Protein AF-A0A0F9XDE0-F1 (afdb_monomer)

Foldseek 3Di:
DDPPPPDDDDLAQWFADPVPRDTHQACQVVCCPVVVDHPVVSCVVPPPGDRHHNNRVVVVVVVPPPDDDDPVVVVVVVVVCVPDDDDPVRVVVVCVVCPPDDDDPVRVVVVVVVVQVVCVVVVHDDDDPPDDPPDPPDDDQAQWFADPVPRDTDQAQDQVVCVVVVDGPVRSCVVCVPGDRHRPVVVVVVVVVVVVCPPPPVNVVVVVVVCPPPDDDPVVVVVVCVCCDDPNNPCVPPDDDPVVVVVVVVVCPPDDDDPVRVVCCDEPNHLLHDPPLVVDDAAPPPDPVLLVVQCVVLVQAAQAARHHCVNLVHGFDKDQLVSDRHPSDQLRIGTHRPVVVVLCSGPLRSVLCSVVSSCVSVVVDGGHDNVVLSVDPDSVVSSVVVVVVVVVSVVVDD

Mean predicted aligned error: 20.93 Å

Radius of gyration: 40.34 Å; Cα contacts (8 Å, |Δi|>4): 324; chains: 1; bounding box: 85×65×115 Å

Organism: NCBI:txid412755

Solvent-accessible surface area (backbone atoms only — not comparable to full-atom values): 23823 Å² total; per-residue (Å²): 135,84,80,79,79,76,78,81,44,79,52,42,61,24,22,62,40,91,88,76,67,50,76,33,50,52,42,62,65,52,34,44,73,77,62,73,37,52,70,67,61,50,43,69,76,38,75,88,66,62,55,52,3,47,58,58,50,50,53,54,48,60,69,52,61,88,62,82,75,54,70,68,57,52,53,54,51,52,60,68,51,65,84,68,71,81,51,72,68,56,50,51,53,52,49,64,71,51,61,88,71,71,78,52,73,68,56,51,48,56,54,50,52,53,52,52,51,53,33,53,79,67,75,43,84,77,81,77,77,98,71,79,95,82,63,92,87,72,46,83,47,45,59,24,21,66,40,92,90,74,72,48,77,28,55,57,66,47,59,75,60,35,49,80,71,76,42,50,62,72,54,50,44,67,76,39,74,88,60,63,50,51,4,46,58,57,52,50,54,54,48,58,63,53,57,58,66,70,64,43,67,64,60,52,47,52,54,52,55,71,54,57,86,68,68,76,51,71,71,54,50,49,54,52,48,60,47,65,37,64,85,67,17,95,62,51,95,62,77,80,51,70,69,57,52,47,55,55,51,57,73,52,59,88,67,75,73,52,74,67,61,48,53,64,68,34,62,85,73,23,93,68,53,61,92,59,59,88,76,55,75,64,34,92,70,72,41,73,63,55,53,46,52,47,30,59,73,44,68,50,26,10,45,46,68,56,47,35,28,76,84,57,78,44,78,56,48,74,41,50,49,82,71,45,57,66,53,72,49,66,48,37,37,45,35,22,30,73,67,56,47,56,62,43,6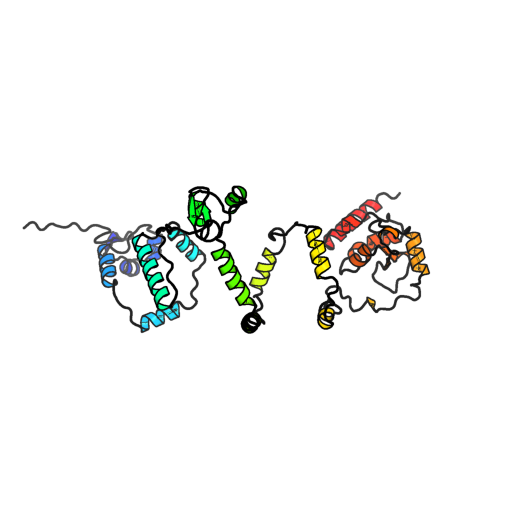7,38,81,74,46,42,78,55,42,33,70,63,52,38,33,35,40,66,63,80,37,86,62,39,76,56,48,74,66,69,73,59,88,49,55,67,65,46,32,56,54,46,54,56,50,55,60,56,55,68,75,72,74,128

pLDDT: mean 79.24, std 12.01, range [32.25, 95.31]

Secondary structure (DSSP, 8-state):
------PPPBTTTBEE-TTT--EESB-HHHHHHHS---HHHHHHHSTT--SB-HHHHHHHHHHHTT-PPPHHHHHHHHHHHTT----HHHHHHHHHHHTTPPPPHHHHHHHHHHHHHHHHHTTPPPPPPS-----TTPPBTTTBEE-TTT--EESB--HHHHGGGT--HHHHHHH-TT--SB-HHHHHHHHHHHHHHHH-HHHHHHHHHHHTT-PPPHHHHHHHHHHHSGGGSTTTTPPPPHHHHHHHHHHHTT-PPPHHHHHHTSGGGSTT--TTGGGSPPPTT--HHHHHHHHHHTTTB-TTT--BHHHHTSPPEEEETTS-TT---GGGEEEE-HHHHHHHTSTTHHHHHHHHHHHHHHTSS-SS--GGGGG---HHHHHHHHHHHHHHHTTS--

Structure (mmCIF, N/CA/C/O backbone):
data_AF-A0A0F9XDE0-F1
#
_entry.id   AF-A0A0F9XDE0-F1
#
loop_
_atom_site.group_PDB
_atom_site.id
_atom_site.type_symbol
_atom_site.label_atom_id
_atom_site.label_alt_id
_atom_site.label_comp_id
_atom_site.label_asym_id
_atom_site.label_entity_id
_atom_site.label_seq_id
_atom_site.pdbx_PDB_ins_code
_atom_site.Cartn_x
_atom_site.Cartn_y
_atom_site.Cartn_z
_atom_site.occupancy
_atom_site.B_iso_or_equiv
_atom_site.auth_seq_id
_atom_site.auth_comp_id
_atom_site.auth_asym_id
_atom_site.auth_atom_id
_atom_site.pdbx_PDB_model_num
ATOM 1 N N . MET A 1 1 ? -40.233 -18.378 76.453 1.00 42.81 1 MET A N 1
ATOM 2 C CA . MET A 1 1 ? -38.906 -17.956 75.949 1.00 42.81 1 MET A CA 1
ATOM 3 C C . MET A 1 1 ? -38.337 -19.062 75.066 1.00 42.81 1 MET A C 1
ATOM 5 O O . MET A 1 1 ? -37.605 -19.910 75.556 1.00 42.81 1 MET A O 1
ATOM 9 N N . MET A 1 2 ? -38.714 -19.105 73.785 1.00 40.94 2 MET A N 1
ATOM 10 C CA . MET A 1 2 ? -38.063 -19.990 72.810 1.00 40.94 2 MET A CA 1
ATOM 11 C C . MET A 1 2 ? -36.801 -19.288 72.316 1.00 40.94 2 MET A C 1
ATOM 13 O O . MET A 1 2 ? -36.875 -18.385 71.489 1.00 40.94 2 MET A O 1
ATOM 17 N N . TRP A 1 3 ? -35.645 -19.674 72.852 1.00 43.91 3 TRP A N 1
ATOM 18 C CA . TRP A 1 3 ? -34.370 -19.359 72.219 1.00 43.91 3 TRP A CA 1
ATOM 19 C C . TRP A 1 3 ? -34.299 -20.190 70.940 1.00 43.91 3 TRP A C 1
ATOM 21 O O . TRP A 1 3 ? -34.037 -21.389 70.985 1.00 43.91 3 TRP A O 1
ATOM 31 N N . SER A 1 4 ? -34.597 -19.571 69.800 1.00 46.50 4 SER A N 1
ATOM 32 C CA . SER A 1 4 ? -34.352 -20.159 68.487 1.00 4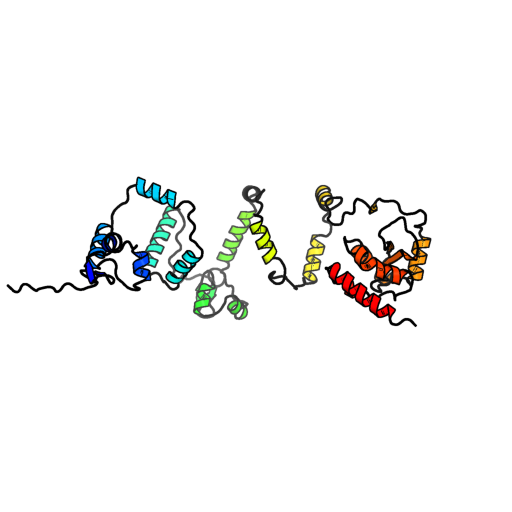6.50 4 SER A CA 1
ATOM 33 C C . SER A 1 4 ? -32.853 -20.430 68.358 1.00 46.50 4 SER A C 1
ATOM 35 O O . SER A 1 4 ? -32.061 -19.504 68.157 1.00 46.50 4 SER A O 1
ATOM 37 N N . PHE A 1 5 ? -32.461 -21.691 68.525 1.00 51.28 5 PHE A N 1
ATOM 38 C CA . PHE A 1 5 ? -31.118 -22.182 68.249 1.00 51.28 5 PHE A CA 1
ATOM 39 C C . PHE A 1 5 ? -30.904 -22.068 66.733 1.00 51.28 5 PHE A C 1
ATOM 41 O O . PHE A 1 5 ? -31.270 -22.955 65.971 1.00 51.28 5 PHE A O 1
ATOM 48 N N . PHE A 1 6 ? -30.404 -20.921 66.270 1.00 61.06 6 PHE A N 1
ATOM 49 C CA . PHE A 1 6 ? -30.023 -20.754 64.871 1.00 61.06 6 PHE A CA 1
ATOM 50 C C . PHE A 1 6 ? -28.832 -21.676 64.595 1.00 61.06 6 PHE A C 1
ATOM 52 O O . PHE A 1 6 ? -27.709 -21.408 65.035 1.00 61.06 6 PHE A O 1
ATOM 59 N N . GLU A 1 7 ? -29.082 -22.784 63.897 1.00 76.00 7 GLU A N 1
ATOM 60 C CA . GLU A 1 7 ? -28.023 -23.636 63.372 1.00 76.00 7 GLU A CA 1
ATOM 61 C C . GLU A 1 7 ? -27.149 -22.812 62.424 1.00 76.00 7 GLU A C 1
ATOM 63 O O . GLU A 1 7 ? -27.625 -22.208 61.463 1.00 76.00 7 GLU A O 1
ATOM 68 N N . LYS A 1 8 ? -25.850 -22.747 62.726 1.00 82.94 8 LYS A N 1
ATOM 69 C CA . LYS A 1 8 ? -24.886 -22.049 61.874 1.00 82.94 8 LYS A CA 1
ATOM 70 C C . LYS A 1 8 ? -24.734 -22.811 60.564 1.00 82.94 8 LYS A C 1
ATOM 72 O O . LYS A 1 8 ? -24.469 -24.015 60.584 1.00 82.94 8 LYS A O 1
ATOM 77 N N . VAL A 1 9 ? -24.795 -22.093 59.450 1.00 84.56 9 VAL A N 1
ATOM 78 C CA . VAL A 1 9 ? -24.753 -22.680 58.105 1.00 84.56 9 VAL A CA 1
ATOM 79 C C . VAL A 1 9 ? -23.340 -22.580 57.525 1.00 84.56 9 VAL A C 1
ATOM 81 O O . VAL A 1 9 ? -22.702 -21.521 57.569 1.00 84.56 9 VAL A O 1
ATOM 84 N N . GLU A 1 10 ? -22.833 -23.686 56.977 1.00 84.25 10 GLU A N 1
ATOM 85 C CA . GLU A 1 10 ? -21.559 -23.708 56.252 1.00 84.25 10 GLU A CA 1
ATOM 86 C C . GLU A 1 10 ? -21.642 -22.849 54.975 1.00 84.25 10 GLU A C 1
ATOM 88 O O . GLU A 1 10 ? -22.653 -22.817 54.281 1.00 84.25 10 GLU A O 1
ATOM 93 N N . GLY A 1 11 ? -20.590 -22.086 54.687 1.00 82.69 11 GLY A N 1
ATOM 94 C CA . GLY A 1 11 ? -20.535 -21.076 53.629 1.00 82.69 11 GLY A CA 1
ATOM 95 C C . GLY A 1 11 ? -21.065 -19.702 54.056 1.00 82.69 11 GLY A C 1
ATOM 96 O O . GLY A 1 11 ? -20.516 -18.683 53.633 1.00 82.69 11 GLY A O 1
ATOM 97 N N . ILE A 1 12 ? -22.054 -19.645 54.955 1.00 84.69 12 ILE A N 1
ATOM 98 C CA . ILE A 1 12 ? -22.659 -18.385 55.423 1.00 84.69 12 ILE A CA 1
ATOM 99 C C . ILE A 1 12 ? -21.975 -17.888 56.701 1.00 84.69 12 ILE A C 1
ATOM 101 O O . ILE A 1 12 ? -21.442 -16.774 56.732 1.00 84.69 12 ILE A O 1
ATOM 105 N N . ASP A 1 13 ? -21.928 -18.724 57.740 1.00 88.00 13 ASP A N 1
ATOM 106 C CA . ASP A 1 13 ? -21.397 -18.366 59.061 1.00 88.00 13 ASP A CA 1
ATOM 107 C C . ASP A 1 13 ? -19.935 -18.768 59.242 1.00 88.00 13 ASP A C 1
ATOM 109 O O . ASP A 1 13 ? -19.138 -18.021 59.822 1.00 88.00 13 ASP A O 1
ATOM 113 N N . TYR A 1 14 ? -19.573 -19.932 58.712 1.00 88.69 14 TYR A N 1
ATOM 114 C CA . TYR A 1 14 ? -18.230 -20.500 58.756 1.00 88.69 14 TYR A CA 1
ATOM 115 C C . TYR A 1 14 ? -17.925 -21.247 57.460 1.00 88.69 14 TYR A C 1
ATOM 117 O O . TYR A 1 14 ? -18.818 -21.581 56.696 1.00 88.69 14 TYR A O 1
ATOM 125 N N . VAL A 1 15 ? -16.653 -21.519 57.223 1.00 90.62 15 VAL A N 1
ATOM 126 C CA . VAL A 1 15 ? -16.139 -22.367 56.152 1.00 90.62 15 VAL A CA 1
ATOM 127 C C . VAL A 1 15 ? -15.345 -23.509 56.777 1.00 90.62 15 VAL A C 1
ATOM 129 O O . VAL A 1 15 ? -14.729 -23.336 57.835 1.00 90.62 15 VAL A O 1
ATOM 132 N N . VAL A 1 16 ? -15.382 -24.684 56.158 1.00 90.62 16 VAL A N 1
ATOM 133 C CA . VAL A 1 16 ? -14.655 -25.864 56.634 1.00 90.62 16 VAL A CA 1
ATOM 134 C C . VAL A 1 16 ? -13.362 -26.023 55.844 1.00 90.62 16 VAL A C 1
ATOM 136 O O . VAL A 1 16 ? -13.348 -25.960 54.614 1.00 90.62 16 VAL A O 1
ATOM 139 N N . CYS A 1 17 ? -12.254 -26.228 56.555 1.00 91.25 17 CYS A N 1
ATOM 140 C CA . CYS A 1 17 ? -10.999 -26.622 55.930 1.00 91.25 17 CYS A CA 1
ATOM 141 C C . CYS A 1 17 ? -11.126 -28.046 55.378 1.00 91.25 17 CYS A C 1
ATOM 143 O O . CYS A 1 17 ? -11.313 -28.980 56.151 1.00 91.25 17 CYS A O 1
ATOM 145 N N . GLN A 1 18 ? -10.956 -28.230 54.073 1.00 89.69 18 GLN A N 1
ATOM 146 C CA . GLN A 1 18 ? -11.057 -29.545 53.426 1.00 89.69 18 GLN A CA 1
ATOM 147 C C . GLN A 1 18 ? -9.867 -30.467 53.752 1.00 89.69 18 GLN A C 1
ATOM 149 O O . GLN A 1 18 ? -9.928 -31.662 53.496 1.00 89.69 18 GLN A O 1
ATOM 154 N N . VAL A 1 19 ? -8.797 -29.928 54.353 1.00 89.25 19 VAL A N 1
ATOM 155 C CA . VAL A 1 19 ? -7.608 -30.699 54.755 1.00 89.25 19 VAL A CA 1
ATOM 156 C C . VAL A 1 19 ? -7.736 -31.252 56.178 1.00 89.25 19 VAL A C 1
ATOM 158 O O . VAL A 1 19 ? -7.266 -32.351 56.447 1.00 89.25 19 VAL A O 1
ATOM 161 N N . CYS A 1 20 ? -8.357 -30.515 57.108 1.00 90.62 20 CYS A N 1
ATOM 162 C CA . CYS A 1 20 ? -8.421 -30.918 58.524 1.00 90.62 20 CYS A CA 1
ATOM 163 C C . CYS A 1 20 ? -9.810 -30.843 59.174 1.00 90.62 20 CYS A C 1
ATOM 165 O O . CYS A 1 20 ? -9.928 -31.028 60.384 1.00 90.62 20 CYS A O 1
ATOM 167 N N . GLY A 1 21 ? -10.857 -30.503 58.420 1.00 88.88 21 GLY A N 1
ATOM 168 C CA . GLY A 1 21 ? -12.239 -30.431 58.905 1.00 88.88 21 GLY A CA 1
ATOM 169 C C . GLY A 1 21 ? -12.538 -29.283 59.878 1.00 88.88 21 GLY A C 1
ATOM 170 O O . GLY A 1 21 ? -13.660 -29.171 60.375 1.00 88.88 21 GLY A O 1
ATOM 171 N N . ARG A 1 22 ? -11.574 -28.399 60.180 1.00 88.94 22 ARG A N 1
ATOM 172 C CA . ARG A 1 22 ? -11.794 -27.296 61.130 1.00 88.94 22 ARG A CA 1
ATOM 173 C C . ARG A 1 22 ? -12.725 -26.232 60.551 1.00 88.94 22 ARG A C 1
ATOM 175 O O . ARG A 1 22 ? -12.489 -25.708 59.463 1.00 88.94 22 ARG A O 1
ATOM 182 N N . ARG A 1 23 ? -13.736 -25.856 61.340 1.00 91.00 23 ARG A N 1
ATOM 183 C CA . ARG A 1 23 ? -14.652 -24.740 61.063 1.00 91.00 23 ARG A CA 1
ATOM 184 C C . ARG A 1 23 ? -13.980 -23.417 61.415 1.00 91.00 23 ARG A C 1
ATOM 186 O O . ARG A 1 23 ? -13.584 -23.209 62.560 1.00 91.00 23 ARG A O 1
ATOM 193 N N . GLN A 1 24 ? -13.863 -22.518 60.447 1.00 89.19 24 GLN A N 1
ATOM 194 C CA . GLN A 1 24 ? -13.268 -21.191 60.615 1.00 89.19 24 GLN A CA 1
ATOM 195 C C . GLN A 1 24 ? -14.123 -20.128 59.931 1.00 89.19 24 GLN A C 1
ATOM 197 O O . GLN A 1 24 ? -14.876 -20.418 59.013 1.00 89.19 24 GLN A O 1
ATOM 202 N N . LYS A 1 25 ? -14.006 -18.867 60.349 1.00 87.00 25 LYS A N 1
ATOM 203 C CA . LYS A 1 25 ? -14.640 -17.746 59.626 1.00 87.00 25 LYS A CA 1
ATOM 204 C C . LYS A 1 25 ? -13.827 -17.320 58.396 1.00 87.00 25 LYS A C 1
ATOM 206 O O . LYS A 1 25 ? -14.391 -16.859 57.407 1.00 87.00 25 LYS A O 1
ATOM 211 N N . GLU A 1 26 ? -12.508 -17.498 58.463 1.00 89.75 26 GLU A N 1
ATOM 212 C CA . GLU A 1 26 ? -11.553 -17.279 57.376 1.00 89.75 26 GLU A CA 1
ATOM 213 C C . GLU A 1 26 ? -10.430 -18.325 57.477 1.00 89.75 26 GLU A C 1
ATOM 215 O O . GLU A 1 26 ? -9.780 -18.456 58.512 1.00 89.75 26 GLU A O 1
ATOM 220 N N . LEU A 1 27 ? -10.181 -19.061 56.394 1.00 89.00 27 LEU A N 1
ATOM 221 C CA . LEU A 1 27 ? -9.151 -20.100 56.321 1.00 89.00 27 LEU A CA 1
ATOM 222 C C . LEU A 1 27 ? -7.751 -19.537 56.062 1.00 89.00 27 LEU A C 1
ATOM 224 O O . LEU A 1 27 ? -6.777 -20.258 56.197 1.00 89.00 27 LEU A O 1
ATOM 228 N N . GLY A 1 28 ? -7.616 -18.252 55.726 1.00 88.50 28 GLY A N 1
ATOM 229 C CA . GLY A 1 28 ? -6.343 -17.657 55.313 1.00 88.50 28 GLY A CA 1
ATOM 230 C C . GLY A 1 28 ? -5.171 -17.897 56.262 1.00 88.50 28 GLY A C 1
ATOM 231 O O . GLY A 1 28 ? -4.169 -18.469 55.851 1.00 88.50 28 GLY A O 1
ATOM 232 N N . MET A 1 29 ? -5.312 -17.471 57.518 1.00 89.38 29 MET A N 1
ATOM 233 C CA . MET A 1 29 ? -4.280 -17.685 58.540 1.00 89.38 29 MET A CA 1
ATOM 234 C C . MET A 1 29 ? -4.161 -19.152 58.947 1.00 89.38 29 MET A C 1
ATOM 236 O O . MET A 1 29 ? -3.072 -19.631 59.232 1.00 89.38 29 MET A O 1
ATOM 240 N N . HIS A 1 30 ? -5.279 -19.875 58.959 1.00 90.19 30 HIS A N 1
ATOM 241 C CA . HIS A 1 30 ? -5.291 -21.290 59.300 1.00 90.19 30 HIS A CA 1
ATOM 242 C C . HIS A 1 30 ? -4.460 -22.118 58.305 1.00 90.19 30 HIS A C 1
ATOM 244 O O . HIS A 1 30 ? -3.646 -22.939 58.717 1.00 90.19 30 HIS A O 1
ATOM 250 N N . LEU A 1 31 ? -4.606 -21.855 57.006 1.00 91.25 31 LEU A N 1
ATOM 251 C CA . LEU A 1 31 ? -3.859 -22.522 55.941 1.00 91.25 31 LEU A CA 1
ATOM 252 C C . LEU A 1 31 ? -2.359 -22.224 56.013 1.00 91.25 31 LEU A C 1
ATOM 254 O O . LEU A 1 31 ? -1.551 -23.132 55.829 1.00 91.25 31 LEU A O 1
ATOM 258 N N . THR A 1 32 ? -1.969 -20.988 56.328 1.00 91.25 32 THR A N 1
ATOM 259 C CA . THR A 1 32 ? -0.548 -20.637 56.439 1.00 91.25 32 THR A CA 1
ATOM 260 C C . THR A 1 32 ? 0.093 -21.168 57.719 1.00 91.25 32 THR A C 1
ATOM 262 O O . THR A 1 32 ? 1.238 -21.605 57.674 1.00 91.25 32 THR A O 1
ATOM 265 N N . GLN A 1 33 ? -0.621 -21.151 58.847 1.00 91.38 33 GLN A N 1
ATOM 266 C CA . GLN A 1 33 ? -0.069 -21.536 60.151 1.00 91.38 33 GLN A CA 1
ATOM 267 C C . GLN A 1 33 ? -0.101 -23.043 60.412 1.00 91.38 33 GLN A C 1
ATOM 269 O O . GLN A 1 33 ? 0.816 -23.558 61.037 1.00 91.38 33 GLN A O 1
ATOM 274 N N . ILE A 1 34 ? -1.148 -23.745 59.969 1.00 92.56 34 ILE A N 1
ATOM 275 C CA . ILE A 1 34 ? -1.332 -25.178 60.256 1.00 92.56 34 ILE A CA 1
ATOM 276 C C . ILE A 1 34 ? -0.889 -26.047 59.080 1.00 92.56 34 ILE A C 1
ATOM 278 O O . ILE A 1 34 ? -0.392 -27.150 59.278 1.00 92.56 34 ILE A O 1
ATOM 282 N N . HIS A 1 35 ? -1.075 -25.559 57.854 1.00 89.06 35 HIS A N 1
ATOM 283 C CA . HIS A 1 35 ? -0.849 -26.343 56.641 1.00 89.06 35 HIS A CA 1
ATOM 284 C C . HIS A 1 35 ? 0.296 -25.810 55.769 1.00 89.06 35 HIS A C 1
ATOM 286 O O . HIS A 1 35 ? 0.541 -26.366 54.701 1.00 89.06 35 HIS A O 1
ATOM 292 N N . HIS A 1 36 ? 0.981 -24.742 56.198 1.00 90.50 36 HIS A N 1
ATOM 293 C CA . HIS A 1 36 ? 2.088 -24.095 55.480 1.00 90.50 36 HIS A CA 1
ATOM 294 C C . HIS A 1 36 ? 1.818 -23.864 53.983 1.00 90.50 36 HIS A C 1
ATOM 296 O O . HIS A 1 36 ? 2.718 -23.941 53.149 1.00 90.50 36 HIS A O 1
ATOM 302 N N . MET A 1 37 ? 0.565 -23.563 53.631 1.00 90.38 37 MET A N 1
ATOM 303 C CA . MET A 1 37 ? 0.127 -23.396 52.247 1.00 90.38 37 MET A CA 1
ATOM 304 C C . MET A 1 37 ? -0.522 -22.034 52.018 1.00 90.38 37 MET A C 1
ATOM 306 O O . MET A 1 37 ? -1.100 -21.421 52.918 1.00 90.38 37 MET A O 1
ATOM 310 N N . THR A 1 38 ? -0.435 -21.550 50.780 1.00 91.00 38 THR A N 1
ATOM 311 C CA . THR A 1 38 ? -1.074 -20.297 50.371 1.00 91.00 38 THR A CA 1
ATOM 312 C C . THR A 1 38 ? -2.538 -20.530 49.998 1.00 91.00 38 THR A C 1
ATOM 314 O O . THR A 1 38 ? -2.931 -21.630 49.598 1.00 91.00 38 THR A O 1
ATOM 317 N N . LYS A 1 39 ? -3.353 -19.468 50.077 1.00 91.25 39 LYS A N 1
ATOM 318 C CA . LYS A 1 39 ? -4.759 -19.490 49.634 1.00 91.25 39 LYS A CA 1
ATOM 319 C C . LYS A 1 39 ? -4.884 -19.975 48.183 1.00 91.25 39 LYS A C 1
ATOM 321 O O . LYS A 1 39 ? -5.759 -20.779 47.884 1.00 91.25 39 LYS A O 1
ATOM 326 N N . ASP A 1 40 ? -3.980 -19.534 47.309 1.00 89.19 40 ASP A N 1
ATOM 327 C CA . ASP A 1 40 ? -3.992 -19.892 45.888 1.00 89.19 40 ASP A CA 1
ATOM 328 C C . ASP A 1 40 ? -3.651 -21.367 45.655 1.00 89.19 40 ASP A C 1
ATOM 330 O O . ASP A 1 40 ? -4.305 -22.022 44.844 1.00 89.19 40 ASP A O 1
ATOM 334 N N . SER A 1 41 ? -2.662 -21.912 46.372 1.00 88.62 41 SER A N 1
ATOM 335 C CA . SER A 1 41 ? -2.333 -23.341 46.294 1.00 88.62 41 SER A CA 1
ATOM 336 C C . SER A 1 41 ? -3.489 -24.206 46.797 1.00 88.62 41 SER A C 1
ATOM 338 O O . SER A 1 41 ? -3.839 -25.191 46.153 1.00 88.62 41 SER A O 1
ATOM 340 N N . TYR A 1 42 ? -4.143 -23.800 47.889 1.00 90.38 42 TYR A N 1
ATOM 341 C CA . TYR A 1 42 ? -5.322 -24.490 48.414 1.00 90.38 42 TYR A CA 1
ATOM 342 C C . TYR A 1 42 ? -6.503 -24.464 47.429 1.00 90.38 42 TYR A C 1
ATOM 344 O O . TYR A 1 42 ? -7.117 -25.496 47.187 1.00 90.38 42 TYR A O 1
ATOM 352 N N . LEU A 1 43 ? -6.794 -23.317 46.804 1.00 89.81 43 LEU A N 1
ATOM 353 C CA . LEU A 1 43 ? -7.885 -23.192 45.823 1.00 89.81 43 LEU A CA 1
ATOM 354 C C . LEU A 1 43 ? -7.637 -23.978 44.530 1.00 89.81 43 LEU A C 1
ATOM 356 O O . LEU A 1 43 ? -8.592 -24.375 43.865 1.00 89.81 43 LEU A O 1
ATOM 360 N N . LYS A 1 44 ? -6.370 -24.209 44.166 1.00 90.12 44 LYS A N 1
ATOM 361 C CA . LYS A 1 44 ? -6.014 -25.091 43.045 1.00 90.12 44 LYS A CA 1
ATOM 362 C C . LYS A 1 44 ? -6.273 -26.562 43.365 1.00 90.12 44 LYS A C 1
ATOM 364 O O . LYS A 1 44 ? -6.684 -27.295 42.473 1.00 90.12 44 LYS A O 1
ATOM 369 N N . LEU A 1 45 ? -6.033 -26.977 44.609 1.00 88.75 45 LEU A N 1
ATOM 370 C CA . LEU A 1 45 ? -6.266 -28.350 45.069 1.00 88.75 45 LEU A CA 1
ATOM 371 C C . LEU A 1 45 ? -7.749 -28.620 45.358 1.00 88.75 45 LEU A C 1
ATOM 373 O O . LEU A 1 45 ? -8.241 -29.711 45.092 1.00 88.75 45 LEU A O 1
ATOM 377 N N . HIS A 1 46 ? -8.471 -27.616 45.855 1.00 86.94 46 HIS A N 1
ATOM 378 C CA . HIS A 1 46 ? -9.881 -27.710 46.226 1.00 86.94 46 HIS A CA 1
ATOM 379 C C . HIS A 1 46 ? -10.708 -26.681 45.451 1.00 86.94 46 HIS A C 1
ATOM 381 O O . HIS A 1 46 ? -11.110 -25.635 45.972 1.00 86.94 46 HIS A O 1
ATOM 387 N N . LEU A 1 47 ? -10.952 -26.986 44.175 1.00 86.31 47 LEU A N 1
ATOM 388 C CA . LEU A 1 47 ? -11.771 -26.159 43.291 1.00 86.31 47 LEU A CA 1
ATOM 389 C C . LEU A 1 47 ? -13.173 -25.946 43.880 1.00 86.31 47 LEU A C 1
ATOM 391 O O . LEU A 1 47 ? -13.880 -26.894 44.198 1.00 86.31 47 LEU A O 1
ATOM 395 N N . GLY A 1 48 ? -13.572 -24.679 44.005 1.00 81.69 48 GLY A N 1
ATOM 396 C CA . GLY A 1 48 ? -14.875 -24.287 44.552 1.00 81.69 48 GLY A CA 1
ATOM 397 C C . GLY A 1 48 ? -14.919 -24.131 46.076 1.00 81.69 48 GLY A C 1
ATOM 398 O O . GLY A 1 48 ? -15.946 -23.704 46.598 1.00 81.69 48 GLY A O 1
ATOM 399 N N . ALA A 1 49 ? -13.825 -24.403 46.797 1.00 86.25 49 ALA A N 1
ATOM 400 C CA . ALA A 1 49 ? -13.782 -24.194 48.241 1.00 86.25 49 ALA A CA 1
ATOM 401 C C . ALA A 1 49 ? -13.849 -22.700 48.612 1.00 86.25 49 ALA A C 1
ATOM 403 O O . ALA A 1 49 ? -13.173 -21.852 48.024 1.00 86.25 49 ALA A O 1
ATOM 404 N N . LEU A 1 50 ? -14.637 -22.373 49.638 1.00 85.88 50 LEU A N 1
ATOM 405 C CA . LEU A 1 50 ? -14.748 -21.016 50.170 1.00 85.88 50 LEU A CA 1
ATOM 406 C C . LEU A 1 50 ? -13.655 -20.755 51.215 1.00 85.88 50 LEU A C 1
ATOM 408 O O . LEU A 1 50 ? -13.503 -21.504 52.175 1.00 85.88 50 LEU A O 1
ATOM 412 N N . ILE A 1 51 ? -12.904 -19.661 51.055 1.00 90.81 51 ILE A N 1
ATOM 413 C CA . ILE A 1 51 ? -11.845 -19.259 52.004 1.00 90.81 51 ILE A CA 1
ATOM 414 C C . ILE A 1 51 ? -12.395 -18.419 53.158 1.00 90.81 51 ILE A C 1
ATOM 416 O O . ILE A 1 51 ? -11.807 -18.393 54.236 1.00 90.81 51 ILE A O 1
ATOM 420 N N . VAL A 1 52 ? -13.490 -17.697 52.939 1.00 89.75 52 VAL A N 1
ATOM 421 C CA . VAL A 1 52 ? -14.092 -16.771 53.905 1.00 89.75 52 VAL A CA 1
ATOM 422 C C . VAL A 1 52 ? -15.597 -16.998 53.898 1.00 89.75 52 VAL A C 1
ATOM 424 O O . VAL A 1 52 ? -16.168 -17.195 52.828 1.00 89.75 52 VAL A O 1
ATOM 427 N N . SER A 1 53 ? -16.234 -16.960 55.070 1.00 91.69 53 SER A N 1
ATOM 428 C CA . SER A 1 53 ? -17.693 -17.052 55.164 1.00 91.69 53 SER A CA 1
ATOM 429 C C . SER A 1 53 ? -18.384 -15.788 54.642 1.00 91.69 53 SER A C 1
ATOM 431 O O . SER A 1 53 ? -17.845 -14.683 54.779 1.00 91.69 53 SER A O 1
ATOM 433 N N . GLN A 1 54 ? -19.587 -15.928 54.078 1.00 85.81 54 GLN A N 1
ATOM 434 C CA . GLN A 1 54 ? -20.337 -14.812 53.488 1.00 85.81 54 GLN A CA 1
ATOM 435 C C . GLN A 1 54 ? -20.536 -13.663 54.488 1.00 85.81 54 GLN A C 1
ATOM 437 O O . GLN A 1 54 ? -20.245 -12.508 54.179 1.00 85.81 54 GLN A O 1
ATOM 442 N N . ASN A 1 55 ? -20.895 -13.977 55.738 1.00 89.12 55 ASN A N 1
ATOM 443 C CA . ASN A 1 55 ? -21.078 -12.977 56.792 1.00 89.12 55 ASN A CA 1
ATOM 444 C C . ASN A 1 55 ? -19.790 -12.192 57.102 1.00 89.12 55 ASN A C 1
ATOM 446 O O . ASN A 1 55 ? -19.830 -10.994 57.393 1.00 89.12 55 ASN A O 1
ATOM 450 N N . SER A 1 56 ? -18.630 -12.851 57.044 1.00 87.56 56 SER A N 1
ATOM 451 C CA . SER A 1 56 ? -17.326 -12.205 57.248 1.00 87.56 56 SER A CA 1
ATOM 452 C C . SER A 1 56 ? -16.939 -11.330 56.054 1.00 87.56 56 SER A C 1
ATOM 454 O O . SER A 1 56 ? -16.427 -10.221 56.238 1.00 87.56 56 SER A O 1
ATOM 456 N N . HIS A 1 57 ? -17.218 -11.806 54.838 1.00 86.88 57 HIS A N 1
ATOM 457 C CA . HIS A 1 57 ? -17.016 -11.054 53.604 1.00 86.88 57 HIS A CA 1
ATOM 458 C C . HIS A 1 57 ? -17.867 -9.774 53.585 1.00 86.88 57 HIS A C 1
ATOM 460 O O . HIS A 1 57 ? -17.338 -8.681 53.370 1.00 86.88 57 HIS A O 1
ATOM 466 N N . ASP A 1 58 ? -19.155 -9.879 53.912 1.00 86.31 58 ASP A N 1
ATOM 467 C CA . ASP A 1 58 ? -20.096 -8.757 53.873 1.00 86.31 58 ASP A CA 1
ATOM 468 C C . ASP A 1 58 ? -19.788 -7.698 54.930 1.00 86.31 58 ASP A C 1
ATOM 470 O O . ASP A 1 58 ? -19.856 -6.501 54.643 1.00 86.31 58 ASP A O 1
ATOM 474 N N . LYS A 1 59 ? -19.359 -8.106 56.133 1.00 87.25 59 LYS A N 1
ATOM 475 C CA . LYS A 1 59 ? -18.881 -7.171 57.165 1.00 87.25 59 LYS A CA 1
ATOM 476 C C . LYS A 1 59 ? -17.678 -6.360 56.684 1.00 87.25 59 LYS A C 1
ATOM 478 O O . LYS A 1 59 ? -17.656 -5.142 56.855 1.00 87.25 59 LYS A O 1
ATOM 483 N N . ARG A 1 60 ? -16.695 -7.009 56.050 1.00 83.06 60 ARG A N 1
ATOM 484 C CA . ARG A 1 60 ? -15.506 -6.328 55.509 1.00 83.06 60 ARG A CA 1
ATOM 485 C C . ARG A 1 60 ? -15.859 -5.432 54.319 1.00 83.06 60 ARG A C 1
ATOM 487 O O . ARG A 1 60 ? -15.298 -4.347 54.198 1.00 83.06 60 ARG A O 1
ATOM 494 N N . SER A 1 61 ? -16.788 -5.865 53.465 1.00 85.50 61 SER A N 1
ATOM 495 C CA . SER A 1 61 ? -17.285 -5.071 52.336 1.00 85.50 61 SER A CA 1
ATOM 496 C C . SER A 1 61 ? -17.965 -3.785 52.815 1.00 85.50 61 SER A C 1
ATOM 498 O O . SER A 1 61 ? -17.560 -2.699 52.406 1.00 85.50 61 SER A O 1
ATOM 500 N N . LYS A 1 62 ? -18.905 -3.886 53.768 1.00 84.69 62 LYS A N 1
ATOM 501 C CA . LYS A 1 62 ? -19.600 -2.732 54.369 1.00 84.69 62 LYS A CA 1
ATOM 502 C C . LYS A 1 62 ? -18.647 -1.768 55.082 1.00 84.69 62 LYS A C 1
ATOM 504 O O . LYS A 1 62 ? -18.821 -0.561 54.994 1.00 84.69 62 LYS A O 1
ATOM 509 N N . ALA A 1 63 ? -17.616 -2.283 55.754 1.00 81.69 63 ALA A N 1
ATOM 510 C CA . ALA A 1 63 ? -16.606 -1.445 56.406 1.00 81.69 63 ALA A CA 1
ATOM 511 C C . ALA A 1 63 ? -15.700 -0.690 55.411 1.00 81.69 63 ALA A C 1
ATOM 513 O O . ALA A 1 63 ? -15.128 0.342 55.754 1.00 81.69 63 ALA A O 1
ATOM 514 N N . ASN A 1 64 ? -15.540 -1.206 54.188 1.00 79.44 64 ASN A N 1
ATOM 515 C CA . ASN A 1 64 ? -14.724 -0.579 53.147 1.00 79.44 64 ASN A CA 1
ATOM 516 C C . ASN A 1 64 ? -15.537 0.307 52.193 1.00 79.44 64 ASN A C 1
ATOM 518 O O . ASN A 1 64 ? -14.961 1.196 51.563 1.00 79.44 64 ASN A O 1
ATOM 522 N N . SER A 1 65 ? -16.846 0.078 52.061 1.00 70.12 65 SER A N 1
ATOM 523 C CA . SER A 1 65 ? -17.713 0.911 51.229 1.00 70.12 65 SER A CA 1
ATOM 524 C C . SER A 1 65 ? -17.769 2.334 51.782 1.00 70.12 65 SER A C 1
ATOM 526 O O . SER A 1 65 ? -18.134 2.532 52.936 1.00 70.12 65 SER A O 1
ATOM 528 N N . GLY A 1 66 ? -17.401 3.316 50.958 1.00 72.69 66 GLY A N 1
ATOM 529 C CA . GLY A 1 66 ? -17.425 4.736 51.327 1.00 72.69 66 GLY A CA 1
ATOM 530 C C . GLY A 1 66 ? -16.187 5.240 52.073 1.00 72.69 66 GLY A C 1
ATOM 531 O O . GLY A 1 66 ? -16.129 6.417 52.407 1.00 72.69 66 GLY A O 1
ATOM 532 N N . ARG A 1 67 ? -15.172 4.400 52.316 1.00 78.69 67 ARG A N 1
ATOM 533 C CA . ARG A 1 67 ? -13.923 4.860 52.935 1.00 78.69 67 ARG A CA 1
ATOM 534 C C . ARG A 1 67 ? -13.102 5.689 51.944 1.00 78.69 67 ARG A C 1
ATOM 536 O O . ARG A 1 67 ? -12.563 5.143 50.978 1.00 78.69 67 ARG A O 1
ATOM 543 N N . GLU A 1 68 ? -12.944 6.979 52.224 1.00 78.25 68 GLU A N 1
ATOM 544 C CA . GLU A 1 68 ? -12.036 7.847 51.475 1.00 78.25 68 GLU A CA 1
ATOM 545 C C . GLU A 1 68 ? -10.572 7.458 51.735 1.00 78.25 68 GLU A C 1
ATOM 547 O O . GLU A 1 68 ? -10.156 7.164 52.861 1.00 78.25 68 GLU A O 1
ATOM 552 N N . ARG A 1 69 ? -9.778 7.383 50.663 1.00 84.94 69 ARG A N 1
ATOM 553 C CA . ARG A 1 69 ? -8.343 7.078 50.739 1.00 84.94 69 ARG A CA 1
ATOM 554 C C . ARG A 1 69 ? -7.573 8.371 50.980 1.00 84.94 69 ARG A C 1
ATOM 556 O O . ARG A 1 69 ? -7.920 9.401 50.413 1.00 84.94 69 ARG A O 1
ATOM 563 N N . SER A 1 70 ? -6.501 8.306 51.773 1.00 89.12 70 SER A N 1
ATOM 564 C CA . SER A 1 70 ? -5.654 9.481 51.986 1.00 89.12 70 SER A CA 1
ATOM 565 C C . SER A 1 70 ? -4.996 9.930 50.671 1.00 89.12 70 SER A C 1
ATOM 567 O O . SER A 1 70 ? -4.672 9.081 49.829 1.00 89.12 70 SER A O 1
ATOM 569 N N . PRO A 1 71 ? -4.735 11.238 50.494 1.00 87.44 71 PRO A N 1
ATOM 570 C CA . PRO A 1 71 ? -4.050 11.756 49.308 1.00 87.44 71 PRO A CA 1
ATOM 571 C C . PRO A 1 71 ? -2.694 11.083 49.059 1.00 87.44 71 PRO A C 1
ATOM 573 O O . PRO A 1 71 ? -2.346 10.769 47.924 1.00 87.44 71 PRO A O 1
ATOM 576 N N . GLU A 1 72 ? -1.949 10.783 50.126 1.00 89.62 72 GLU A N 1
ATOM 577 C CA . GLU A 1 72 ? -0.659 10.092 50.047 1.00 89.62 72 GLU A CA 1
ATOM 578 C C . GLU A 1 72 ? -0.795 8.666 49.485 1.00 89.62 72 GLU A C 1
ATOM 580 O O . GLU A 1 72 ? 0.010 8.232 48.657 1.00 89.62 72 GLU A O 1
ATOM 585 N N . TRP A 1 73 ? -1.842 7.939 49.890 1.00 90.12 73 TRP A N 1
ATOM 586 C CA . TRP A 1 73 ? -2.126 6.604 49.368 1.00 90.12 73 TRP A CA 1
ATOM 587 C C . TRP A 1 73 ? -2.474 6.657 47.876 1.00 90.12 73 TRP A C 1
ATOM 589 O O . TRP A 1 73 ? -1.962 5.850 47.098 1.00 90.12 73 TRP A O 1
ATOM 599 N N . ILE A 1 74 ? -3.295 7.632 47.467 1.00 86.38 74 ILE A N 1
ATOM 600 C CA . ILE A 1 74 ? -3.677 7.842 46.062 1.00 86.38 74 ILE A CA 1
ATOM 601 C C . ILE A 1 74 ? -2.433 8.144 45.220 1.00 86.38 74 ILE A C 1
ATOM 603 O O . ILE A 1 74 ? -2.244 7.523 44.175 1.00 86.38 74 ILE A O 1
ATOM 607 N N . SER A 1 75 ? -1.546 9.020 45.698 1.00 86.00 75 SER A N 1
ATOM 608 C CA . SER A 1 75 ? -0.289 9.353 45.018 1.00 86.00 75 SER A CA 1
ATOM 609 C C . SER A 1 75 ? 0.624 8.139 44.832 1.00 86.00 75 SER A C 1
ATOM 611 O O . SER A 1 75 ? 1.123 7.913 43.728 1.00 86.00 75 SER A O 1
ATOM 613 N N . LYS A 1 76 ? 0.799 7.302 45.866 1.00 91.25 76 LYS A N 1
ATOM 614 C CA . LYS A 1 76 ? 1.586 6.057 45.762 1.00 91.25 76 LYS A CA 1
ATOM 615 C C . LYS A 1 76 ? 0.965 5.072 44.769 1.00 91.25 76 LYS A C 1
ATOM 617 O O . LYS A 1 76 ? 1.676 4.478 43.959 1.00 91.25 76 LYS A O 1
ATOM 622 N N . TRP A 1 77 ? -0.359 4.927 44.790 1.00 87.50 77 TRP A N 1
ATOM 623 C CA . TRP A 1 77 ? -1.071 4.055 43.859 1.00 87.50 77 TRP A CA 1
ATOM 624 C C . TRP A 1 77 ? -0.945 4.541 42.406 1.00 87.50 77 TRP A C 1
ATOM 626 O O . TRP A 1 77 ? -0.577 3.756 41.531 1.00 87.50 77 TRP A O 1
ATOM 636 N N . LEU A 1 78 ? -1.144 5.838 42.147 1.00 87.44 78 LEU A N 1
ATOM 637 C CA . LEU A 1 78 ? -0.970 6.434 40.818 1.00 87.44 78 LEU A CA 1
ATOM 638 C C . LEU A 1 78 ? 0.463 6.273 40.295 1.00 87.44 78 LEU A C 1
ATOM 640 O O . LEU A 1 78 ? 0.648 5.922 39.129 1.00 87.44 78 LEU A O 1
ATOM 644 N N . ALA A 1 79 ? 1.472 6.466 41.151 1.00 87.69 79 ALA A N 1
ATOM 645 C CA . ALA A 1 79 ? 2.872 6.245 40.792 1.00 87.69 79 ALA A CA 1
ATOM 646 C C . ALA A 1 79 ? 3.137 4.784 40.394 1.00 87.69 79 ALA A C 1
ATOM 648 O O . ALA A 1 79 ? 3.797 4.542 39.387 1.00 87.69 79 ALA A O 1
ATOM 649 N N . SER A 1 80 ? 2.559 3.816 41.117 1.00 88.12 80 SER A N 1
ATOM 650 C CA . SER A 1 80 ? 2.695 2.387 40.791 1.00 88.12 80 SER A CA 1
ATOM 651 C C . SER A 1 80 ? 2.008 1.983 39.477 1.00 88.12 80 SER A C 1
ATOM 653 O O . SER A 1 80 ? 2.449 1.056 38.803 1.00 88.12 80 SER A O 1
ATOM 655 N N . MET A 1 81 ? 0.945 2.696 39.085 1.00 88.75 81 MET A N 1
ATOM 656 C CA . MET A 1 81 ? 0.187 2.429 37.856 1.00 88.75 81 MET A CA 1
ATOM 657 C C . MET A 1 81 ? 0.781 3.128 36.626 1.00 88.75 81 MET A C 1
ATOM 659 O O . MET A 1 81 ? 0.454 2.769 35.489 1.00 88.75 81 MET A O 1
ATOM 663 N N . LYS A 1 82 ? 1.668 4.112 36.816 1.00 82.12 82 LYS A N 1
ATOM 664 C CA . LYS A 1 82 ? 2.300 4.854 35.721 1.00 82.12 82 LYS A CA 1
ATOM 665 C C . LYS A 1 82 ? 3.204 3.921 34.906 1.00 82.12 82 LYS A C 1
ATOM 667 O O . LYS A 1 82 ? 4.294 3.561 35.328 1.00 82.12 82 LYS A O 1
ATOM 672 N N . GLY A 1 83 ? 2.741 3.545 33.713 1.00 78.31 83 GLY A N 1
ATOM 673 C CA . GLY A 1 83 ? 3.463 2.659 32.790 1.00 78.31 83 GLY A CA 1
ATOM 674 C C . GLY A 1 83 ? 3.073 1.181 32.876 1.00 78.31 83 GLY A C 1
ATOM 675 O O . GLY A 1 83 ? 3.546 0.388 32.061 1.00 78.31 83 GLY A O 1
ATOM 676 N N . TYR A 1 84 ? 2.173 0.805 33.790 1.00 86.50 84 TYR A N 1
ATOM 677 C CA . TYR A 1 84 ? 1.652 -0.556 33.854 1.00 86.50 84 TYR A CA 1
ATOM 678 C C . TYR A 1 84 ? 0.829 -0.879 32.597 1.00 86.50 84 TYR A C 1
ATOM 680 O O . TYR A 1 84 ? -0.110 -0.165 32.237 1.00 86.50 84 TYR A O 1
ATOM 688 N N . LYS A 1 85 ? 1.171 -1.982 31.926 1.00 86.69 85 LYS A N 1
ATOM 689 C CA . LYS A 1 85 ? 0.427 -2.513 30.780 1.00 86.69 85 LYS A CA 1
ATOM 690 C C . LYS A 1 85 ? -0.054 -3.918 31.113 1.00 86.69 85 LYS A C 1
ATOM 692 O O . LYS A 1 85 ? 0.737 -4.776 31.493 1.00 86.69 85 LYS A O 1
ATOM 697 N N . HIS A 1 86 ? -1.350 -4.165 30.933 1.00 85.31 86 HIS A N 1
ATOM 698 C CA . HIS A 1 86 ? -1.901 -5.512 31.061 1.00 85.31 86 HIS A CA 1
ATOM 699 C C . HIS A 1 86 ? -1.238 -6.469 30.063 1.00 85.31 86 HIS A C 1
ATOM 701 O O . HIS A 1 86 ? -1.047 -6.114 28.896 1.00 85.31 86 HIS A O 1
ATOM 707 N N . SER A 1 87 ? -0.959 -7.698 30.504 1.00 88.31 87 SER A N 1
ATOM 708 C CA . SER A 1 87 ? -0.544 -8.783 29.612 1.00 88.31 87 SER A CA 1
ATOM 709 C C . SER A 1 87 ? -1.653 -9.131 28.611 1.00 88.31 87 SER A C 1
ATOM 711 O O . SER A 1 87 ? -2.839 -8.916 28.882 1.00 88.31 87 SER A O 1
ATOM 713 N N . GLU A 1 88 ? -1.289 -9.709 27.464 1.00 84.00 88 GLU A N 1
ATOM 714 C CA . GLU A 1 88 ? -2.257 -10.125 26.435 1.00 84.00 88 GLU A CA 1
ATOM 715 C C . GLU A 1 88 ? -3.290 -11.130 26.967 1.00 84.00 88 GLU A C 1
ATOM 717 O O . GLU A 1 88 ? -4.479 -11.053 26.644 1.00 84.00 88 GLU A O 1
ATOM 722 N N . GLU A 1 89 ? -2.876 -12.021 27.868 1.00 84.75 89 GLU A N 1
ATOM 723 C CA . GLU A 1 89 ? -3.787 -12.944 28.547 1.00 84.75 89 GLU A CA 1
ATOM 724 C C . GLU A 1 89 ? -4.808 -12.199 29.425 1.00 84.75 89 GLU A C 1
ATOM 726 O O . GLU A 1 89 ? -6.006 -12.499 29.404 1.00 84.75 89 GLU A O 1
ATOM 731 N N . THR A 1 90 ? -4.361 -11.176 30.159 1.00 84.94 90 THR A N 1
ATOM 732 C CA . THR A 1 90 ? -5.233 -10.360 31.014 1.00 84.94 90 THR A CA 1
ATOM 733 C C . THR A 1 90 ? -6.227 -9.558 30.176 1.00 84.94 90 THR A C 1
ATOM 735 O O . THR A 1 90 ? -7.420 -9.539 30.489 1.00 84.94 90 THR A O 1
ATOM 738 N N . LYS A 1 91 ? -5.780 -8.974 29.055 1.00 85.31 91 LYS A N 1
ATOM 739 C CA . LYS A 1 91 ? -6.659 -8.290 28.092 1.00 85.31 91 LYS A CA 1
ATOM 740 C C . LYS A 1 91 ? -7.730 -9.230 27.540 1.00 85.31 91 LYS A C 1
ATOM 742 O O . LYS A 1 91 ? -8.902 -8.858 27.503 1.00 85.31 91 LYS A O 1
ATOM 747 N N . ARG A 1 92 ? -7.368 -10.473 27.187 1.00 80.94 92 ARG A N 1
ATOM 748 C CA . ARG A 1 92 ? -8.335 -11.496 26.745 1.00 80.94 92 ARG A CA 1
ATOM 749 C C . ARG A 1 92 ? -9.367 -11.830 27.820 1.00 80.94 92 ARG A C 1
ATOM 751 O O . ARG A 1 92 ? -10.551 -11.925 27.500 1.00 80.94 92 ARG A O 1
ATOM 758 N N . LYS A 1 93 ? -8.958 -11.984 29.084 1.00 86.06 93 LYS A N 1
ATOM 759 C CA . LYS A 1 93 ? -9.884 -12.252 30.202 1.00 86.06 93 LYS A CA 1
ATOM 760 C C . LYS A 1 93 ? -10.866 -11.097 30.420 1.00 86.06 93 LYS A C 1
ATOM 762 O O . LYS A 1 93 ? -12.060 -11.347 30.582 1.00 86.06 93 LYS A O 1
ATOM 767 N N . ILE A 1 94 ? -10.387 -9.851 30.374 1.00 81.50 94 ILE A N 1
ATOM 768 C CA . ILE A 1 94 ? -11.237 -8.652 30.461 1.00 81.50 94 ILE A CA 1
ATOM 769 C C . ILE A 1 94 ? -12.218 -8.618 29.283 1.00 81.50 94 ILE A C 1
ATOM 771 O O . ILE A 1 94 ? -13.419 -8.470 29.494 1.00 81.50 94 ILE A O 1
ATOM 775 N N . GLY A 1 95 ? -11.730 -8.849 28.060 1.00 83.94 95 GLY A N 1
ATOM 776 C CA . GLY A 1 95 ? -12.557 -8.888 26.854 1.00 83.94 95 GLY A CA 1
ATOM 777 C C . GLY A 1 95 ? -13.683 -9.920 26.936 1.00 83.94 95 GLY A C 1
ATOM 778 O O . GLY A 1 95 ? -14.840 -9.575 26.716 1.00 83.94 95 GLY A O 1
ATOM 779 N N . ARG A 1 96 ? -13.376 -11.160 27.343 1.00 83.44 96 ARG A N 1
ATOM 780 C CA . ARG A 1 96 ? -14.386 -12.219 27.531 1.00 83.44 96 ARG A CA 1
ATOM 781 C C . ARG A 1 96 ? -15.439 -11.847 28.576 1.00 83.44 96 ARG A C 1
ATOM 783 O O . ARG A 1 96 ? -16.612 -12.115 28.365 1.00 83.44 96 ARG A O 1
ATOM 790 N N . LYS A 1 97 ? -15.037 -11.219 29.688 1.00 80.50 97 LYS A N 1
ATOM 791 C CA . LYS A 1 97 ? -15.963 -10.805 30.757 1.00 80.50 97 LYS A CA 1
ATOM 792 C C . LYS A 1 97 ? -16.848 -9.619 30.370 1.00 80.50 97 LYS A C 1
ATOM 794 O O . LYS A 1 97 ? -17.938 -9.494 30.931 1.00 80.50 97 LYS A O 1
ATOM 799 N N . SER A 1 98 ? -16.375 -8.742 29.487 1.00 77.19 98 SER A N 1
ATOM 800 C CA . SER A 1 98 ? -17.104 -7.551 29.030 1.00 77.19 98 SER A CA 1
ATOM 801 C C . SER A 1 98 ? -17.956 -7.804 27.784 1.00 77.19 98 SER A C 1
ATOM 803 O O . SER A 1 98 ? -18.893 -7.048 27.530 1.00 77.19 98 SER A O 1
ATOM 805 N N . ALA A 1 99 ? -17.663 -8.859 27.019 1.00 69.94 99 ALA A N 1
ATOM 806 C CA . ALA A 1 99 ? -18.434 -9.236 25.842 1.00 69.94 99 ALA A CA 1
ATOM 807 C C . ALA A 1 99 ? -19.913 -9.459 26.204 1.00 69.94 99 ALA A C 1
ATOM 809 O O . ALA A 1 99 ? -20.239 -10.241 27.092 1.00 69.94 99 ALA A O 1
ATOM 810 N N . GLY A 1 100 ? -20.806 -8.736 25.523 1.00 73.19 100 GLY A N 1
ATOM 811 C CA . GLY A 1 100 ? -22.256 -8.854 25.705 1.00 73.19 100 GLY A CA 1
ATOM 812 C C . GLY A 1 100 ? -22.855 -8.031 26.850 1.00 73.19 100 GLY A C 1
ATOM 813 O O . GLY A 1 100 ? -24.079 -7.972 26.955 1.00 73.19 100 GLY A O 1
ATOM 814 N N . ARG A 1 101 ? -22.052 -7.338 27.673 1.00 77.06 101 ARG A N 1
ATOM 815 C CA . ARG A 1 101 ? -22.609 -6.408 28.668 1.00 77.06 101 ARG A CA 1
ATOM 816 C C . ARG A 1 101 ? -23.214 -5.197 27.966 1.00 77.06 101 ARG A C 1
ATOM 818 O O . ARG A 1 101 ? -22.506 -4.433 27.315 1.00 77.06 101 ARG A O 1
ATOM 825 N N . LYS A 1 102 ? -24.521 -5.006 28.129 1.00 76.25 102 LYS A N 1
ATOM 826 C CA . LYS A 1 102 ? -25.217 -3.766 27.772 1.00 76.25 102 LYS A CA 1
ATOM 827 C C . LYS A 1 102 ? -25.387 -2.930 29.038 1.00 76.25 102 LYS A C 1
ATOM 829 O O . LYS A 1 102 ? -25.674 -3.474 30.101 1.00 76.25 102 LYS A O 1
ATOM 834 N N . HIS A 1 103 ? -25.185 -1.622 28.930 1.00 77.00 103 HIS A N 1
ATOM 835 C CA . HIS A 1 103 ? -25.494 -0.706 30.026 1.00 77.00 103 HIS A CA 1
ATOM 836 C C . HIS A 1 103 ? -27.004 -0.695 30.290 1.00 77.00 103 HIS A C 1
ATOM 838 O O . HIS A 1 103 ? -27.795 -0.812 29.351 1.00 77.00 103 HIS A O 1
ATOM 844 N N . SER A 1 104 ? -27.400 -0.550 31.558 1.00 80.75 104 SER A N 1
ATOM 845 C CA . SER A 1 104 ? -28.810 -0.358 31.903 1.00 80.75 104 SER A CA 1
ATOM 846 C C . SER A 1 104 ? -29.320 0.983 31.351 1.00 80.75 104 SER A C 1
ATOM 848 O O . SER A 1 104 ? -28.517 1.910 31.186 1.00 80.75 104 SER A O 1
ATOM 850 N N . PRO A 1 105 ? -30.635 1.128 31.104 1.00 69.88 105 PRO A N 1
ATOM 851 C CA . PRO A 1 105 ? -31.223 2.396 30.666 1.00 69.88 105 PRO A CA 1
ATOM 852 C C . PRO A 1 105 ? -30.860 3.573 31.584 1.00 69.88 105 PRO A C 1
ATOM 854 O O . PRO A 1 105 ? -30.476 4.638 31.111 1.00 69.88 105 PRO A O 1
ATOM 857 N N . GLU A 1 106 ? -30.872 3.347 32.899 1.00 79.50 106 GLU A N 1
ATOM 858 C CA . GLU A 1 106 ? -30.496 4.344 33.906 1.00 79.50 106 GLU A CA 1
ATOM 859 C C . GLU A 1 106 ? -29.014 4.755 33.807 1.00 79.50 106 GLU A C 1
ATOM 861 O O . GLU A 1 106 ? -28.669 5.930 33.924 1.00 79.50 106 GLU A O 1
ATOM 866 N N . THR A 1 107 ? -28.117 3.800 33.536 1.00 75.44 107 THR A N 1
ATOM 867 C CA . THR A 1 107 ? -26.684 4.090 33.356 1.00 75.44 107 THR A CA 1
ATOM 868 C C . THR A 1 107 ? -26.445 4.904 32.087 1.00 75.44 107 THR A C 1
ATOM 870 O O . THR A 1 107 ? -25.662 5.851 32.100 1.00 75.44 107 THR A O 1
ATOM 873 N N . LEU A 1 108 ? -27.137 4.564 30.996 1.00 69.56 108 LEU A N 1
ATOM 874 C CA . LEU A 1 108 ? -27.071 5.318 29.743 1.00 69.56 108 LEU A CA 1
ATOM 875 C C . LEU A 1 108 ? -27.565 6.758 29.928 1.00 69.56 108 LEU A C 1
ATOM 877 O O . LEU A 1 108 ? -26.948 7.681 29.397 1.00 69.56 108 LEU A O 1
ATOM 881 N N . HIS A 1 109 ? -28.625 6.951 30.718 1.00 71.94 109 HIS A N 1
ATOM 882 C CA . HIS A 1 109 ? -29.141 8.272 31.067 1.00 71.94 109 HIS A CA 1
ATOM 883 C C . HIS A 1 109 ? -28.094 9.108 31.819 1.00 71.94 109 HIS A C 1
ATOM 885 O O . HIS A 1 109 ? -27.725 10.182 31.350 1.00 71.94 109 HIS A O 1
ATOM 891 N N . LYS A 1 110 ? -27.503 8.560 32.890 1.00 79.81 110 LYS A N 1
ATOM 892 C CA . LYS A 1 110 ? -26.432 9.220 33.665 1.00 79.81 110 LYS A CA 1
ATOM 893 C C . LYS A 1 110 ? -25.216 9.586 32.804 1.00 79.81 110 LYS A C 1
ATOM 895 O O . LYS A 1 110 ? -24.654 10.671 32.942 1.00 79.81 110 LYS A O 1
ATOM 900 N N . MET A 1 111 ? -24.811 8.701 31.888 1.00 67.88 111 MET A N 1
ATOM 901 C CA . MET A 1 111 ? -23.722 8.975 30.940 1.00 67.88 111 MET A CA 1
ATOM 902 C C . MET A 1 111 ? -24.072 10.120 29.976 1.00 67.88 111 MET A C 1
ATOM 904 O O . MET A 1 111 ? -23.220 10.962 29.691 1.00 67.88 111 MET A O 1
ATOM 908 N N . CYS A 1 112 ? -25.318 10.172 29.496 1.00 71.88 112 CYS A N 1
ATOM 909 C CA . CYS A 1 112 ? -25.805 11.231 28.615 1.00 71.88 112 CYS A CA 1
ATOM 910 C C . CYS A 1 112 ? -25.857 12.591 29.329 1.00 71.88 112 CYS A C 1
ATOM 912 O O . CYS A 1 112 ? -25.373 13.586 28.788 1.00 71.88 112 CYS A O 1
ATOM 914 N N . GLU A 1 113 ? -26.365 12.633 30.562 1.00 77.00 113 GLU A N 1
ATOM 915 C CA . GLU A 1 113 ? -26.407 13.849 31.382 1.00 77.00 113 GLU A CA 1
ATOM 916 C C . GLU A 1 113 ? -25.007 14.390 31.693 1.00 77.00 113 GLU A C 1
ATOM 918 O O . GLU A 1 113 ? -24.754 15.587 31.535 1.00 77.00 113 GLU A O 1
ATOM 923 N N . ALA A 1 114 ? -24.064 13.515 32.056 1.00 78.25 114 ALA A N 1
ATOM 924 C CA . ALA A 1 114 ? -22.675 13.904 32.298 1.00 78.25 114 ALA A CA 1
ATOM 925 C C . ALA A 1 114 ? -22.020 14.503 31.042 1.00 78.25 114 ALA A C 1
ATOM 927 O O . ALA A 1 114 ? -21.327 15.521 31.112 1.00 78.25 114 ALA A O 1
ATOM 928 N N . GLN A 1 115 ? -22.281 13.909 29.873 1.00 72.62 115 GLN A N 1
ATOM 929 C CA . GLN A 1 115 ? -21.781 14.419 28.599 1.00 72.62 115 GLN A CA 1
ATOM 930 C C . GLN A 1 115 ? -22.410 15.774 28.244 1.00 72.62 115 GLN A C 1
ATOM 932 O O . GLN A 1 115 ? -21.701 16.685 27.818 1.00 72.62 115 GLN A O 1
ATOM 937 N N . ARG A 1 116 ? -23.717 15.941 28.490 1.00 72.88 116 ARG A N 1
ATOM 938 C CA . ARG A 1 116 ? -24.442 17.208 28.312 1.00 72.88 116 ARG A CA 1
ATOM 939 C C . ARG A 1 116 ? -23.846 18.318 29.179 1.00 72.88 116 ARG A C 1
ATOM 941 O O . ARG A 1 116 ? -23.575 19.404 28.671 1.00 72.88 116 ARG A O 1
ATOM 948 N N . LYS A 1 117 ? -23.593 18.032 30.460 1.00 81.62 117 LYS A N 1
ATOM 949 C CA . LYS A 1 117 ? -22.972 18.971 31.404 1.00 81.62 117 LYS A CA 1
ATOM 950 C C . LYS A 1 117 ? -21.572 19.391 30.945 1.00 81.62 117 LYS A C 1
ATOM 952 O O . LYS A 1 117 ? -21.290 20.581 30.872 1.00 81.62 117 LYS A O 1
ATOM 957 N N . SER A 1 118 ? -20.745 18.432 30.524 1.00 73.81 118 SER A N 1
ATOM 958 C CA . SER A 1 118 ? -19.403 18.716 30.000 1.00 73.81 118 SER A CA 1
ATOM 959 C C . SER A 1 118 ? -19.423 19.565 28.719 1.00 73.81 118 SER A C 1
ATOM 961 O O . SER A 1 118 ? -18.582 20.445 28.548 1.00 73.81 118 SER A O 1
ATOM 963 N N . CYS A 1 119 ? -20.382 19.344 27.812 1.00 69.38 119 CYS A N 1
ATOM 964 C CA . CYS A 1 119 ? -20.539 20.178 26.617 1.00 69.38 119 CYS A CA 1
ATOM 965 C C . CYS A 1 119 ? -20.903 21.629 26.965 1.00 69.38 119 CYS A C 1
ATOM 967 O O . CYS A 1 119 ? -20.341 22.543 26.363 1.00 69.38 119 CYS A O 1
ATOM 969 N N . LEU A 1 120 ? -21.787 21.834 27.948 1.00 72.56 1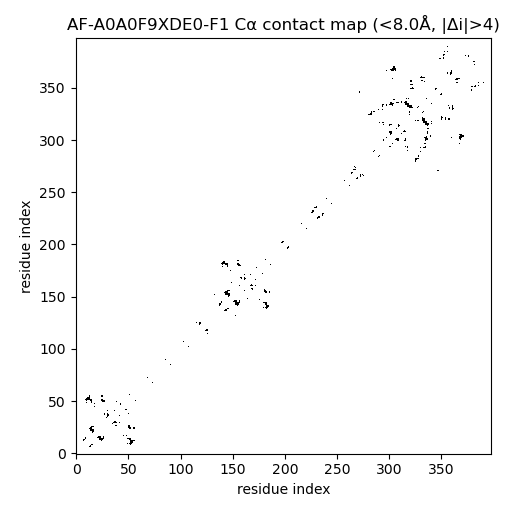20 LEU A N 1
ATOM 970 C CA . LEU A 1 120 ? -22.167 23.165 28.432 1.00 72.56 120 LEU A CA 1
ATOM 971 C C . LEU A 1 120 ? -20.989 23.898 29.084 1.00 72.56 120 LEU A C 1
ATOM 973 O O . LEU A 1 120 ? -20.727 25.044 28.733 1.00 72.56 120 LEU A O 1
ATOM 977 N N . GLU A 1 121 ? -20.235 23.226 29.960 1.00 77.44 121 GLU A N 1
ATOM 978 C CA . GLU A 1 121 ? -19.028 23.785 30.597 1.00 77.44 121 GLU A CA 1
ATOM 979 C C . GLU A 1 121 ? -17.965 24.205 29.568 1.00 77.44 121 GLU A C 1
ATOM 981 O O . GLU A 1 121 ? -17.194 25.132 29.798 1.00 77.44 121 GLU A O 1
ATOM 986 N N . ARG A 1 122 ? -17.941 23.549 28.403 1.00 74.69 122 ARG A N 1
ATOM 987 C CA . ARG A 1 122 ? -17.014 23.834 27.298 1.00 74.69 122 ARG A CA 1
ATOM 988 C C . ARG A 1 122 ? -17.567 24.826 26.269 1.00 74.69 122 ARG A C 1
ATOM 990 O O . ARG A 1 122 ? -16.944 25.003 25.225 1.00 74.69 122 ARG A O 1
ATOM 997 N N . GLY A 1 123 ? -18.734 25.428 26.518 1.00 66.62 123 GLY A N 1
ATOM 998 C CA . GLY A 1 123 ? -19.374 26.383 25.605 1.00 66.62 123 GLY A CA 1
ATOM 999 C C . GLY A 1 123 ? -19.831 25.777 24.271 1.00 66.62 123 GLY A C 1
ATOM 1000 O O . GLY A 1 123 ? -20.055 26.499 23.300 1.00 66.62 123 GLY A O 1
ATOM 1001 N N . LEU A 1 124 ? -19.954 24.449 24.186 1.00 59.69 124 LEU A N 1
ATOM 1002 C CA . LEU A 1 124 ? -20.374 23.750 22.974 1.00 59.69 124 LEU A CA 1
ATOM 1003 C C . LEU A 1 124 ? -21.905 23.703 22.898 1.00 59.69 124 LEU A C 1
ATOM 1005 O O . LEU A 1 124 ? -22.577 23.344 23.866 1.00 59.69 124 LEU A O 1
ATOM 1009 N N . LYS A 1 125 ? -22.467 24.014 21.721 1.00 54.81 125 LYS A N 1
ATOM 1010 C CA . LYS A 1 125 ? -23.913 23.891 21.479 1.00 54.81 125 LYS A CA 1
ATOM 1011 C C . LYS A 1 125 ? -24.354 22.439 21.681 1.00 54.81 125 LYS A C 1
ATOM 1013 O O . LYS A 1 125 ? -23.810 21.525 21.061 1.00 54.81 125 LYS A O 1
ATOM 1018 N N . LEU A 1 126 ? -25.353 22.240 22.538 1.00 53.44 126 LEU A N 1
ATOM 1019 C CA . LEU A 1 126 ? -25.968 20.937 22.765 1.00 53.44 126 LEU A CA 1
ATOM 1020 C C . LEU A 1 126 ? -26.617 20.420 21.478 1.00 53.44 126 LEU A C 1
ATOM 1022 O O . LEU A 1 126 ? -27.257 21.179 20.751 1.00 53.44 126 LEU A O 1
ATOM 1026 N N . CYS A 1 127 ? -26.475 19.121 21.209 1.00 45.00 127 CYS A N 1
ATOM 1027 C CA . CYS A 1 127 ? -27.275 18.485 20.168 1.00 45.00 127 CYS A CA 1
ATOM 1028 C C . CYS A 1 127 ? -28.752 18.539 20.591 1.00 45.00 127 CYS A C 1
ATOM 1030 O O . CYS A 1 127 ? -29.052 18.137 21.720 1.00 45.00 127 CYS A O 1
ATOM 1032 N N . PRO A 1 128 ? -29.661 19.037 19.735 1.00 49.94 128 PRO A N 1
ATOM 1033 C CA . PRO A 1 128 ? -31.078 19.065 20.065 1.00 49.94 128 PRO A CA 1
ATOM 1034 C C . PRO A 1 128 ? -31.598 17.634 20.300 1.00 49.94 128 PRO A C 1
ATOM 1036 O O . PRO A 1 128 ? -31.084 16.693 19.677 1.00 49.94 128 PRO A O 1
ATOM 1039 N N . PRO A 1 129 ? -32.582 17.447 21.203 1.00 45.50 129 PRO A N 1
ATOM 1040 C CA . PRO A 1 129 ? -33.227 16.154 21.404 1.00 45.50 129 PRO A CA 1
ATOM 1041 C C . PRO A 1 129 ? -33.777 15.626 20.076 1.00 45.50 129 PRO A C 1
ATOM 1043 O O . PRO A 1 129 ? -34.229 16.397 19.230 1.00 45.50 129 PRO A O 1
ATOM 1046 N N . LYS A 1 130 ? -33.720 14.306 19.875 1.00 49.94 130 LYS A N 1
ATOM 1047 C CA . LYS A 1 130 ? -34.296 13.641 18.696 1.00 49.94 130 LYS A CA 1
ATOM 1048 C C . LYS A 1 130 ? -35.819 13.529 18.833 1.00 49.94 130 LYS A C 1
ATOM 1050 O O . LYS A 1 130 ? -36.337 12.420 18.886 1.00 49.94 130 LYS A O 1
ATOM 1055 N N . GLU A 1 131 ? -36.510 14.655 18.898 1.00 44.09 131 GLU A N 1
ATOM 1056 C CA . GLU A 1 131 ? -37.972 14.713 18.938 1.00 44.09 131 GLU A CA 1
ATOM 1057 C C . GLU A 1 131 ? -38.450 15.616 17.790 1.00 44.09 131 GLU A C 1
ATOM 1059 O O . GLU A 1 131 ? -38.179 16.812 17.749 1.00 44.09 131 GLU A O 1
ATOM 1064 N N . ASP A 1 132 ? -39.042 14.952 16.794 1.00 42.69 132 ASP A N 1
ATOM 1065 C CA . ASP A 1 132 ? -39.947 15.426 15.743 1.00 42.69 132 ASP A CA 1
ATOM 1066 C C . ASP A 1 132 ? -39.594 16.691 14.932 1.00 42.69 132 ASP A C 1
ATOM 1068 O O . ASP A 1 132 ? -39.978 17.820 15.221 1.00 42.69 132 ASP A O 1
ATOM 1072 N N . LEU A 1 133 ? -38.969 16.453 13.769 1.00 45.44 133 LEU A N 1
ATOM 1073 C CA . LEU A 1 133 ? -38.790 17.398 12.653 1.00 45.44 133 LEU A CA 1
ATOM 1074 C C . LEU A 1 133 ? -40.102 17.650 11.871 1.00 45.44 133 LEU A C 1
ATOM 1076 O O . LEU A 1 133 ? -40.136 17.525 10.642 1.00 45.44 133 LEU A O 1
ATOM 1080 N N . TYR A 1 134 ? -41.186 18.001 12.562 1.00 48.25 134 TYR A N 1
ATOM 1081 C CA . TYR A 1 134 ? -42.439 18.456 11.946 1.00 48.25 134 TYR A CA 1
ATOM 1082 C C . TYR A 1 134 ? -42.522 19.988 11.985 1.00 48.25 134 TYR A C 1
ATOM 1084 O O . TYR A 1 134 ? -43.385 20.583 12.619 1.00 48.25 134 TYR A O 1
ATOM 1092 N N . VAL A 1 135 ? -41.585 20.644 11.297 1.00 53.72 135 VAL A N 1
ATOM 1093 C CA . VAL A 1 135 ? -41.671 22.080 10.998 1.00 53.72 135 VAL A CA 1
ATOM 1094 C C . VAL A 1 135 ? -42.128 22.215 9.547 1.00 53.72 135 VAL A C 1
ATOM 1096 O O . VAL A 1 135 ? -41.481 21.696 8.634 1.00 53.72 135 VAL A O 1
ATOM 1099 N N . SER A 1 136 ? -43.269 22.866 9.323 1.00 52.53 136 SER A N 1
ATOM 1100 C CA . SER A 1 136 ? -43.772 23.190 7.985 1.00 52.53 136 SER A CA 1
ATOM 1101 C C . SER A 1 136 ? -42.769 24.089 7.251 1.00 52.53 136 SER A C 1
ATOM 1103 O O . SER A 1 136 ? -42.417 25.146 7.769 1.00 52.53 136 SER A O 1
ATOM 1105 N N . GLY A 1 137 ? -42.308 23.677 6.063 1.00 63.81 137 GLY A N 1
ATOM 1106 C CA . GLY A 1 137 ? -41.402 24.471 5.215 1.00 63.81 137 GLY A CA 1
ATOM 1107 C C . GLY A 1 137 ? -40.032 23.852 4.909 1.00 63.81 137 GLY A C 1
ATOM 1108 O O . GLY A 1 137 ? -39.249 24.468 4.195 1.00 63.81 137 GLY A O 1
ATOM 1109 N N . LEU A 1 138 ? -39.720 22.652 5.411 1.00 72.56 138 LEU A N 1
ATOM 1110 C CA . LEU A 1 138 ? -38.469 21.959 5.071 1.00 72.56 138 LEU A CA 1
ATOM 1111 C C . LEU A 1 138 ? -38.556 21.262 3.702 1.00 72.56 138 LEU A C 1
ATOM 1113 O O . LEU A 1 138 ? -39.556 20.602 3.402 1.00 72.56 138 LEU A O 1
ATOM 1117 N N . ILE A 1 139 ? -37.475 21.321 2.920 1.00 77.44 139 ILE A N 1
ATOM 1118 C CA . ILE A 1 139 ? -37.394 20.735 1.572 1.00 77.44 139 ILE A CA 1
ATOM 1119 C C . ILE A 1 139 ? -36.579 19.428 1.602 1.00 77.44 139 ILE A C 1
ATOM 1121 O O . ILE A 1 139 ? -35.458 19.387 2.124 1.00 77.44 139 ILE A O 1
ATOM 1125 N N . GLU A 1 140 ? -37.128 18.349 1.026 1.00 78.38 140 GLU A N 1
ATOM 1126 C CA . GLU A 1 140 ? -36.406 17.079 0.849 1.00 78.38 140 GLU A CA 1
ATOM 1127 C C . GLU A 1 140 ? -35.208 17.275 -0.100 1.00 78.38 140 GLU A C 1
ATOM 1129 O O . GLU A 1 140 ? -35.333 17.837 -1.183 1.00 78.38 140 GLU A O 1
ATOM 1134 N N . GLY A 1 141 ? -34.027 16.819 0.314 1.00 75.81 141 GLY A N 1
ATOM 1135 C CA . GLY A 1 141 ? -32.750 16.984 -0.384 1.00 75.81 141 GLY A CA 1
ATOM 1136 C C . GLY A 1 141 ? -31.931 18.191 0.087 1.00 75.81 141 GLY A C 1
ATOM 1137 O O . GLY A 1 141 ? -30.703 18.111 0.118 1.00 75.81 141 GLY A O 1
ATOM 1138 N N . GLU A 1 142 ? -32.576 19.271 0.532 1.00 79.38 142 GLU A N 1
ATOM 1139 C CA . GLU A 1 142 ? -31.905 20.478 1.044 1.00 79.38 142 GLU A CA 1
ATOM 1140 C C . GLU A 1 142 ? -31.718 20.431 2.563 1.00 79.38 142 GLU A C 1
ATOM 1142 O O . GLU A 1 142 ? -30.597 20.551 3.067 1.00 79.38 142 GLU A O 1
ATOM 1147 N N . ASP A 1 143 ? -32.816 20.195 3.288 1.00 78.38 143 ASP A N 1
ATOM 1148 C CA . ASP A 1 143 ? -32.872 20.226 4.752 1.00 78.38 143 ASP A CA 1
ATOM 1149 C C . ASP A 1 143 ? -32.784 18.833 5.373 1.00 78.38 143 ASP A C 1
ATOM 1151 O O . ASP A 1 143 ? -32.086 18.619 6.369 1.00 78.38 143 ASP A O 1
ATOM 1155 N N . TYR A 1 144 ? -33.473 17.871 4.762 1.00 81.31 144 TYR A N 1
ATOM 1156 C CA . TYR A 1 144 ? -33.534 16.484 5.206 1.00 81.31 144 TYR A CA 1
ATOM 1157 C C . TYR A 1 144 ? -33.549 15.526 4.016 1.00 81.31 144 TYR A C 1
ATOM 1159 O O . TYR A 1 144 ? -33.868 15.899 2.896 1.00 81.31 144 TYR A O 1
ATOM 1167 N N . VAL A 1 145 ? -33.221 14.270 4.272 1.00 84.69 145 VAL A N 1
ATOM 1168 C CA . VAL A 1 145 ? -33.335 13.136 3.359 1.00 84.69 145 VAL A CA 1
ATOM 1169 C C . VAL A 1 145 ? -34.302 12.120 3.949 1.00 84.69 145 VAL A C 1
ATOM 1171 O O . VAL A 1 145 ? -34.388 11.974 5.172 1.00 84.69 145 VAL A O 1
ATOM 1174 N N . VAL A 1 146 ? -35.039 11.421 3.093 1.00 83.81 146 VAL A N 1
ATOM 1175 C CA . VAL A 1 146 ? -36.022 10.414 3.506 1.00 83.81 146 VAL A CA 1
ATOM 1176 C C . VAL A 1 146 ? -35.467 9.015 3.253 1.00 83.81 146 VAL A C 1
ATOM 1178 O O . VAL A 1 146 ? -34.916 8.728 2.187 1.00 83.81 146 VAL A O 1
ATOM 1181 N N . CYS A 1 147 ? -35.599 8.130 4.240 1.00 85.06 147 CYS A N 1
ATOM 1182 C CA . CYS A 1 147 ? -35.319 6.712 4.049 1.00 85.06 147 CYS A CA 1
ATOM 1183 C C . CYS A 1 147 ? -36.432 6.073 3.214 1.00 85.06 147 CYS A C 1
ATOM 1185 O O . CYS A 1 147 ? -37.571 6.042 3.659 1.00 85.06 147 CYS A O 1
ATOM 1187 N N . ARG A 1 148 ? -36.112 5.495 2.055 1.00 85.38 148 ARG A N 1
ATOM 1188 C CA . ARG A 1 148 ? -37.109 4.865 1.169 1.00 85.38 148 ARG A CA 1
ATOM 1189 C C . ARG A 1 148 ? -37.646 3.522 1.674 1.00 85.38 148 ARG A C 1
ATOM 1191 O O . ARG A 1 148 ? -38.572 2.985 1.092 1.00 85.38 148 ARG A O 1
ATOM 1198 N N . GLU A 1 149 ? -37.076 2.992 2.755 1.00 85.06 149 GLU A N 1
ATOM 1199 C CA . GLU A 1 149 ? -37.522 1.741 3.386 1.00 85.06 149 GLU A CA 1
ATOM 1200 C C . GLU A 1 149 ? -38.499 1.982 4.555 1.00 85.06 149 GLU A C 1
ATOM 1202 O O . GLU A 1 149 ? -39.141 1.044 5.017 1.00 85.06 149 GLU A O 1
ATOM 1207 N N . CYS A 1 150 ? -38.595 3.208 5.092 1.00 81.12 150 CYS A N 1
ATOM 1208 C CA . CYS A 1 150 ? -39.484 3.491 6.233 1.00 81.12 150 CYS A CA 1
ATOM 1209 C C . CYS A 1 150 ? -40.037 4.918 6.321 1.00 81.12 150 CYS A C 1
ATOM 1211 O O . CYS A 1 150 ? -40.596 5.282 7.355 1.00 81.12 150 CYS A O 1
ATOM 1213 N N . ASP A 1 151 ? -39.806 5.741 5.301 1.00 79.12 151 ASP A N 1
ATOM 1214 C CA . ASP A 1 151 ? -40.259 7.130 5.167 1.00 79.12 151 ASP A CA 1
ATOM 1215 C C . ASP A 1 151 ? -39.880 8.077 6.318 1.00 79.12 151 ASP A C 1
ATOM 1217 O O . ASP A 1 151 ? -40.389 9.193 6.448 1.00 79.12 151 ASP A O 1
ATOM 1221 N N . LYS A 1 152 ? -38.903 7.681 7.142 1.00 80.00 152 LYS A N 1
ATOM 1222 C CA . LYS A 1 152 ? -38.356 8.527 8.206 1.00 80.00 152 LYS A CA 1
ATOM 1223 C C . LYS A 1 152 ? -37.395 9.567 7.633 1.00 80.00 152 LYS A C 1
ATOM 1225 O O . LYS A 1 152 ? -36.558 9.264 6.779 1.00 80.00 152 LYS A O 1
ATOM 1230 N N . ARG A 1 153 ? -37.499 10.795 8.148 1.00 81.56 153 ARG A N 1
ATOM 1231 C CA . ARG A 1 153 ? -36.673 11.952 7.769 1.00 81.56 153 ARG A CA 1
ATOM 1232 C C . ARG A 1 153 ? -35.394 12.014 8.601 1.00 81.56 153 ARG A C 1
ATOM 1234 O O . ARG A 1 153 ? -35.429 11.865 9.820 1.00 81.56 153 ARG A O 1
ATOM 1241 N N . PHE A 1 154 ? -34.270 12.300 7.956 1.00 81.12 154 PHE A N 1
ATOM 1242 C CA . PHE A 1 154 ? -32.957 12.433 8.586 1.00 81.12 154 PHE A CA 1
ATOM 1243 C C . PHE A 1 154 ? -32.190 13.606 7.984 1.00 81.12 154 PHE A C 1
ATOM 1245 O O . PHE A 1 154 ? -32.319 13.879 6.805 1.00 81.12 154 PHE A O 1
ATOM 1252 N N . GLN A 1 155 ? -31.317 14.268 8.742 1.00 79.75 155 GLN A N 1
ATOM 1253 C CA . GLN A 1 155 ? -30.343 15.194 8.133 1.00 79.75 155 GLN A CA 1
ATOM 1254 C C . GLN A 1 155 ? -29.221 14.429 7.408 1.00 79.75 155 GLN A C 1
ATOM 1256 O O . GLN A 1 155 ? -28.690 14.878 6.394 1.00 79.75 155 GLN A O 1
ATOM 1261 N N . VAL A 1 156 ? -28.878 13.243 7.927 1.00 81.50 156 VAL A N 1
ATOM 1262 C CA . VAL A 1 156 ? -27.921 12.306 7.333 1.00 81.50 156 VAL A CA 1
ATOM 1263 C C . VAL A 1 156 ? -28.447 10.887 7.499 1.00 81.50 156 VAL A C 1
ATOM 1265 O O . VAL A 1 156 ? -28.641 10.415 8.625 1.00 81.50 156 VAL A O 1
ATOM 1268 N N . LEU A 1 157 ? -28.628 10.183 6.385 1.00 83.19 157 LEU A N 1
ATOM 1269 C CA . LEU A 1 157 ? -28.957 8.767 6.382 1.00 83.19 157 LEU A CA 1
ATOM 1270 C C . LEU A 1 157 ? -27.684 7.959 6.653 1.00 83.19 157 LEU A C 1
ATOM 1272 O O . LEU A 1 157 ? -26.839 7.748 5.783 1.00 83.19 157 LEU A O 1
ATOM 1276 N N . THR A 1 158 ? -27.515 7.543 7.906 1.00 84.06 158 THR A N 1
ATOM 1277 C CA . THR A 1 158 ? -26.331 6.794 8.340 1.00 84.06 158 THR A CA 1
ATOM 1278 C C . THR A 1 158 ? -26.543 5.289 8.224 1.00 84.06 158 THR A C 1
ATOM 1280 O O . THR A 1 158 ? -27.656 4.779 8.357 1.00 84.06 158 THR A O 1
ATOM 1283 N N . GLY A 1 159 ? -25.443 4.543 8.102 1.00 82.25 159 GLY A N 1
ATOM 1284 C CA . GLY A 1 159 ? -25.491 3.079 8.118 1.00 82.25 159 GLY A CA 1
ATOM 1285 C C . GLY A 1 159 ? -26.033 2.496 9.427 1.00 82.25 159 GLY A C 1
ATOM 1286 O O . GLY A 1 159 ? -26.446 1.345 9.448 1.00 82.25 159 GLY A O 1
ATOM 1287 N N . PHE A 1 160 ? -26.064 3.269 10.519 1.00 81.88 160 PHE A N 1
ATOM 1288 C CA . PHE A 1 160 ? -26.692 2.838 11.768 1.00 81.88 160 PHE A CA 1
ATOM 1289 C C . PHE A 1 160 ? -28.211 2.717 11.629 1.00 81.88 160 PHE A C 1
ATOM 1291 O O . PHE A 1 160 ? -28.791 1.763 12.134 1.00 81.88 160 PHE A O 1
ATOM 1298 N N . HIS A 1 161 ? -28.843 3.647 10.913 1.00 80.81 161 HIS A N 1
ATOM 1299 C CA . HIS A 1 161 ? -30.267 3.554 10.627 1.00 80.81 161 HIS A CA 1
ATOM 1300 C C . HIS A 1 161 ? -30.558 2.421 9.638 1.00 80.81 161 HIS A C 1
ATOM 1302 O O . HIS A 1 161 ? -31.419 1.601 9.907 1.00 80.81 161 HIS A O 1
ATOM 1308 N N . LEU A 1 162 ? -29.789 2.277 8.555 1.00 83.31 162 LEU A N 1
ATOM 1309 C CA . LEU A 1 162 ? -30.036 1.205 7.574 1.00 83.31 162 LEU A CA 1
ATOM 1310 C C . LEU A 1 162 ? -29.921 -0.214 8.158 1.00 83.31 162 LEU A C 1
ATOM 1312 O O . LEU A 1 162 ? -30.579 -1.137 7.681 1.00 83.31 162 LEU A O 1
ATOM 1316 N N . LYS A 1 163 ? -29.163 -0.387 9.249 1.00 83.94 163 LYS A N 1
ATOM 1317 C CA . LYS A 1 163 ? -29.131 -1.643 10.010 1.00 83.94 163 LYS A CA 1
ATOM 1318 C C . LYS A 1 163 ? -30.483 -2.028 10.608 1.00 83.94 163 LYS A C 1
ATOM 1320 O O . LYS A 1 163 ? -30.721 -3.219 10.759 1.00 83.94 163 LYS A O 1
ATOM 1325 N N . THR A 1 164 ? -31.378 -1.080 10.908 1.00 82.38 164 THR A N 1
ATOM 1326 C CA . THR A 1 164 ? -32.745 -1.417 11.353 1.00 82.38 164 THR A CA 1
ATOM 1327 C C . THR A 1 164 ? -33.560 -2.081 10.248 1.00 82.38 164 THR A C 1
ATOM 1329 O O . THR A 1 164 ? -34.523 -2.774 10.546 1.00 82.38 164 THR A O 1
ATOM 1332 N N . HIS A 1 165 ? -33.144 -1.909 8.991 1.00 81.06 165 HIS A N 1
ATOM 1333 C CA . HIS A 1 165 ? -33.719 -2.559 7.814 1.00 81.06 165 HIS A CA 1
ATOM 1334 C C . HIS A 1 165 ? -32.875 -3.739 7.323 1.00 81.06 165 HIS A C 1
ATOM 1336 O O . HIS A 1 165 ? -33.166 -4.304 6.278 1.00 81.06 165 HIS A O 1
ATOM 1342 N N . ASN A 1 166 ? -31.822 -4.113 8.059 1.00 85.69 166 ASN A N 1
ATOM 1343 C CA . ASN A 1 166 ? -30.868 -5.151 7.672 1.00 85.69 166 ASN A CA 1
ATOM 1344 C C . ASN A 1 166 ? -30.223 -4.927 6.285 1.00 85.69 166 ASN A C 1
ATOM 1346 O O . ASN A 1 166 ? -29.867 -5.877 5.595 1.00 85.69 166 ASN A O 1
ATOM 1350 N N . ILE A 1 167 ? -30.057 -3.663 5.876 1.00 87.94 167 ILE A N 1
ATOM 1351 C CA . ILE A 1 167 ? -29.473 -3.279 4.584 1.00 87.94 167 ILE A CA 1
ATOM 1352 C C . ILE A 1 167 ? -28.146 -2.548 4.821 1.00 87.94 167 ILE A C 1
ATOM 1354 O O . ILE A 1 167 ? -27.996 -1.741 5.743 1.00 87.94 167 ILE A O 1
ATOM 1358 N N . THR A 1 168 ? -27.152 -2.811 3.972 1.00 89.19 168 THR A N 1
ATOM 1359 C CA . THR A 1 168 ? -25.866 -2.097 4.008 1.00 89.19 168 THR A CA 1
ATOM 1360 C C . THR A 1 168 ? -25.933 -0.782 3.225 1.00 89.19 168 THR A C 1
ATOM 1362 O O . THR A 1 168 ? -26.688 -0.654 2.268 1.00 89.19 168 THR A O 1
ATOM 1365 N N . MET A 1 169 ? -25.087 0.201 3.559 1.00 85.50 169 MET A N 1
ATOM 1366 C CA . MET A 1 169 ? -25.008 1.470 2.804 1.00 85.50 169 MET A CA 1
ATOM 1367 C C . MET A 1 169 ? -24.742 1.254 1.305 1.00 85.50 169 MET A C 1
ATOM 1369 O O . MET A 1 169 ? -25.287 1.969 0.469 1.00 85.50 169 MET A O 1
ATOM 1373 N N . ALA A 1 170 ? -23.903 0.273 0.960 1.00 87.31 170 ALA A N 1
ATOM 1374 C CA . ALA A 1 170 ? -23.583 -0.056 -0.428 1.00 87.31 170 ALA A CA 1
ATOM 1375 C C . ALA A 1 170 ? -24.783 -0.667 -1.164 1.00 87.31 170 ALA A C 1
ATOM 1377 O O . ALA A 1 170 ? -24.997 -0.403 -2.343 1.00 87.31 170 ALA A O 1
ATOM 1378 N N . GLU A 1 171 ? -25.574 -1.481 -0.475 1.00 87.81 171 GLU A N 1
ATOM 1379 C CA . GLU A 1 171 ? -26.778 -2.090 -1.031 1.00 87.81 171 GLU A CA 1
ATOM 1380 C C . GLU A 1 171 ? -27.925 -1.095 -1.172 1.00 87.81 171 GLU A C 1
ATOM 1382 O O . GLU A 1 171 ? -28.554 -1.041 -2.225 1.00 87.81 171 GLU A O 1
ATOM 1387 N N . TYR A 1 172 ? -28.104 -0.215 -0.190 1.00 88.50 172 TYR A N 1
ATOM 1388 C CA . TYR A 1 172 ? -29.064 0.881 -0.273 1.00 88.50 172 TYR A CA 1
ATOM 1389 C C . TYR A 1 172 ? -28.757 1.828 -1.444 1.00 88.50 172 TYR A C 1
ATOM 1391 O O . TYR A 1 172 ? -29.659 2.188 -2.191 1.00 88.50 172 TYR A O 1
ATOM 1399 N N . ARG A 1 173 ? -27.479 2.171 -1.675 1.00 87.88 173 ARG A N 1
ATOM 1400 C CA . ARG A 1 173 ? -27.055 2.976 -2.840 1.00 87.88 173 ARG A CA 1
ATOM 1401 C C . ARG A 1 173 ? -27.322 2.293 -4.179 1.00 87.88 173 ARG A C 1
ATOM 1403 O O . ARG A 1 173 ? -27.620 2.974 -5.149 1.00 87.88 173 ARG A O 1
ATOM 1410 N N . ARG A 1 174 ? -27.197 0.963 -4.244 1.00 88.69 174 ARG A N 1
ATOM 1411 C CA . ARG A 1 174 ? -27.515 0.198 -5.461 1.00 88.69 174 ARG A CA 1
ATOM 1412 C C . ARG A 1 174 ? -29.017 0.157 -5.724 1.00 88.69 174 ARG A C 1
ATOM 1414 O O . ARG A 1 174 ? -29.423 0.251 -6.873 1.00 88.69 174 ARG A O 1
ATOM 1421 N N . ARG A 1 175 ? -29.824 0.029 -4.667 1.00 88.25 175 ARG A N 1
ATOM 1422 C CA . ARG A 1 175 ? -31.288 -0.024 -4.757 1.00 88.25 175 ARG A CA 1
ATOM 1423 C C . ARG A 1 175 ? -31.905 1.343 -5.066 1.00 88.25 175 ARG A C 1
ATOM 1425 O O . ARG A 1 175 ? -32.856 1.414 -5.834 1.00 88.25 175 ARG A O 1
ATOM 1432 N N . TYR A 1 176 ? -31.332 2.417 -4.521 1.00 87.62 176 TYR A N 1
ATOM 1433 C CA . TYR A 1 176 ? -31.808 3.791 -4.697 1.00 87.62 176 TYR A CA 1
ATOM 1434 C C . TYR A 1 176 ? -30.671 4.723 -5.159 1.00 87.62 176 TYR A C 1
ATOM 1436 O O . TYR A 1 176 ? -30.190 5.549 -4.379 1.00 87.62 176 TYR A O 1
ATOM 1444 N N . PRO A 1 177 ? -30.224 4.618 -6.425 1.00 82.50 177 PRO A N 1
ATOM 1445 C CA . PRO A 1 177 ? -29.071 5.370 -6.930 1.00 82.50 177 PRO A CA 1
ATOM 1446 C C . PRO A 1 177 ? -29.291 6.889 -6.962 1.00 82.50 177 PRO A C 1
ATOM 1448 O O . PRO A 1 177 ? -28.337 7.649 -6.820 1.00 82.50 177 PRO A O 1
ATOM 1451 N N . ASN A 1 178 ? -30.545 7.332 -7.084 1.00 81.56 178 ASN A N 1
ATOM 1452 C CA . ASN A 1 178 ? -30.906 8.751 -7.172 1.00 81.56 178 ASN A CA 1
ATOM 1453 C C . ASN A 1 178 ? -31.213 9.393 -5.808 1.00 81.56 178 ASN A C 1
ATOM 1455 O O . ASN A 1 178 ? -31.550 10.573 -5.745 1.00 81.56 178 ASN A O 1
ATOM 1459 N N . VAL A 1 179 ? -31.124 8.638 -4.707 1.00 80.50 179 VAL A N 1
ATOM 1460 C CA . VAL A 1 179 ? -31.443 9.149 -3.367 1.00 80.50 179 VAL A CA 1
ATOM 1461 C C . VAL A 1 179 ? -30.168 9.614 -2.677 1.00 80.50 179 VAL A C 1
ATOM 1463 O O . VAL A 1 179 ? -29.283 8.818 -2.354 1.00 80.50 179 VAL A O 1
ATOM 1466 N N . SER A 1 180 ? -30.085 10.920 -2.411 1.00 80.81 180 SER A N 1
ATOM 1467 C CA . SER A 1 180 ? -28.995 11.475 -1.611 1.00 80.81 180 SER A CA 1
ATOM 1468 C C . SER A 1 180 ? -29.074 10.972 -0.169 1.00 80.81 180 SER A C 1
ATOM 1470 O O . SER A 1 180 ? -30.137 10.933 0.446 1.00 80.81 180 SER A O 1
ATOM 1472 N N . LEU A 1 181 ? -27.921 10.613 0.392 1.00 84.94 181 LEU A N 1
ATOM 1473 C CA . LEU A 1 181 ? -27.791 10.186 1.790 1.00 84.94 181 LEU A CA 1
ATOM 1474 C C . LEU A 1 181 ? -27.552 11.360 2.744 1.00 84.94 181 LEU A C 1
ATOM 1476 O O . LEU A 1 181 ? -27.602 11.193 3.962 1.00 84.94 181 LEU A O 1
ATOM 1480 N N . PHE A 1 182 ? -27.266 12.535 2.194 1.00 84.25 182 PHE A N 1
ATOM 1481 C CA . PHE A 1 182 ? -26.955 13.748 2.934 1.00 84.25 182 PHE A CA 1
ATOM 1482 C C . PHE A 1 182 ? -27.866 14.867 2.453 1.00 84.25 182 PHE A C 1
ATOM 1484 O O . PHE A 1 182 ? -28.093 15.003 1.248 1.00 84.25 182 PHE A O 1
ATOM 1491 N N . SER A 1 183 ? -28.349 15.688 3.381 1.00 84.06 183 SER A N 1
ATOM 1492 C CA . SER A 1 183 ? -28.960 16.954 3.000 1.00 84.06 183 SER A CA 1
ATOM 1493 C C . SER A 1 183 ? -27.886 17.917 2.483 1.00 84.06 183 SER A C 1
ATOM 1495 O O . SER A 1 183 ? -26.735 17.902 2.946 1.00 84.06 183 SER A O 1
ATOM 1497 N N . ARG A 1 184 ? -28.239 18.755 1.505 1.00 81.62 184 ARG A N 1
ATOM 1498 C CA . ARG A 1 184 ? -27.303 19.699 0.882 1.00 81.62 184 ARG A CA 1
ATOM 1499 C C . ARG A 1 184 ? -26.696 20.661 1.904 1.00 81.62 184 ARG A C 1
ATOM 1501 O O . ARG A 1 184 ? -25.493 20.905 1.858 1.00 81.62 184 ARG A O 1
ATOM 1508 N N . LYS A 1 185 ? -27.469 21.093 2.909 1.00 83.06 185 LYS A N 1
ATOM 1509 C CA . LYS A 1 185 ? -26.965 21.920 4.022 1.00 83.06 185 LYS A CA 1
ATOM 1510 C C . LYS A 1 185 ? -25.825 21.258 4.802 1.00 83.06 185 LYS A C 1
ATOM 1512 O O . LYS A 1 185 ? -24.846 21.922 5.139 1.00 83.06 185 LYS A O 1
ATOM 1517 N N . ILE A 1 186 ? -25.914 19.955 5.081 1.00 80.75 186 ILE A N 1
ATOM 1518 C CA . ILE A 1 186 ? -24.839 19.229 5.777 1.00 80.75 186 ILE A CA 1
ATOM 1519 C C . ILE A 1 186 ? -23.628 19.029 4.864 1.00 80.75 186 ILE A C 1
ATOM 1521 O O . ILE A 1 186 ? -22.496 19.163 5.331 1.00 80.75 186 ILE A O 1
ATOM 1525 N N . CYS A 1 187 ? -23.853 18.749 3.578 1.00 74.44 187 CYS A N 1
ATOM 1526 C CA . CYS A 1 187 ? -22.779 18.617 2.596 1.00 74.44 187 CYS A CA 1
ATOM 1527 C C . CYS A 1 187 ? -21.960 19.914 2.477 1.00 74.44 187 CYS A C 1
ATOM 1529 O O . CYS A 1 187 ? -20.735 19.874 2.580 1.00 74.44 187 CYS A O 1
ATOM 1531 N N . ASN A 1 188 ? -22.632 21.064 2.358 1.00 80.75 188 ASN A N 1
ATOM 1532 C CA . ASN A 1 188 ? -21.982 22.374 2.263 1.00 80.75 188 ASN A CA 1
ATOM 1533 C C . ASN A 1 188 ? -21.201 22.701 3.539 1.00 80.75 188 ASN A C 1
ATOM 1535 O O . ASN A 1 188 ? -20.016 23.007 3.465 1.00 80.75 188 ASN A O 1
ATOM 1539 N N . LYS A 1 189 ? -21.803 22.499 4.717 1.00 79.88 189 LYS A N 1
ATOM 1540 C CA . LYS A 1 189 ? -21.130 22.727 6.005 1.00 79.88 189 LYS A CA 1
ATOM 1541 C C . LYS A 1 189 ? -19.878 21.859 6.187 1.00 79.88 189 LYS A C 1
ATOM 1543 O O . LYS A 1 189 ? -18.879 22.318 6.738 1.00 79.88 189 LYS A O 1
ATOM 1548 N N . GLN A 1 190 ? -19.920 20.595 5.751 1.00 71.94 190 GLN A N 1
ATOM 1549 C CA . GLN A 1 190 ? -18.741 19.724 5.774 1.00 71.94 190 GLN A CA 1
ATOM 1550 C C . GLN A 1 190 ? -17.671 20.208 4.791 1.00 71.94 190 GLN A C 1
ATOM 1552 O O . GLN A 1 190 ? -16.500 20.244 5.164 1.00 71.94 190 GLN A O 1
ATOM 1557 N N . SER A 1 191 ? -18.064 20.625 3.585 1.00 73.19 191 SER A N 1
ATOM 1558 C CA . SER A 1 191 ? -17.153 21.183 2.581 1.00 73.19 191 SER A CA 1
ATOM 1559 C C . SER A 1 191 ? -16.455 22.451 3.083 1.00 73.19 191 SER A C 1
ATOM 1561 O O . SER A 1 191 ? -15.230 22.498 3.100 1.00 73.19 191 SER A O 1
ATOM 1563 N N . GLU A 1 192 ? -17.212 23.429 3.583 1.00 72.75 192 GLU A N 1
ATOM 1564 C CA . GLU A 1 192 ? -16.709 24.705 4.120 1.00 72.75 192 GLU A CA 1
ATOM 1565 C C . GLU A 1 192 ? -15.735 24.504 5.292 1.00 72.75 192 GLU A C 1
ATOM 1567 O O . GLU A 1 192 ? -14.710 25.176 5.394 1.00 72.75 192 GLU A O 1
ATOM 1572 N N . SER A 1 193 ? -16.012 23.526 6.165 1.00 65.38 193 SER A N 1
ATOM 1573 C CA . SER A 1 193 ? -15.118 23.196 7.284 1.00 65.38 193 SER A CA 1
ATOM 1574 C C . SER A 1 193 ? -13.781 22.587 6.845 1.00 65.38 193 SER A C 1
ATOM 1576 O O . SER A 1 193 ? -12.792 22.676 7.572 1.00 65.38 193 SER A O 1
ATOM 1578 N N . GLN A 1 194 ? -13.746 21.946 5.673 1.00 62.25 194 GLN A N 1
ATOM 1579 C CA . GLN A 1 194 ? -12.543 21.317 5.133 1.00 62.25 194 GLN A CA 1
ATOM 1580 C C . GLN A 1 194 ? -11.732 22.293 4.281 1.00 62.25 194 GLN A C 1
ATOM 1582 O O . GLN A 1 194 ? -10.508 22.263 4.362 1.00 62.25 194 GLN A O 1
ATOM 1587 N N . THR A 1 195 ? -12.376 23.174 3.509 1.00 60.09 195 THR A N 1
ATOM 1588 C CA . THR A 1 195 ? -11.678 24.159 2.666 1.00 60.09 195 THR A CA 1
ATOM 1589 C C . THR A 1 195 ? -10.863 25.146 3.505 1.00 60.09 195 THR A C 1
ATOM 1591 O O . THR A 1 195 ? -9.679 25.328 3.235 1.00 60.09 195 THR A O 1
ATOM 1594 N N . GLY A 1 196 ? -11.415 25.665 4.608 1.00 58.28 196 GLY A N 1
ATOM 1595 C CA . GLY A 1 196 ? -10.694 26.610 5.476 1.00 58.28 196 GLY A CA 1
ATOM 1596 C C . GLY A 1 196 ? -9.473 26.021 6.203 1.00 58.28 196 GLY A C 1
ATOM 1597 O O . GLY A 1 196 ? -8.492 26.720 6.437 1.00 58.28 196 GLY A O 1
ATOM 1598 N N . ARG A 1 197 ? -9.481 24.715 6.511 1.00 52.16 197 ARG A N 1
ATOM 1599 C CA . ARG A 1 197 ? -8.422 24.033 7.288 1.00 52.16 197 ARG A CA 1
ATOM 1600 C C . ARG A 1 197 ? -7.081 23.918 6.552 1.00 52.16 197 ARG A C 1
ATOM 1602 O O . ARG A 1 197 ? -6.043 23.710 7.172 1.00 52.16 197 ARG A O 1
ATOM 1609 N N . TYR A 1 198 ? -7.095 23.982 5.222 1.00 52.38 198 TYR A N 1
ATOM 1610 C CA . TYR A 1 198 ? -5.884 23.846 4.408 1.00 52.38 198 TYR A CA 1
ATOM 1611 C C . TYR A 1 198 ? -5.408 25.173 3.815 1.00 52.38 198 TYR A C 1
ATOM 1613 O O . TYR A 1 198 ? -4.300 25.209 3.272 1.00 52.38 198 TYR A O 1
ATOM 1621 N N . GLU A 1 199 ? -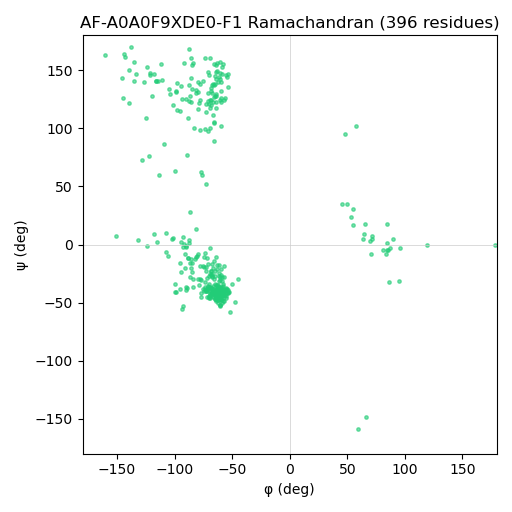6.202 26.239 3.907 1.00 58.91 199 GLU A N 1
ATOM 1622 C CA . GLU A 1 199 ? -5.881 27.553 3.344 1.00 58.91 199 GLU A CA 1
ATOM 1623 C C . GLU A 1 199 ? -5.000 28.398 4.268 1.00 58.91 199 GLU A C 1
ATOM 1625 O O . GLU A 1 199 ? -4.159 29.129 3.750 1.00 58.91 199 GLU A O 1
ATOM 1630 N N . ASP A 1 200 ? -5.097 28.234 5.596 1.00 71.25 200 ASP A N 1
ATOM 1631 C CA . ASP A 1 200 ? -4.220 28.928 6.548 1.00 71.25 200 ASP A CA 1
ATOM 1632 C C . ASP A 1 200 ? -2.755 28.445 6.412 1.00 71.25 200 ASP A C 1
ATOM 1634 O O . ASP A 1 200 ? -2.426 27.293 6.750 1.00 71.25 200 ASP A O 1
ATOM 1638 N N . PRO A 1 201 ? -1.834 29.306 5.929 1.00 75.38 201 PRO A N 1
ATOM 1639 C CA . PRO A 1 201 ? -0.427 28.955 5.777 1.00 75.38 201 PRO A CA 1
ATOM 1640 C C . PRO A 1 201 ? 0.243 28.586 7.107 1.00 75.38 201 PRO A C 1
ATOM 1642 O O . PRO A 1 201 ? 1.192 27.794 7.118 1.00 75.38 201 PRO A O 1
ATOM 1645 N N . GLU A 1 202 ? -0.236 29.127 8.230 1.00 78.38 202 GLU A N 1
ATOM 1646 C CA . GLU A 1 202 ? 0.358 28.902 9.542 1.00 78.38 202 GLU A CA 1
ATOM 1647 C C . GLU A 1 202 ? 0.005 27.522 10.112 1.00 78.38 202 GLU A C 1
ATOM 1649 O O . GLU A 1 202 ? 0.894 26.824 10.615 1.00 78.38 202 GLU A O 1
ATOM 1654 N N . GLU A 1 203 ? -1.245 27.071 9.978 1.00 73.38 203 GLU A N 1
ATOM 1655 C CA . GLU A 1 203 ? -1.644 25.705 10.346 1.00 73.38 203 GLU A CA 1
ATOM 1656 C C . GLU A 1 203 ? -0.936 24.656 9.479 1.00 73.38 203 GLU A C 1
ATOM 1658 O O . GLU A 1 203 ? -0.441 23.643 9.991 1.00 73.38 203 GLU A O 1
ATOM 1663 N N . ARG A 1 204 ? -0.786 24.929 8.175 1.00 72.69 204 ARG A N 1
ATOM 1664 C CA . ARG A 1 204 ? -0.022 24.070 7.258 1.00 72.69 204 ARG A CA 1
ATOM 1665 C C . ARG A 1 204 ? 1.446 23.966 7.679 1.00 72.69 204 ARG A C 1
ATOM 1667 O O . ARG A 1 204 ? 2.021 22.871 7.650 1.00 72.69 204 ARG A O 1
ATOM 1674 N N . ARG A 1 205 ? 2.050 25.082 8.102 1.00 79.25 205 ARG A N 1
ATOM 1675 C CA . ARG A 1 205 ? 3.419 25.113 8.631 1.00 79.25 205 ARG A CA 1
ATOM 1676 C C . ARG A 1 205 ? 3.537 24.303 9.924 1.00 79.25 205 ARG A C 1
ATOM 1678 O O . ARG A 1 205 ? 4.405 23.436 9.988 1.00 79.25 205 ARG A O 1
ATOM 1685 N N . LYS A 1 206 ? 2.641 24.504 10.899 1.00 85.06 206 LYS A N 1
ATOM 1686 C CA . LYS A 1 206 ? 2.629 23.763 12.179 1.00 85.06 206 LYS A CA 1
ATOM 1687 C C . LYS A 1 206 ? 2.506 22.253 11.967 1.00 85.06 206 LYS A C 1
ATOM 1689 O O . LYS A 1 206 ? 3.251 21.479 12.568 1.00 85.06 206 LYS A O 1
ATOM 1694 N N . LEU A 1 207 ? 1.624 21.820 11.062 1.00 77.12 207 LEU A N 1
ATOM 1695 C CA . LEU A 1 207 ? 1.487 20.405 10.713 1.00 77.12 207 LEU A CA 1
ATOM 1696 C C . LEU A 1 207 ? 2.768 19.858 10.062 1.00 77.12 207 LEU A C 1
ATOM 1698 O O . LEU A 1 207 ? 3.249 18.792 10.449 1.00 77.12 207 LEU A O 1
ATOM 1702 N N . SER A 1 208 ? 3.360 20.598 9.117 1.00 80.25 208 SER A N 1
ATOM 1703 C CA . SER A 1 208 ? 4.622 20.204 8.478 1.00 80.25 208 SER A CA 1
ATOM 1704 C C . SER A 1 208 ? 5.778 20.101 9.475 1.00 80.25 208 SER A C 1
ATOM 1706 O O . SER A 1 208 ? 6.580 19.175 9.369 1.00 80.25 208 SER A O 1
ATOM 1708 N N . GLU A 1 209 ? 5.867 21.025 10.431 1.00 84.00 209 GLU A N 1
ATOM 1709 C CA . GLU A 1 209 ? 6.884 21.028 11.484 1.00 84.00 209 GLU A CA 1
ATOM 1710 C C . GLU A 1 209 ? 6.701 19.859 12.448 1.00 84.00 209 GLU A C 1
ATOM 1712 O O . GLU A 1 209 ? 7.676 19.180 12.757 1.00 84.00 209 GLU A O 1
ATOM 1717 N N . SER A 1 210 ? 5.461 19.547 12.833 1.00 82.19 210 SER A N 1
ATOM 1718 C CA . SER A 1 210 ? 5.164 18.418 13.724 1.00 82.19 210 SER A CA 1
ATOM 1719 C C . SER A 1 210 ? 5.574 17.056 13.148 1.00 82.19 210 SER A C 1
ATOM 1721 O O . SER A 1 210 ? 5.962 16.156 13.887 1.00 82.19 210 SER A O 1
ATOM 1723 N N . HIS A 1 211 ? 5.523 16.901 11.822 1.00 78.06 211 HIS A N 1
ATOM 1724 C CA . HIS A 1 211 ? 5.935 15.676 11.135 1.00 78.06 211 HIS A CA 1
ATOM 1725 C C . HIS A 1 211 ? 7.411 15.690 10.712 1.00 78.06 211 HIS A C 1
ATOM 1727 O O . HIS A 1 211 ? 7.938 14.672 10.253 1.00 78.06 211 HIS A O 1
ATOM 1733 N N . ARG A 1 212 ? 8.108 16.825 10.846 1.00 79.75 212 ARG A N 1
ATOM 1734 C CA . ARG A 1 212 ? 9.505 16.950 10.429 1.00 79.75 212 ARG A CA 1
ATOM 1735 C C . ARG A 1 212 ? 10.394 16.140 11.372 1.00 79.75 212 ARG A C 1
ATOM 1737 O O . ARG A 1 212 ? 10.436 16.379 12.570 1.00 79.75 212 ARG A O 1
ATOM 1744 N N . GLY A 1 213 ? 11.125 15.173 10.819 1.00 68.75 213 GLY A N 1
ATOM 1745 C CA . GLY A 1 213 ? 12.076 14.352 11.578 1.00 68.75 213 GLY A CA 1
ATOM 1746 C C . GLY A 1 213 ? 11.456 13.193 12.363 1.00 68.75 213 GLY A C 1
ATOM 1747 O O . GLY A 1 213 ? 12.198 12.362 12.883 1.00 68.75 213 GLY A O 1
ATOM 1748 N N . VAL A 1 214 ? 10.125 13.064 12.388 1.00 77.44 214 VAL A N 1
ATOM 1749 C CA . VAL A 1 214 ? 9.453 11.893 12.961 1.00 77.44 214 VAL A CA 1
ATOM 1750 C C . VAL A 1 214 ? 9.685 10.702 12.033 1.00 77.44 214 VAL A C 1
ATOM 1752 O O . VAL A 1 214 ? 9.021 10.537 11.010 1.00 77.44 214 VAL A O 1
ATOM 1755 N N . ARG A 1 215 ? 10.675 9.873 12.369 1.00 72.25 215 ARG A N 1
ATOM 1756 C CA . ARG A 1 215 ? 10.935 8.607 11.681 1.00 72.25 215 ARG A CA 1
ATOM 1757 C C . ARG A 1 215 ? 10.209 7.478 12.411 1.00 72.25 215 ARG A C 1
ATOM 1759 O O . ARG A 1 215 ? 10.421 7.318 13.613 1.00 72.25 215 ARG A O 1
ATOM 1766 N N . PRO A 1 216 ? 9.370 6.689 11.718 1.00 76.50 216 PRO A N 1
ATOM 1767 C CA . PRO A 1 216 ? 8.787 5.490 12.303 1.00 76.50 216 PRO A CA 1
ATOM 1768 C C . PRO A 1 216 ? 9.880 4.550 12.824 1.00 76.50 216 PRO A C 1
ATOM 1770 O O . PRO A 1 216 ? 10.957 4.459 12.230 1.00 76.50 216 PRO A O 1
ATOM 1773 N N . SER A 1 217 ? 9.601 3.844 13.923 1.00 84.00 217 SER A N 1
ATOM 1774 C CA . SER A 1 217 ? 10.525 2.838 14.456 1.00 84.00 217 SER A CA 1
ATOM 1775 C C . SER A 1 217 ? 10.781 1.727 13.434 1.00 84.00 217 SER A C 1
ATOM 1777 O O . SER A 1 217 ? 9.939 1.468 12.572 1.00 84.00 217 SER A O 1
ATOM 1779 N N . LEU A 1 218 ? 11.911 1.022 13.561 1.00 83.62 218 LEU A N 1
ATOM 1780 C CA . LEU A 1 218 ? 12.224 -0.134 12.709 1.00 83.62 218 LEU A CA 1
ATOM 1781 C C . LEU A 1 218 ? 11.098 -1.179 12.728 1.00 83.62 218 LEU A C 1
ATOM 1783 O O . LEU A 1 218 ? 10.689 -1.659 11.677 1.00 83.62 218 LEU A O 1
ATOM 1787 N N . GLU A 1 219 ? 10.521 -1.443 13.903 1.00 85.38 219 GLU A N 1
ATOM 1788 C CA . GLU A 1 219 ? 9.370 -2.340 14.062 1.00 85.38 219 GLU A CA 1
ATOM 1789 C C . GLU A 1 219 ? 8.135 -1.848 13.281 1.00 85.38 219 GLU A C 1
ATOM 1791 O O . GLU A 1 219 ? 7.419 -2.631 12.657 1.00 85.38 219 GLU A O 1
ATOM 1796 N N . THR A 1 220 ? 7.892 -0.535 13.273 1.00 85.88 220 THR A N 1
ATOM 1797 C CA . THR A 1 220 ? 6.786 0.063 12.510 1.00 85.88 220 THR A CA 1
ATOM 1798 C C . THR A 1 220 ? 7.037 -0.038 11.006 1.00 85.88 220 THR A C 1
ATOM 1800 O O . THR A 1 220 ? 6.118 -0.352 10.253 1.00 85.88 220 THR A O 1
ATOM 1803 N N . LEU A 1 221 ? 8.278 0.179 10.560 1.00 83.69 221 LEU A N 1
ATOM 1804 C CA . LEU A 1 221 ? 8.668 0.024 9.156 1.00 83.69 221 LEU A CA 1
ATOM 1805 C C . LEU A 1 221 ? 8.524 -1.426 8.688 1.00 83.69 221 LEU A C 1
ATOM 1807 O O . LEU A 1 221 ? 8.027 -1.659 7.589 1.00 83.69 221 LEU A O 1
ATOM 1811 N N . GLN A 1 222 ? 8.895 -2.390 9.531 1.00 84.50 222 GLN A N 1
ATOM 1812 C CA . GLN A 1 222 ? 8.752 -3.811 9.234 1.00 84.50 222 GLN A CA 1
ATOM 1813 C C . GLN A 1 222 ? 7.278 -4.197 9.061 1.00 84.50 222 GLN A C 1
ATOM 1815 O O . GLN A 1 222 ? 6.910 -4.759 8.032 1.00 84.50 222 GLN A O 1
ATOM 1820 N N . LYS A 1 223 ? 6.404 -3.778 9.985 1.00 87.44 223 LYS A N 1
ATOM 1821 C CA . LYS A 1 223 ? 4.950 -3.998 9.877 1.00 87.44 223 LYS A CA 1
ATOM 1822 C C . LYS A 1 223 ? 4.348 -3.355 8.626 1.00 87.44 223 LYS A C 1
ATOM 1824 O O . LYS A 1 223 ? 3.531 -3.970 7.944 1.00 87.44 223 LYS A O 1
ATOM 1829 N N . LEU A 1 224 ? 4.754 -2.127 8.297 1.00 83.38 224 LEU A N 1
ATOM 1830 C CA . LEU A 1 224 ? 4.312 -1.452 7.072 1.00 83.38 224 LEU A CA 1
ATOM 1831 C C . LEU A 1 224 ? 4.799 -2.179 5.814 1.00 83.38 224 LEU A C 1
ATOM 1833 O O . LEU A 1 224 ? 4.051 -2.274 4.844 1.00 83.38 224 LEU A O 1
ATOM 1837 N N . SER A 1 225 ? 6.023 -2.706 5.828 1.00 83.44 225 SER A N 1
ATOM 1838 C CA . SER A 1 225 ? 6.567 -3.509 4.731 1.00 83.44 225 SER A CA 1
ATOM 1839 C C . SER A 1 225 ? 5.764 -4.798 4.532 1.00 83.44 225 SER A C 1
ATOM 1841 O O . SER A 1 225 ? 5.350 -5.097 3.415 1.00 83.44 225 SER A O 1
ATOM 1843 N N . GLU A 1 226 ? 5.456 -5.524 5.609 1.00 83.19 226 GLU A N 1
ATOM 1844 C CA . GLU A 1 226 ? 4.675 -6.771 5.570 1.00 83.19 226 GLU A CA 1
ATOM 1845 C C . GLU A 1 226 ? 3.247 -6.574 5.042 1.00 83.19 226 GLU A C 1
ATOM 1847 O O . GLU A 1 226 ? 2.725 -7.429 4.332 1.00 83.19 226 GLU A O 1
ATOM 1852 N N . ILE A 1 227 ? 2.605 -5.448 5.369 1.00 81.88 227 ILE A N 1
ATOM 1853 C CA . ILE A 1 227 ? 1.253 -5.123 4.882 1.00 81.88 227 ILE A CA 1
ATOM 1854 C C . ILE A 1 227 ? 1.284 -4.714 3.404 1.00 81.88 227 ILE A C 1
ATOM 1856 O O . ILE A 1 227 ? 0.381 -5.053 2.639 1.00 81.88 227 ILE A O 1
ATOM 1860 N N . ASN A 1 228 ? 2.320 -3.980 2.994 1.00 79.38 228 ASN A N 1
ATOM 1861 C CA . ASN A 1 228 ? 2.424 -3.418 1.648 1.00 79.38 228 ASN A CA 1
ATOM 1862 C C . ASN A 1 228 ? 3.123 -4.344 0.641 1.00 79.38 228 ASN A C 1
ATOM 1864 O O . ASN A 1 228 ? 3.227 -3.989 -0.536 1.00 79.38 228 ASN A O 1
ATOM 1868 N N . SER A 1 229 ? 3.589 -5.517 1.065 1.00 76.31 229 SER A N 1
ATOM 1869 C CA . SER A 1 229 ? 4.251 -6.500 0.206 1.00 76.31 229 SER A CA 1
ATOM 1870 C C . SER A 1 229 ? 3.414 -7.766 0.025 1.00 76.31 229 SER A C 1
ATOM 1872 O O . SER A 1 229 ? 2.552 -8.102 0.838 1.00 76.31 229 SER A O 1
ATOM 1874 N N . GLY A 1 230 ? 3.669 -8.463 -1.085 1.00 80.38 230 GLY A N 1
ATOM 1875 C CA . GLY A 1 230 ? 3.005 -9.723 -1.414 1.00 80.38 230 GLY A CA 1
ATOM 1876 C C . GLY A 1 230 ? 1.485 -9.606 -1.533 1.00 80.38 230 GLY A C 1
ATOM 1877 O O . GLY A 1 230 ? 0.933 -8.523 -1.720 1.00 80.38 230 GLY A O 1
ATOM 1878 N N . GLU A 1 231 ? 0.815 -10.745 -1.398 1.00 81.19 231 GLU A N 1
ATOM 1879 C CA . GLU A 1 231 ? -0.634 -10.904 -1.586 1.00 81.19 231 GLU A CA 1
ATOM 1880 C C . GLU A 1 231 ? -1.494 -10.115 -0.590 1.00 81.19 231 GLU A C 1
ATOM 1882 O O . GLU A 1 231 ? -2.672 -9.874 -0.845 1.00 81.19 231 GLU A O 1
ATOM 1887 N N . ARG A 1 232 ? -0.916 -9.673 0.536 1.00 73.81 232 ARG A N 1
ATOM 1888 C CA . ARG A 1 232 ? -1.616 -8.849 1.534 1.00 73.81 232 ARG A CA 1
ATOM 1889 C C . ARG A 1 232 ? -1.813 -7.403 1.088 1.00 73.81 232 ARG A C 1
ATOM 1891 O O . ARG A 1 232 ? -2.689 -6.726 1.627 1.00 73.81 232 ARG A O 1
ATOM 1898 N N . ASN A 1 233 ? -1.044 -6.932 0.107 1.00 84.12 233 ASN A N 1
ATOM 1899 C CA . ASN A 1 233 ? -1.243 -5.607 -0.459 1.00 84.12 233 ASN A CA 1
ATOM 1900 C C . ASN A 1 233 ? -2.565 -5.590 -1.259 1.00 84.12 233 ASN A C 1
ATOM 1902 O O . ASN A 1 233 ? -2.700 -6.361 -2.208 1.00 84.12 233 ASN A O 1
ATOM 1906 N N . PRO A 1 234 ? -3.524 -4.685 -0.969 1.00 80.69 234 PRO A N 1
ATOM 1907 C CA . PRO A 1 234 ? -4.796 -4.594 -1.699 1.00 80.69 234 PRO A CA 1
ATOM 1908 C C . PRO A 1 234 ? -4.659 -4.385 -3.214 1.00 80.69 234 PRO A C 1
ATOM 1910 O O . PRO A 1 234 ? -5.619 -4.606 -3.960 1.00 80.69 234 PRO A O 1
ATOM 1913 N N . ASN A 1 235 ? -3.487 -3.932 -3.663 1.00 85.06 235 ASN A N 1
ATOM 1914 C CA . ASN A 1 235 ? -3.135 -3.717 -5.061 1.00 85.06 235 ASN A CA 1
ATOM 1915 C C . ASN A 1 235 ? -2.240 -4.822 -5.645 1.00 85.06 235 ASN A C 1
ATOM 1917 O O . ASN A 1 235 ? -1.821 -4.712 -6.797 1.00 85.06 235 ASN A O 1
ATOM 1921 N N . TYR A 1 236 ? -1.948 -5.890 -4.900 1.00 84.88 236 TYR A N 1
ATOM 1922 C CA . TYR A 1 236 ? -1.178 -7.018 -5.415 1.00 84.88 236 TYR A CA 1
ATOM 1923 C C . TYR A 1 236 ? -1.883 -7.659 -6.614 1.00 84.88 236 TYR A C 1
ATOM 1925 O O . TYR A 1 236 ? -3.092 -7.884 -6.596 1.00 84.88 236 TYR A O 1
ATOM 1933 N N . GLY A 1 237 ? -1.134 -7.890 -7.695 1.00 80.19 237 GLY A N 1
ATOM 1934 C CA . GLY A 1 237 ? -1.654 -8.455 -8.945 1.00 80.19 237 GLY A CA 1
ATOM 1935 C C . GLY A 1 237 ? -2.571 -7.533 -9.763 1.00 80.19 237 GLY A C 1
ATOM 1936 O O . GLY A 1 237 ? -2.880 -7.854 -10.911 1.00 80.19 237 GLY A O 1
ATOM 1937 N N . LYS A 1 238 ? -2.978 -6.368 -9.241 1.00 85.38 238 LYS A N 1
ATOM 1938 C CA . LYS A 1 238 ? -3.826 -5.420 -9.974 1.00 85.38 238 LYS A CA 1
ATOM 1939 C C . LYS A 1 238 ? -2.982 -4.571 -10.920 1.00 85.38 238 LYS A C 1
ATOM 1941 O O . LYS A 1 238 ? -1.980 -3.980 -10.525 1.00 85.38 238 LYS A O 1
ATOM 1946 N N . LYS A 1 239 ? -3.407 -4.480 -12.182 1.00 85.69 239 LYS A N 1
ATOM 1947 C CA . LYS A 1 239 ? -2.818 -3.568 -13.172 1.00 85.69 239 LYS A CA 1
ATOM 1948 C C . LYS A 1 239 ? -3.621 -2.270 -13.201 1.00 85.69 239 LYS A C 1
ATOM 1950 O O . LYS A 1 239 ? -4.848 -2.304 -13.198 1.00 85.69 239 LYS A O 1
ATOM 1955 N N . HIS A 1 240 ? -2.933 -1.133 -13.248 1.00 83.19 240 HIS A N 1
ATOM 1956 C CA . HIS A 1 240 ? -3.587 0.152 -13.502 1.00 83.19 240 HIS A CA 1
ATOM 1957 C C . HIS A 1 240 ? -4.260 0.150 -14.881 1.00 83.19 240 HIS A C 1
ATOM 1959 O O . HIS A 1 240 ? -3.714 -0.432 -15.824 1.00 83.19 240 HIS A O 1
ATOM 1965 N N . SER A 1 241 ? -5.415 0.817 -14.993 1.00 87.69 241 SER A N 1
ATOM 1966 C CA . SER A 1 241 ? -6.067 1.053 -16.285 1.00 87.69 241 SER A CA 1
ATOM 1967 C C . SER A 1 241 ? -5.192 1.931 -17.180 1.00 87.69 241 SER A C 1
ATOM 1969 O O . SER A 1 241 ? -4.388 2.726 -16.684 1.00 87.69 241 SER A O 1
ATOM 1971 N N . GLU A 1 242 ? -5.357 1.813 -18.498 1.00 86.38 242 GLU A N 1
ATOM 1972 C CA . GLU A 1 242 ? -4.605 2.631 -19.460 1.00 86.38 242 GLU A CA 1
ATOM 1973 C C . GLU A 1 242 ? -4.861 4.130 -19.258 1.00 86.38 242 GLU A C 1
ATOM 1975 O O . GLU A 1 242 ? -3.921 4.920 -19.261 1.00 86.38 242 GLU A O 1
ATOM 1980 N N . GLU A 1 243 ? -6.100 4.517 -18.943 1.00 86.38 243 GLU A N 1
ATOM 1981 C CA . GLU A 1 243 ? -6.447 5.899 -18.591 1.00 86.38 243 GLU A CA 1
ATOM 1982 C C . GLU A 1 243 ? -5.665 6.398 -17.360 1.00 86.38 243 GLU A C 1
ATOM 1984 O O . GLU A 1 243 ? -5.119 7.502 -17.362 1.00 86.38 243 GLU A O 1
ATOM 1989 N N . THR A 1 244 ? -5.543 5.568 -16.316 1.00 86.06 244 THR A N 1
ATOM 1990 C CA . THR A 1 244 ? -4.778 5.923 -15.106 1.00 86.06 244 THR A CA 1
ATOM 1991 C C . THR A 1 244 ? -3.291 6.072 -15.418 1.00 86.06 244 THR A C 1
ATOM 1993 O O . THR A 1 244 ? -2.658 7.024 -14.961 1.00 86.06 244 THR A O 1
ATOM 1996 N N . LYS A 1 245 ? -2.723 5.164 -16.225 1.00 86.81 245 LYS A N 1
ATOM 1997 C CA . LYS A 1 245 ? -1.320 5.253 -16.661 1.00 86.81 245 LYS A CA 1
ATOM 1998 C C . LYS A 1 245 ? -1.069 6.518 -17.478 1.00 86.81 245 LYS A C 1
ATOM 2000 O O . LYS A 1 245 ? -0.037 7.158 -17.285 1.00 86.81 245 LYS A O 1
ATOM 2005 N N . CYS A 1 246 ? -2.012 6.886 -18.345 1.00 81.69 246 CYS A N 1
ATOM 2006 C CA . CYS A 1 246 ? -1.949 8.105 -19.142 1.00 81.69 246 CYS A CA 1
ATOM 2007 C C . CYS A 1 246 ? -1.905 9.344 -18.237 1.00 81.69 246 CYS A C 1
ATOM 2009 O O . CYS A 1 246 ? -0.928 10.087 -18.287 1.00 81.69 246 CYS A O 1
ATOM 2011 N N . LYS A 1 247 ? -2.857 9.483 -17.303 1.00 88.56 247 LYS A N 1
ATOM 2012 C CA . LYS A 1 247 ? -2.898 10.595 -16.332 1.00 88.56 247 LYS A CA 1
ATOM 2013 C C . LYS A 1 247 ? -1.620 10.701 -15.495 1.00 88.56 247 LYS A C 1
ATOM 2015 O O . LYS A 1 247 ? -1.075 11.789 -15.316 1.00 88.56 247 LYS A O 1
ATOM 2020 N N . MET A 1 248 ? -1.101 9.568 -15.013 1.00 84.94 248 MET A N 1
ATOM 2021 C CA . MET A 1 248 ? 0.181 9.539 -14.299 1.00 84.94 248 MET A CA 1
ATOM 2022 C C . MET A 1 248 ? 1.335 10.008 -15.200 1.00 84.94 248 MET A C 1
ATOM 2024 O O . MET A 1 248 ? 2.147 10.828 -14.775 1.00 84.94 248 MET A O 1
ATOM 2028 N N . SER A 1 249 ? 1.394 9.543 -16.451 1.00 84.50 249 SER A N 1
ATOM 2029 C CA . SER A 1 249 ? 2.419 9.947 -17.420 1.00 84.50 249 SER A CA 1
ATOM 2030 C C . SER A 1 249 ? 2.346 11.437 -17.766 1.00 84.50 249 SER A C 1
ATOM 2032 O O . SER A 1 249 ? 3.381 12.098 -17.812 1.00 84.50 249 SER A O 1
ATOM 2034 N N . GLU A 1 250 ? 1.147 11.974 -17.996 1.00 86.00 250 GLU A N 1
ATOM 2035 C CA . GLU A 1 250 ? 0.923 13.395 -18.279 1.00 86.00 250 GLU A CA 1
ATOM 2036 C C . GLU A 1 250 ? 1.359 14.271 -17.109 1.00 86.00 250 GLU A C 1
ATOM 2038 O O . GLU A 1 250 ? 2.093 15.234 -17.314 1.00 86.00 250 GLU A O 1
ATOM 2043 N N . SER A 1 251 ? 1.011 13.879 -15.878 1.00 84.31 251 SER A N 1
ATOM 2044 C CA . SER A 1 251 ? 1.401 14.619 -14.673 1.00 84.31 251 SER A CA 1
ATOM 2045 C C . SER A 1 251 ? 2.919 14.708 -14.490 1.00 84.31 251 SER A C 1
ATOM 2047 O O . SER A 1 251 ? 3.426 15.689 -13.958 1.00 84.31 251 SER A O 1
ATOM 2049 N N . HIS A 1 252 ? 3.666 13.704 -14.956 1.00 80.62 252 HIS A N 1
ATOM 2050 C CA . HIS A 1 252 ? 5.126 13.691 -14.886 1.00 80.62 252 HIS A CA 1
ATOM 2051 C C . HIS A 1 252 ? 5.804 14.356 -16.090 1.00 80.62 252 HIS A C 1
ATOM 2053 O O . HIS A 1 252 ? 7.015 14.608 -16.052 1.00 80.62 252 HIS A O 1
ATOM 2059 N N . LYS A 1 253 ? 5.059 14.654 -17.158 1.00 86.94 253 LYS A N 1
ATOM 2060 C CA . LYS A 1 253 ? 5.607 15.227 -18.386 1.00 86.94 253 LYS A CA 1
ATOM 2061 C C . LYS A 1 253 ? 6.077 16.659 -18.115 1.00 86.94 253 LYS A C 1
ATOM 2063 O O . LYS A 1 253 ? 5.333 17.494 -17.623 1.00 86.94 253 LYS A O 1
ATOM 2068 N N . GLY A 1 254 ? 7.346 16.941 -18.410 1.00 77.81 254 GLY A N 1
ATOM 2069 C CA . GLY A 1 254 ? 7.938 18.273 -18.224 1.00 77.81 254 GLY A CA 1
ATOM 2070 C C . GLY A 1 254 ? 8.450 18.584 -16.811 1.00 77.81 254 GLY A C 1
ATOM 2071 O O . GLY A 1 254 ? 9.168 19.570 -16.643 1.00 77.81 254 GLY A O 1
ATOM 2072 N N . ILE A 1 255 ? 8.193 17.733 -15.808 1.00 82.12 255 ILE A N 1
ATOM 2073 C CA . ILE A 1 255 ? 8.751 17.922 -14.461 1.00 82.12 255 ILE A CA 1
ATOM 2074 C C . ILE A 1 255 ? 10.250 17.584 -14.471 1.00 82.12 255 ILE A C 1
ATOM 2076 O O . ILE A 1 255 ? 10.661 16.422 -14.391 1.00 82.12 255 ILE A O 1
ATOM 2080 N N . LYS A 1 256 ? 11.101 18.615 -14.537 1.00 82.56 256 LYS A N 1
ATOM 2081 C CA . LYS A 1 256 ? 12.553 18.475 -14.359 1.00 82.56 256 LYS A CA 1
ATOM 2082 C C . LYS A 1 256 ? 12.874 18.377 -12.867 1.00 82.56 256 LYS A C 1
ATOM 2084 O O . LYS A 1 256 ? 12.652 19.315 -12.110 1.00 82.56 256 LYS A O 1
ATOM 2089 N N . LYS A 1 257 ? 13.432 17.242 -12.438 1.00 82.12 257 LYS A N 1
ATOM 2090 C CA . LYS A 1 257 ? 13.967 17.090 -11.073 1.00 82.12 257 LYS A CA 1
ATOM 2091 C C . LYS A 1 257 ? 15.093 18.103 -10.833 1.00 82.12 257 LYS A C 1
ATOM 2093 O O . LYS A 1 257 ? 15.913 18.325 -11.727 1.00 82.12 257 LYS A O 1
ATOM 2098 N N . SER A 1 258 ? 15.164 18.653 -9.618 1.00 87.81 258 SER A N 1
ATOM 2099 C CA . SER A 1 258 ? 16.267 19.529 -9.205 1.00 87.81 258 SER A CA 1
ATOM 2100 C C . SER A 1 258 ? 17.619 18.815 -9.323 1.00 87.81 258 SER A C 1
ATOM 2102 O O . SER A 1 258 ? 17.696 17.583 -9.266 1.00 87.81 258 SER A O 1
ATOM 2104 N N . ALA A 1 259 ? 18.703 19.581 -9.471 1.00 83.56 259 ALA A N 1
ATOM 2105 C CA . ALA A 1 259 ? 20.055 19.027 -9.558 1.00 83.56 259 ALA A CA 1
ATOM 2106 C C . ALA A 1 259 ? 20.402 18.154 -8.335 1.00 83.56 259 ALA A C 1
ATOM 2108 O O . ALA A 1 259 ? 20.966 17.069 -8.478 1.00 83.56 259 ALA A O 1
ATOM 2109 N N . GLU A 1 260 ? 19.984 18.575 -7.139 1.00 83.06 260 GLU A N 1
ATOM 2110 C CA . GLU A 1 260 ? 20.159 17.811 -5.902 1.00 83.06 260 GLU A CA 1
ATOM 2111 C C . GLU A 1 260 ? 19.379 16.487 -5.920 1.00 83.06 260 GLU A C 1
ATOM 2113 O O . GLU A 1 260 ? 19.934 15.431 -5.611 1.00 83.06 260 GLU A O 1
ATOM 2118 N N . ALA A 1 261 ? 18.106 16.512 -6.331 1.00 81.81 261 ALA A N 1
ATOM 2119 C CA . ALA A 1 261 ? 17.298 15.301 -6.433 1.00 81.81 261 ALA A CA 1
ATOM 2120 C C . ALA A 1 261 ? 17.880 14.325 -7.464 1.00 81.81 261 ALA A C 1
ATOM 2122 O O . ALA A 1 261 ? 17.885 13.120 -7.221 1.00 81.81 261 ALA A O 1
ATOM 2123 N N . ARG A 1 262 ? 18.421 14.832 -8.583 1.00 80.12 262 ARG A N 1
ATOM 2124 C CA . ARG A 1 262 ? 19.133 14.014 -9.579 1.00 80.12 262 ARG A CA 1
ATOM 2125 C C . ARG A 1 262 ? 20.390 13.381 -8.984 1.00 80.12 262 ARG A C 1
ATOM 2127 O O . ARG A 1 262 ? 20.589 12.187 -9.179 1.00 80.12 262 ARG A O 1
ATOM 2134 N N . ARG A 1 263 ? 21.188 14.119 -8.203 1.00 79.81 263 ARG A N 1
ATOM 2135 C CA . ARG A 1 263 ? 22.381 13.582 -7.518 1.00 79.81 263 ARG A CA 1
ATOM 2136 C C . ARG A 1 263 ? 22.059 12.461 -6.530 1.00 79.81 263 ARG A C 1
ATOM 2138 O O . ARG A 1 263 ? 22.815 11.506 -6.444 1.00 79.81 263 ARG A O 1
ATOM 2145 N N . LYS A 1 264 ? 20.946 12.544 -5.793 1.00 80.44 264 LYS A N 1
ATOM 2146 C CA . LYS A 1 264 ? 20.559 11.501 -4.818 1.00 80.44 264 LYS A CA 1
ATOM 2147 C C . LYS A 1 264 ? 20.166 10.176 -5.477 1.00 80.44 264 LYS A C 1
ATOM 2149 O O . LYS A 1 264 ? 20.292 9.132 -4.851 1.00 80.44 264 LYS A O 1
ATOM 2154 N N . ILE A 1 265 ? 19.701 10.224 -6.726 1.00 78.38 265 ILE A N 1
ATOM 2155 C CA . ILE A 1 265 ? 19.250 9.050 -7.490 1.00 78.38 265 ILE A CA 1
ATOM 2156 C C . ILE A 1 265 ? 20.225 8.643 -8.608 1.00 78.38 265 ILE A C 1
ATOM 2158 O O . ILE A 1 265 ? 19.864 7.830 -9.452 1.00 78.38 265 ILE A O 1
ATOM 2162 N N . SER A 1 266 ? 21.432 9.215 -8.660 1.00 78.38 266 SER A N 1
ATOM 2163 C CA . SER A 1 266 ? 22.462 8.880 -9.655 1.00 78.38 266 SER A CA 1
ATOM 2164 C C . SER A 1 266 ? 23.851 8.798 -9.015 1.00 78.38 266 SER A C 1
ATOM 2166 O O . SER A 1 266 ? 24.034 9.147 -7.850 1.00 78.38 266 SER A O 1
ATOM 2168 N N . GLY A 1 267 ? 24.832 8.294 -9.766 1.00 79.94 267 GLY A N 1
ATOM 2169 C CA . GLY A 1 267 ? 26.201 8.108 -9.278 1.00 79.94 267 GLY A CA 1
ATOM 2170 C C . GLY A 1 267 ? 26.306 7.049 -8.178 1.00 79.94 267 GLY A C 1
ATOM 2171 O O . GLY A 1 267 ? 25.529 6.098 -8.156 1.00 79.94 267 GLY A O 1
ATOM 2172 N N . GLN A 1 268 ? 27.257 7.229 -7.259 1.00 81.00 268 GLN A N 1
ATOM 2173 C CA . GLN A 1 268 ? 27.662 6.228 -6.258 1.00 81.00 268 GLN A CA 1
ATOM 2174 C C . GLN A 1 268 ? 26.541 5.723 -5.339 1.00 81.00 268 GLN A C 1
ATOM 2176 O O . GLN A 1 268 ? 26.581 4.578 -4.901 1.00 81.00 268 GLN A O 1
ATOM 2181 N N . ASN A 1 269 ? 25.520 6.545 -5.090 1.00 76.44 269 ASN A N 1
ATOM 2182 C CA . ASN A 1 269 ? 24.394 6.184 -4.223 1.00 76.44 269 ASN A CA 1
ATOM 2183 C C . ASN A 1 269 ? 23.341 5.312 -4.926 1.00 76.44 269 ASN A C 1
ATOM 2185 O O . ASN A 1 269 ? 22.416 4.816 -4.283 1.00 76.44 269 ASN A O 1
ATOM 2189 N N . HIS A 1 270 ? 23.437 5.138 -6.246 1.00 78.56 270 HIS A N 1
ATOM 2190 C CA . HIS A 1 270 ? 22.504 4.309 -6.994 1.00 78.56 270 HIS A CA 1
ATOM 2191 C C . HIS A 1 270 ? 22.891 2.827 -6.878 1.00 78.56 270 HIS A C 1
ATOM 2193 O O . HIS A 1 270 ? 24.036 2.459 -7.115 1.00 78.56 270 HIS A O 1
ATOM 2199 N N . TYR A 1 271 ? 21.929 1.946 -6.592 1.00 75.38 271 TYR A N 1
ATOM 2200 C CA . TYR A 1 271 ? 22.186 0.510 -6.388 1.00 75.38 271 TYR A CA 1
ATOM 2201 C C . TYR A 1 271 ? 22.808 -0.194 -7.608 1.00 75.38 271 TYR A C 1
ATOM 2203 O O . TYR A 1 271 ? 23.524 -1.171 -7.439 1.00 75.38 271 TYR A O 1
ATOM 2211 N N . ASN A 1 272 ? 22.581 0.307 -8.829 1.00 71.75 272 ASN A N 1
ATOM 2212 C CA . ASN A 1 272 ? 23.237 -0.196 -10.050 1.00 71.75 272 ASN A CA 1
ATOM 2213 C C . ASN A 1 272 ? 24.590 0.467 -10.363 1.00 71.75 272 ASN A C 1
ATOM 2215 O O . ASN A 1 272 ? 25.161 0.198 -11.415 1.00 71.75 272 ASN A O 1
ATOM 2219 N N . TRP A 1 273 ? 25.116 1.354 -9.516 1.00 80.94 273 TRP A N 1
ATOM 2220 C CA . TRP A 1 273 ? 26.415 1.977 -9.765 1.00 80.94 273 TRP A CA 1
ATOM 2221 C C . TRP A 1 273 ? 27.546 0.948 -9.693 1.00 80.94 273 TRP A C 1
ATOM 2223 O O . TRP A 1 273 ? 27.728 0.299 -8.667 1.00 80.94 273 TRP A O 1
ATOM 2233 N N . LYS A 1 274 ? 28.326 0.805 -10.763 1.00 72.88 274 LYS A N 1
ATOM 2234 C CA . LYS A 1 274 ? 29.452 -0.139 -10.855 1.00 72.88 274 LYS A CA 1
ATOM 2235 C C . LYS A 1 274 ? 30.780 0.617 -10.948 1.00 72.88 274 LYS A C 1
ATOM 2237 O O . LYS A 1 274 ? 31.437 0.567 -11.978 1.00 72.88 274 LYS A O 1
ATOM 2242 N N . GLY A 1 275 ? 31.097 1.430 -9.939 1.00 80.44 275 GLY A N 1
ATOM 2243 C CA . GLY A 1 275 ? 32.407 2.092 -9.828 1.00 80.44 275 GLY A CA 1
ATOM 2244 C C . GLY A 1 275 ? 32.747 3.116 -10.919 1.00 80.44 275 GLY A C 1
ATOM 2245 O O . GLY A 1 275 ? 33.871 3.587 -10.966 1.00 80.44 275 GLY A O 1
ATOM 2246 N N . GLY A 1 276 ? 31.796 3.492 -11.777 1.00 79.31 276 GLY A N 1
ATOM 2247 C CA . GLY A 1 276 ? 32.079 4.347 -12.928 1.00 79.31 276 GLY A CA 1
ATOM 2248 C C . GLY A 1 276 ? 32.579 3.590 -14.151 1.00 79.31 276 GLY A C 1
ATOM 2249 O O . GLY A 1 276 ? 33.066 4.234 -15.067 1.00 79.31 276 GLY A O 1
ATOM 2250 N N . SER A 1 277 ? 32.373 2.272 -14.218 1.00 75.38 277 SER A N 1
ATOM 2251 C CA . SER A 1 277 ? 32.674 1.434 -15.392 1.00 75.38 277 SER A CA 1
ATOM 2252 C C . SER A 1 277 ? 32.213 2.028 -16.722 1.00 75.38 277 SER A C 1
ATOM 2254 O O . SER A 1 277 ? 32.866 1.836 -17.734 1.00 75.38 277 SER A O 1
ATOM 2256 N N . SER A 1 278 ? 31.144 2.833 -16.771 1.00 76.31 278 SER A N 1
ATOM 2257 C CA . SER A 1 278 ? 30.749 3.550 -17.995 1.00 76.31 278 SER A CA 1
ATOM 2258 C C . SER A 1 278 ? 31.825 4.499 -18.543 1.00 76.31 278 SER A C 1
ATOM 2260 O O . SER A 1 278 ? 31.885 4.670 -19.757 1.00 76.31 278 SER A O 1
ATOM 2262 N N . PHE A 1 279 ? 32.652 5.085 -17.673 1.00 79.88 279 PHE A N 1
ATOM 2263 C CA . PHE A 1 279 ? 33.735 6.018 -18.003 1.00 79.88 279 PHE A CA 1
ATOM 2264 C C . PHE A 1 279 ? 35.029 5.326 -18.440 1.00 79.88 279 PHE A C 1
ATOM 2266 O O . PHE A 1 279 ? 35.913 5.993 -18.968 1.00 79.88 279 PHE A O 1
ATOM 2273 N N . GLU A 1 280 ? 35.143 4.012 -18.243 1.00 81.88 280 GLU A N 1
ATOM 2274 C CA . GLU A 1 280 ? 36.318 3.262 -18.680 1.00 81.88 280 GLU A CA 1
ATOM 2275 C C . GLU A 1 280 ? 36.416 3.241 -20.213 1.00 8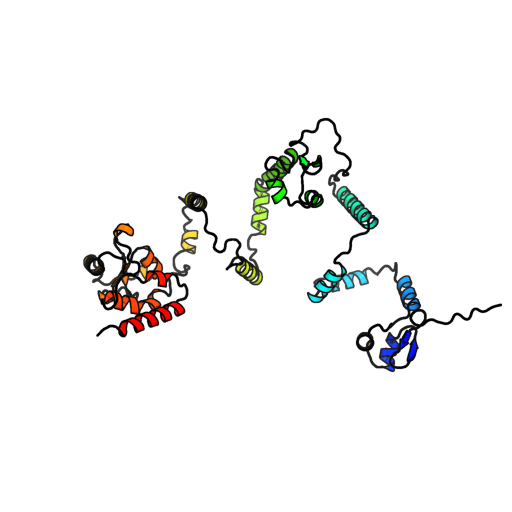1.88 280 GLU A C 1
ATOM 2277 O O . GLU A 1 280 ? 35.385 3.074 -20.892 1.00 81.88 280 GLU A O 1
ATOM 2282 N N . PRO A 1 281 ? 37.635 3.412 -20.758 1.00 83.81 281 PRO A N 1
ATOM 2283 C CA . PRO A 1 281 ? 37.865 3.389 -22.192 1.00 83.81 281 PRO A CA 1
ATOM 228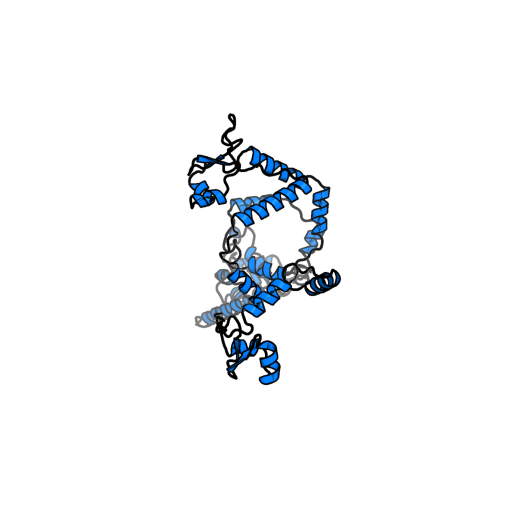4 C C . PRO A 1 281 ? 37.532 2.010 -22.770 1.00 83.81 281 PRO A C 1
ATOM 2286 O O . PRO A 1 281 ? 37.670 0.985 -22.109 1.00 83.81 281 PRO A O 1
ATOM 2289 N N . TYR A 1 282 ? 37.077 1.998 -24.019 1.00 86.06 282 TYR A N 1
ATOM 2290 C CA . TYR A 1 282 ? 36.958 0.765 -24.795 1.00 86.06 282 TYR A CA 1
ATOM 2291 C C . TYR A 1 282 ? 38.286 0.453 -25.483 1.00 86.06 282 TYR A C 1
ATOM 2293 O O . TYR A 1 282 ? 39.104 1.351 -25.698 1.00 86.06 282 TYR A O 1
ATOM 2301 N N . SER A 1 283 ? 38.473 -0.804 -25.889 1.00 86.38 283 SER A N 1
ATOM 2302 C CA . SER A 1 283 ? 39.614 -1.174 -26.728 1.00 86.38 283 SER A CA 1
ATOM 2303 C C . SER A 1 283 ? 39.625 -0.383 -28.049 1.00 86.38 283 SER A C 1
ATOM 2305 O O . SER A 1 283 ? 38.577 -0.016 -28.586 1.00 86.38 283 SER A O 1
ATOM 2307 N N . LEU A 1 284 ? 40.809 -0.185 -28.641 1.00 86.12 284 LEU A N 1
ATOM 2308 C CA . LEU A 1 284 ? 40.949 0.421 -29.977 1.00 86.12 284 LEU A CA 1
ATOM 2309 C C . LEU A 1 284 ? 40.227 -0.379 -31.077 1.00 86.12 284 LEU A C 1
ATOM 2311 O O . LEU A 1 284 ? 39.900 0.166 -32.127 1.00 86.12 284 LEU A O 1
ATOM 2315 N N . LYS A 1 285 ? 39.960 -1.668 -30.833 1.00 88.31 285 LYS A N 1
ATOM 2316 C CA . LYS A 1 285 ? 39.248 -2.555 -31.761 1.00 88.31 285 LYS A CA 1
ATOM 2317 C C . LYS A 1 285 ? 37.729 -2.363 -31.710 1.00 88.31 285 LYS A C 1
ATOM 2319 O O . LYS A 1 285 ? 37.028 -2.913 -32.552 1.00 88.31 285 LYS A O 1
ATOM 2324 N N . TRP A 1 286 ? 37.205 -1.576 -30.767 1.00 89.81 286 TRP A N 1
ATOM 2325 C CA . TRP A 1 286 ? 35.775 -1.299 -30.602 1.00 89.81 286 TRP A CA 1
ATOM 2326 C C . TRP A 1 286 ? 35.225 -0.307 -31.646 1.00 89.81 286 TRP A C 1
ATOM 2328 O O . TRP A 1 286 ? 34.716 0.772 -31.323 1.00 89.81 286 TRP A O 1
ATOM 2338 N N . THR A 1 287 ? 35.326 -0.671 -32.922 1.00 91.44 287 THR A N 1
ATOM 2339 C CA . THR A 1 287 ? 34.964 0.174 -34.069 1.00 91.44 287 THR A CA 1
ATOM 2340 C C . THR A 1 287 ? 33.483 0.056 -34.450 1.00 91.44 287 THR A C 1
ATOM 2342 O O . THR A 1 287 ? 32.747 -0.810 -33.964 1.00 91.44 287 THR A O 1
ATOM 2345 N N . SER A 1 288 ? 33.009 0.957 -35.319 1.00 90.31 288 SER A N 1
ATOM 2346 C CA . SER A 1 288 ? 31.693 0.840 -35.967 1.00 90.31 288 SER A CA 1
ATOM 2347 C C . SER A 1 288 ? 31.555 -0.470 -36.733 1.00 90.31 288 SER A C 1
ATOM 2349 O O . SER A 1 288 ? 30.509 -1.110 -36.654 1.00 90.31 288 SER A O 1
ATOM 2351 N N . ASP A 1 289 ? 32.627 -0.872 -37.409 1.00 93.50 289 ASP A N 1
ATOM 2352 C CA . ASP A 1 289 ? 32.645 -1.997 -38.339 1.00 93.50 289 ASP A CA 1
ATOM 2353 C C . ASP A 1 289 ? 32.574 -3.319 -37.584 1.00 93.50 289 ASP A C 1
ATOM 2355 O O . ASP A 1 289 ? 31.799 -4.195 -37.955 1.00 93.50 289 ASP A O 1
ATOM 2359 N N . LEU A 1 290 ? 33.275 -3.422 -36.446 1.00 93.69 290 LEU A N 1
ATOM 2360 C CA . LEU A 1 290 ? 33.121 -4.556 -35.537 1.00 93.69 290 LEU A CA 1
ATOM 2361 C C . LEU A 1 290 ? 31.680 -4.658 -35.028 1.00 93.69 290 LEU A C 1
ATOM 2363 O O . LEU A 1 290 ? 31.088 -5.729 -35.019 1.00 93.69 290 LEU A O 1
ATOM 2367 N N . LYS A 1 291 ? 31.066 -3.543 -34.621 1.00 94.62 291 LYS A N 1
ATOM 2368 C CA . LYS A 1 291 ? 29.667 -3.581 -34.165 1.00 94.62 291 LYS A CA 1
ATOM 2369 C C . LYS A 1 291 ? 28.719 -3.994 -35.283 1.00 94.62 291 LYS A C 1
ATOM 2371 O O . LYS A 1 291 ? 27.705 -4.627 -35.004 1.00 94.62 291 LYS A O 1
ATOM 2376 N N . GLN A 1 292 ? 29.012 -3.591 -36.515 1.00 94.06 292 GLN A N 1
ATOM 2377 C CA . GLN A 1 292 ? 28.213 -3.950 -37.673 1.00 94.06 292 GLN A CA 1
ATOM 2378 C C . GLN A 1 292 ? 28.350 -5.441 -37.994 1.00 94.06 292 GLN A C 1
ATOM 2380 O O . GLN A 1 292 ? 27.325 -6.105 -38.091 1.00 94.06 292 GLN A O 1
ATOM 2385 N N . SER A 1 293 ? 29.568 -5.991 -37.999 1.00 95.31 293 SER A N 1
ATOM 2386 C CA . SER A 1 293 ? 29.789 -7.419 -38.254 1.00 95.31 293 SER A CA 1
ATOM 2387 C C . SER A 1 293 ? 29.096 -8.320 -37.229 1.00 95.31 293 SER A C 1
ATOM 2389 O O . SER A 1 293 ? 28.536 -9.348 -37.600 1.00 95.31 293 SER A O 1
ATOM 2391 N N . ILE A 1 294 ? 29.040 -7.912 -35.954 1.00 94.69 294 ILE A N 1
ATOM 2392 C CA . ILE A 1 294 ? 28.273 -8.639 -34.929 1.00 94.69 294 ILE A CA 1
ATOM 2393 C C . ILE A 1 294 ? 26.767 -8.585 -35.203 1.00 94.69 294 ILE A C 1
ATOM 2395 O O . ILE A 1 294 ? 26.083 -9.591 -35.044 1.00 94.69 294 ILE A O 1
ATOM 2399 N N . ARG A 1 295 ? 26.226 -7.442 -35.642 1.00 94.75 295 ARG A N 1
ATOM 2400 C CA . ARG A 1 295 ? 24.800 -7.349 -36.006 1.00 94.75 295 ARG A CA 1
ATOM 2401 C C . ARG A 1 295 ? 24.467 -8.183 -37.234 1.00 94.75 295 ARG A C 1
ATOM 2403 O O . ARG A 1 295 ? 23.398 -8.785 -37.255 1.00 94.75 295 ARG A O 1
ATOM 2410 N N . ASP A 1 296 ? 25.360 -8.211 -38.218 1.00 92.25 296 ASP A N 1
ATOM 2411 C CA . ASP A 1 296 ? 25.193 -9.001 -39.436 1.00 92.25 296 ASP A CA 1
ATOM 2412 C C . ASP A 1 296 ? 25.237 -10.503 -39.116 1.00 92.25 296 ASP A C 1
ATOM 2414 O O . ASP A 1 296 ? 24.337 -11.231 -39.532 1.00 92.25 296 ASP A O 1
ATOM 2418 N N . ARG A 1 297 ? 26.195 -10.948 -38.284 1.00 91.81 297 ARG A N 1
ATOM 2419 C CA . ARG A 1 297 ? 26.249 -12.323 -37.744 1.00 91.81 297 ARG A CA 1
ATOM 2420 C C . ARG A 1 297 ? 24.949 -12.691 -37.032 1.00 91.81 297 ARG A C 1
ATOM 2422 O O . ARG A 1 297 ? 24.383 -13.752 -37.261 1.00 91.81 297 ARG A O 1
ATOM 2429 N N . ASP A 1 298 ? 24.461 -11.782 -36.196 1.00 90.62 298 ASP A N 1
ATOM 2430 C CA . ASP A 1 298 ? 23.261 -11.970 -35.383 1.00 90.62 298 ASP A CA 1
ATOM 2431 C C . ASP A 1 298 ? 21.962 -11.704 -36.175 1.00 90.62 298 ASP A C 1
ATOM 2433 O O . ASP A 1 298 ? 20.894 -11.558 -35.576 1.00 90.62 298 ASP A O 1
ATOM 2437 N N . ASN A 1 299 ? 22.038 -11.609 -37.510 1.00 90.88 299 ASN A N 1
ATOM 2438 C CA . ASN A 1 299 ? 20.922 -11.395 -38.436 1.00 90.88 299 ASN A CA 1
ATOM 2439 C C . ASN A 1 299 ? 20.003 -10.217 -38.050 1.00 90.88 299 ASN A C 1
ATOM 2441 O O . ASN A 1 299 ? 18.782 -10.272 -38.198 1.00 90.88 299 ASN A O 1
ATOM 2445 N N . HIS A 1 300 ? 20.576 -9.153 -37.477 1.00 92.69 300 HIS A N 1
ATOM 2446 C CA . HIS A 1 300 ? 19.851 -7.968 -36.997 1.00 92.69 300 HIS A CA 1
ATOM 2447 C C . HIS A 1 300 ? 18.699 -8.277 -36.025 1.00 92.69 300 HIS A C 1
ATOM 2449 O O . HIS A 1 300 ? 17.776 -7.466 -35.846 1.00 92.69 300 HIS A O 1
ATOM 2455 N N . VAL A 1 301 ? 18.767 -9.425 -35.344 1.00 91.31 301 VAL A N 1
ATOM 2456 C CA . VAL A 1 301 ? 17.806 -9.851 -34.327 1.00 91.31 301 VAL A CA 1
ATOM 2457 C C . VAL A 1 301 ? 18.472 -9.972 -32.965 1.00 91.31 301 VAL A C 1
ATOM 2459 O O . VAL A 1 301 ? 19.611 -10.400 -32.808 1.00 91.31 301 VAL A O 1
ATOM 2462 N N . CYS A 1 302 ? 17.744 -9.556 -31.930 1.00 91.75 302 CYS A N 1
ATOM 2463 C CA . CYS A 1 302 ? 18.220 -9.683 -30.566 1.00 91.75 302 CYS A CA 1
ATOM 2464 C C . CYS A 1 302 ? 18.359 -11.164 -30.209 1.00 91.75 302 CYS A C 1
ATOM 2466 O O . CYS A 1 302 ? 17.349 -11.860 -30.079 1.00 91.75 302 CYS A O 1
ATOM 2468 N N . GLN A 1 303 ? 19.586 -11.588 -29.918 1.00 89.75 303 GLN A N 1
ATOM 2469 C CA . GLN A 1 303 ? 19.938 -12.986 -29.648 1.00 89.75 303 GLN A CA 1
ATOM 2470 C C . GLN A 1 303 ? 19.277 -13.572 -28.396 1.00 89.75 303 GLN A C 1
ATOM 2472 O O . GLN A 1 303 ? 19.255 -14.777 -28.177 1.00 89.75 303 GLN A O 1
ATOM 2477 N N . LEU A 1 304 ? 18.647 -12.724 -27.587 1.00 85.31 304 LEU A N 1
ATOM 2478 C CA . LEU A 1 304 ? 17.949 -13.142 -26.386 1.00 85.31 304 LEU A CA 1
ATOM 2479 C C . LEU A 1 304 ? 16.429 -13.253 -26.559 1.00 85.31 304 LEU A C 1
ATOM 2481 O O . LEU A 1 304 ? 15.801 -14.166 -26.028 1.00 85.31 304 LEU A O 1
ATOM 2485 N N . CYS A 1 305 ? 15.812 -12.307 -27.274 1.00 85.38 305 CYS A N 1
ATOM 2486 C CA . CYS A 1 305 ? 14.351 -12.196 -27.345 1.00 85.38 305 CYS A CA 1
ATOM 2487 C C . CYS A 1 305 ? 13.758 -12.232 -28.754 1.00 85.38 305 CYS A C 1
ATOM 2489 O O . CYS A 1 305 ? 12.541 -12.114 -28.879 1.00 85.38 305 CYS A O 1
ATOM 2491 N N . GLY A 1 306 ? 14.590 -12.325 -29.793 1.00 86.88 306 GLY A N 1
ATOM 2492 C CA . GLY A 1 306 ? 14.167 -12.378 -31.196 1.00 86.88 306 GLY A CA 1
ATOM 2493 C C . GLY A 1 306 ? 13.620 -11.063 -31.752 1.00 86.88 306 GLY A C 1
ATOM 2494 O O . GLY A 1 306 ? 13.096 -11.021 -32.860 1.00 86.88 306 GLY A O 1
ATOM 2495 N N . LYS A 1 307 ? 13.696 -9.958 -31.000 1.00 89.50 307 LYS A N 1
ATOM 2496 C CA . LYS A 1 307 ? 13.241 -8.651 -31.488 1.00 89.50 307 LYS A CA 1
ATOM 2497 C C . LYS A 1 307 ? 14.203 -8.126 -32.563 1.00 89.50 307 LYS A C 1
ATOM 2499 O O . LYS A 1 307 ? 15.385 -7.960 -32.268 1.00 89.50 307 LYS A O 1
ATOM 2504 N N . SER A 1 308 ? 13.681 -7.820 -33.752 1.00 91.38 308 SER A N 1
ATOM 2505 C CA . SER A 1 308 ? 14.430 -7.188 -34.847 1.00 91.38 308 SER A CA 1
ATOM 2506 C C . SER A 1 308 ? 14.800 -5.730 -34.549 1.00 91.38 308 SER A C 1
ATOM 2508 O O . SER A 1 308 ? 14.171 -5.077 -33.706 1.00 91.38 308 SER A O 1
ATOM 2510 N N . ALA A 1 309 ? 15.795 -5.204 -35.267 1.00 89.19 309 ALA A N 1
ATOM 2511 C CA . ALA A 1 309 ? 16.188 -3.793 -35.209 1.00 89.19 309 ALA A CA 1
ATOM 2512 C C . ALA A 1 309 ? 15.009 -2.835 -35.492 1.00 89.19 309 ALA A C 1
ATOM 2514 O O . ALA A 1 309 ? 14.809 -1.871 -34.751 1.00 89.19 309 ALA A O 1
ATOM 2515 N N . GLU A 1 310 ? 14.159 -3.152 -36.475 1.00 88.19 310 GLU A N 1
ATOM 2516 C CA . GLU A 1 310 ? 12.956 -2.369 -36.808 1.00 88.19 310 GLU A CA 1
ATOM 2517 C C . GLU A 1 310 ? 11.991 -2.262 -35.621 1.00 88.19 310 GLU A C 1
ATOM 2519 O O . GLU A 1 310 ? 11.617 -1.168 -35.200 1.00 88.19 310 GLU A O 1
ATOM 2524 N N . LYS A 1 311 ? 11.653 -3.397 -34.989 1.00 89.31 311 LYS A N 1
ATOM 2525 C CA . LYS A 1 311 ? 10.779 -3.433 -33.801 1.00 89.31 311 LYS A CA 1
ATOM 2526 C C . LYS A 1 311 ? 11.425 -2.800 -32.564 1.00 89.31 311 LYS A C 1
ATOM 2528 O O . LYS A 1 311 ? 10.738 -2.536 -31.574 1.00 89.31 311 LYS A O 1
ATOM 2533 N N . ASN A 1 312 ? 12.744 -2.621 -32.564 1.00 90.00 312 ASN A N 1
ATOM 2534 C CA . ASN A 1 312 ? 13.480 -1.921 -31.515 1.00 90.00 312 ASN A CA 1
ATOM 2535 C C . ASN A 1 312 ? 13.508 -0.396 -31.738 1.00 90.00 312 ASN A C 1
ATOM 2537 O O . ASN A 1 312 ? 13.813 0.330 -30.794 1.00 90.00 312 ASN A O 1
ATOM 2541 N N . GLY A 1 313 ? 13.189 0.083 -32.947 1.00 88.00 313 GLY A N 1
ATOM 2542 C CA . GLY A 1 313 ? 13.207 1.503 -33.320 1.00 88.00 313 GLY A CA 1
ATOM 2543 C C . GLY A 1 313 ? 14.610 2.112 -33.440 1.00 88.00 313 GLY A C 1
ATOM 2544 O O . GLY A 1 313 ? 14.740 3.316 -33.634 1.00 88.00 313 GLY A O 1
ATOM 2545 N N . LYS A 1 314 ? 15.659 1.295 -33.289 1.00 90.06 314 LYS A N 1
ATOM 2546 C CA . LYS A 1 314 ? 17.073 1.642 -33.473 1.00 90.06 314 LYS A CA 1
ATOM 2547 C C . LYS A 1 314 ? 17.888 0.364 -33.689 1.00 90.06 314 LYS A C 1
ATOM 2549 O O . LYS A 1 314 ? 17.453 -0.722 -33.285 1.00 90.06 314 LYS A O 1
ATOM 2554 N N . ASN A 1 315 ? 19.105 0.512 -34.210 1.00 92.38 315 ASN A N 1
ATOM 2555 C CA . ASN A 1 315 ? 20.065 -0.589 -34.311 1.00 92.38 315 ASN A CA 1
ATOM 2556 C C . ASN A 1 315 ? 20.282 -1.269 -32.950 1.00 92.38 315 ASN A C 1
ATOM 2558 O O . ASN A 1 315 ? 20.234 -0.625 -31.897 1.00 92.38 315 ASN A O 1
ATOM 2562 N N . LEU A 1 316 ? 20.518 -2.581 -32.979 1.00 93.62 316 LEU A N 1
ATOM 2563 C CA . LEU A 1 316 ? 20.787 -3.358 -31.772 1.00 93.62 316 LEU A CA 1
ATOM 2564 C C . LEU A 1 316 ? 22.098 -2.900 -31.113 1.00 93.62 316 LEU A C 1
ATOM 2566 O O . LEU A 1 316 ? 23.077 -2.552 -31.788 1.00 93.62 316 LEU A O 1
ATOM 2570 N N . ASP A 1 317 ? 22.093 -2.884 -29.783 1.00 93.94 317 ASP A N 1
ATOM 2571 C CA . ASP A 1 317 ? 23.256 -2.567 -28.961 1.00 93.94 317 ASP A CA 1
ATOM 2572 C C . ASP A 1 317 ? 24.147 -3.820 -28.877 1.00 93.94 317 ASP A C 1
ATOM 2574 O O . ASP A 1 317 ? 23.647 -4.909 -28.598 1.00 93.94 317 ASP A O 1
ATOM 2578 N N . VAL A 1 318 ? 25.454 -3.677 -29.121 1.00 93.44 318 VAL A N 1
ATOM 2579 C CA . VAL A 1 318 ? 26.424 -4.779 -28.984 1.00 93.44 318 VAL A CA 1
ATOM 2580 C C . VAL A 1 318 ? 26.962 -4.786 -27.557 1.00 93.44 318 VAL A C 1
ATOM 2582 O O . VAL A 1 318 ? 27.454 -3.763 -27.075 1.00 93.44 318 VAL A O 1
ATOM 2585 N N . HIS A 1 319 ? 26.839 -5.927 -26.887 1.00 90.62 319 HIS A N 1
ATOM 2586 C CA . HIS A 1 319 ? 27.164 -6.121 -25.478 1.00 90.62 319 HIS A CA 1
ATOM 2587 C C . HIS A 1 319 ? 28.395 -7.021 -25.313 1.00 90.62 319 HIS A C 1
ATOM 2589 O O . HIS A 1 319 ? 28.526 -7.990 -26.056 1.00 90.62 319 HIS A O 1
ATOM 2595 N N . HIS A 1 320 ? 29.257 -6.708 -24.339 1.00 90.25 320 HIS A N 1
ATOM 2596 C CA . HIS A 1 320 ? 30.375 -7.563 -23.918 1.00 90.25 320 HIS A CA 1
ATOM 2597 C C . HIS A 1 320 ? 29.858 -8.569 -22.888 1.00 90.25 320 HIS A C 1
ATOM 2599 O O . HIS A 1 320 ? 29.292 -8.154 -21.878 1.00 90.25 320 HIS A O 1
ATOM 2605 N N . ILE A 1 321 ? 30.014 -9.866 -23.150 1.00 87.62 321 ILE A N 1
ATOM 2606 C CA . ILE A 1 321 ? 29.418 -10.935 -22.335 1.00 87.62 321 ILE A CA 1
ATOM 2607 C C . ILE A 1 321 ? 30.106 -11.061 -20.964 1.00 87.62 321 ILE A C 1
ATOM 2609 O O . ILE A 1 321 ? 29.438 -11.327 -19.964 1.00 87.62 321 ILE A O 1
ATOM 2613 N N . ASP A 1 322 ? 31.417 -10.835 -20.911 1.00 85.12 322 ASP A N 1
ATOM 2614 C CA . ASP A 1 322 ? 32.251 -10.864 -19.699 1.00 85.12 322 ASP A CA 1
ATOM 2615 C C . ASP A 1 322 ? 32.316 -9.527 -18.934 1.00 85.12 322 ASP A C 1
ATOM 2617 O O . ASP A 1 322 ? 32.989 -9.431 -17.911 1.00 85.12 322 ASP A O 1
ATOM 2621 N N . GLU A 1 323 ? 31.612 -8.498 -19.414 1.00 82.25 323 GLU A N 1
ATOM 2622 C CA . GLU A 1 323 ? 31.667 -7.119 -18.909 1.00 82.25 323 GLU A CA 1
ATOM 2623 C C . GLU A 1 323 ? 33.035 -6.415 -19.066 1.00 82.25 323 GLU A C 1
ATOM 2625 O O . GLU A 1 323 ? 33.161 -5.254 -18.662 1.00 82.25 323 GLU A O 1
ATOM 2630 N N . ASP A 1 324 ? 34.025 -7.044 -19.711 1.00 86.00 324 ASP A N 1
ATOM 2631 C CA . ASP A 1 324 ? 35.331 -6.450 -19.993 1.00 86.00 324 ASP A CA 1
ATOM 2632 C C . ASP A 1 324 ? 35.311 -5.693 -21.328 1.00 86.00 324 ASP A C 1
ATOM 2634 O O . ASP A 1 324 ? 35.307 -6.255 -22.425 1.00 86.00 324 ASP A O 1
ATOM 2638 N N . LYS A 1 325 ? 35.360 -4.363 -21.238 1.00 86.00 325 LYS A N 1
ATOM 2639 C CA . LYS A 1 325 ? 35.387 -3.449 -22.390 1.00 86.00 325 LYS A CA 1
ATOM 2640 C C . LYS A 1 325 ? 36.654 -3.548 -23.243 1.00 86.00 325 LYS A C 1
ATOM 2642 O O . LYS A 1 325 ? 36.691 -2.988 -24.347 1.00 86.00 325 LYS A O 1
ATOM 2647 N N . MET A 1 326 ? 37.696 -4.200 -22.733 1.00 87.06 326 MET A N 1
ATOM 2648 C CA . MET A 1 326 ? 38.932 -4.448 -23.465 1.00 87.06 326 MET A CA 1
ATOM 2649 C C . MET A 1 326 ? 38.851 -5.724 -24.310 1.00 87.06 326 MET A C 1
ATOM 2651 O O . MET A 1 326 ? 39.573 -5.840 -25.306 1.00 87.06 326 MET A O 1
ATOM 2655 N N . ASN A 1 327 ? 37.926 -6.634 -23.995 1.00 89.25 327 ASN A N 1
ATOM 2656 C CA . ASN A 1 327 ? 37.747 -7.892 -24.707 1.00 89.25 327 ASN A CA 1
ATOM 2657 C C . ASN A 1 327 ? 36.773 -7.763 -25.890 1.00 89.25 327 ASN A C 1
ATOM 2659 O O . ASN A 1 327 ? 35.622 -8.197 -25.855 1.00 89.25 327 ASN A O 1
ATOM 2663 N N . SER A 1 328 ? 37.258 -7.188 -26.990 1.00 90.62 328 SER A N 1
ATOM 2664 C CA . SER A 1 328 ? 36.483 -7.026 -28.230 1.00 90.62 328 SER A CA 1
ATOM 2665 C C . SER A 1 328 ? 36.550 -8.240 -29.175 1.00 90.62 328 SER A C 1
ATOM 2667 O O . SER A 1 328 ? 36.446 -8.077 -30.391 1.00 90.62 328 SER A O 1
ATOM 2669 N N . ASN A 1 329 ? 36.762 -9.452 -28.650 1.00 90.25 329 ASN A N 1
ATOM 2670 C CA . ASN A 1 329 ? 36.694 -10.677 -29.450 1.00 90.25 329 ASN A CA 1
ATOM 2671 C C . ASN A 1 329 ? 35.242 -10.919 -29.913 1.00 90.25 329 ASN A C 1
ATOM 2673 O O . ASN A 1 329 ? 34.355 -10.894 -29.063 1.00 90.25 329 ASN A O 1
ATOM 2677 N N . PRO A 1 330 ? 34.961 -11.183 -31.205 1.00 89.06 330 PRO A N 1
ATOM 2678 C CA . PRO A 1 330 ? 33.606 -11.466 -31.677 1.00 89.06 330 PRO A CA 1
ATOM 2679 C C . PRO A 1 330 ? 32.829 -12.531 -30.886 1.00 89.06 330 PRO A C 1
ATOM 2681 O O . PRO A 1 330 ? 31.619 -12.382 -30.717 1.00 89.06 330 PRO A O 1
ATOM 2684 N N . SER A 1 331 ? 33.492 -13.562 -30.350 1.00 88.31 331 SER A N 1
ATOM 2685 C CA . SER A 1 331 ? 32.845 -14.584 -29.505 1.00 88.31 331 SER A CA 1
ATOM 2686 C C . SER A 1 331 ? 32.435 -14.073 -28.117 1.00 88.31 331 SER A C 1
ATOM 2688 O O . SER A 1 331 ? 31.600 -14.679 -27.456 1.00 88.31 331 SER A O 1
ATOM 2690 N N . ASN A 1 332 ? 32.982 -12.938 -27.678 1.00 89.75 332 ASN A N 1
ATOM 2691 C CA . ASN A 1 332 ? 32.607 -12.255 -26.441 1.00 89.75 332 ASN A CA 1
ATOM 2692 C C . ASN A 1 332 ? 31.545 -11.157 -26.669 1.00 89.75 332 ASN A C 1
ATOM 2694 O O . ASN A 1 332 ? 31.167 -10.443 -25.740 1.00 89.75 332 ASN A O 1
ATOM 2698 N N . LEU A 1 333 ? 31.064 -10.991 -27.905 1.00 91.81 333 LEU A N 1
ATOM 2699 C CA . LEU A 1 333 ? 30.140 -9.927 -28.288 1.00 91.81 333 LEU A CA 1
ATOM 2700 C C . LEU A 1 333 ? 28.800 -10.488 -28.745 1.00 91.81 333 LEU A C 1
ATOM 2702 O O . LEU A 1 333 ? 28.743 -11.474 -29.477 1.00 91.81 333 LEU A O 1
ATOM 2706 N N . ILE A 1 334 ? 27.712 -9.821 -28.360 1.00 92.25 334 ILE A N 1
ATOM 2707 C CA . ILE A 1 334 ? 26.350 -10.252 -28.699 1.00 92.25 334 ILE A CA 1
ATOM 2708 C C . ILE A 1 334 ? 25.399 -9.071 -28.922 1.00 92.25 334 ILE A C 1
ATOM 2710 O O . ILE A 1 334 ? 25.484 -8.051 -28.231 1.00 92.25 334 ILE A O 1
ATOM 2714 N N . ALA A 1 335 ? 24.480 -9.188 -29.883 1.00 93.94 335 ALA A N 1
ATOM 2715 C CA . ALA A 1 335 ? 23.516 -8.144 -30.217 1.00 93.94 335 ALA A CA 1
ATOM 2716 C C . ALA A 1 335 ? 22.231 -8.230 -29.373 1.00 93.94 335 ALA A C 1
ATOM 2718 O O . ALA A 1 335 ? 21.476 -9.211 -29.396 1.00 93.94 335 ALA A O 1
ATOM 2719 N N . PHE A 1 336 ? 21.907 -7.136 -28.677 1.00 92.44 336 PHE A N 1
ATOM 2720 C CA . PHE A 1 336 ? 20.706 -6.994 -27.856 1.00 92.44 336 PHE A CA 1
ATOM 2721 C C . PHE A 1 336 ? 19.816 -5.822 -28.279 1.00 92.44 336 PHE A C 1
ATOM 2723 O O . PHE A 1 336 ? 20.267 -4.759 -28.696 1.00 92.44 336 PHE A O 1
ATOM 2730 N N . CYS A 1 337 ? 18.502 -5.984 -28.102 1.00 92.25 337 CYS A N 1
ATOM 2731 C CA . CYS A 1 337 ? 17.574 -4.855 -28.169 1.00 92.25 337 CYS A CA 1
ATOM 2732 C C . CYS A 1 337 ? 17.699 -3.977 -26.911 1.00 92.25 337 CYS A C 1
ATOM 2734 O O . CYS A 1 337 ? 18.129 -4.455 -25.860 1.00 92.25 337 CYS A O 1
ATOM 2736 N N . SER A 1 338 ? 17.236 -2.725 -26.974 1.00 89.69 338 SER A N 1
ATOM 2737 C CA . SER A 1 338 ? 17.409 -1.727 -25.900 1.00 89.69 338 SER A CA 1
ATOM 2738 C C . SER A 1 338 ? 16.904 -2.213 -24.537 1.00 89.69 338 SER A C 1
ATOM 2740 O O . SER A 1 338 ? 17.512 -1.959 -23.495 1.00 89.69 338 SER A O 1
ATOM 2742 N N . SER A 1 339 ? 15.779 -2.938 -24.543 1.00 87.69 339 SER A N 1
ATOM 2743 C CA . SER A 1 339 ? 15.182 -3.500 -23.332 1.00 87.69 339 SER A CA 1
ATOM 2744 C C . SER A 1 339 ? 16.019 -4.631 -22.741 1.00 87.69 339 SER A C 1
ATOM 2746 O O . SER A 1 339 ? 16.203 -4.671 -21.528 1.00 87.69 339 SER A O 1
ATOM 2748 N N . CYS A 1 340 ? 16.544 -5.531 -23.579 1.00 86.25 340 CYS A N 1
ATOM 2749 C CA . CYS A 1 340 ? 17.396 -6.627 -23.118 1.00 86.25 340 CYS A CA 1
ATOM 2750 C C . CYS A 1 340 ? 18.749 -6.091 -22.648 1.00 86.25 340 CYS A C 1
ATOM 2752 O O . CYS A 1 340 ? 19.167 -6.420 -21.547 1.00 86.25 340 CYS A O 1
ATOM 2754 N N . HIS A 1 341 ? 19.359 -5.173 -23.396 1.00 87.38 341 HIS A N 1
ATOM 2755 C CA . HIS A 1 341 ? 20.629 -4.557 -23.024 1.00 87.38 341 HIS A CA 1
ATOM 2756 C C . HIS A 1 341 ? 20.550 -3.845 -21.658 1.00 87.38 341 HIS A C 1
ATOM 2758 O O . HIS A 1 341 ? 21.368 -4.083 -20.773 1.00 87.38 341 HIS A O 1
ATOM 2764 N N . THR A 1 342 ? 19.497 -3.054 -21.422 1.00 84.06 342 THR A N 1
ATOM 2765 C CA . THR A 1 342 ? 19.284 -2.375 -20.128 1.00 84.06 342 THR A CA 1
ATOM 2766 C C . THR A 1 342 ? 19.021 -3.370 -18.995 1.00 84.06 342 THR A C 1
ATOM 2768 O O . THR A 1 342 ? 19.529 -3.218 -17.885 1.00 84.06 342 THR A O 1
ATOM 2771 N N . SER A 1 343 ? 18.235 -4.409 -19.279 1.00 78.69 343 SER A N 1
ATOM 2772 C CA . SER A 1 343 ? 17.925 -5.481 -18.335 1.00 78.69 343 SER A CA 1
ATOM 2773 C C . SER A 1 343 ? 19.176 -6.259 -17.902 1.00 78.69 343 SER A C 1
ATOM 2775 O O . SER A 1 343 ? 19.254 -6.669 -16.744 1.00 78.69 343 SER A O 1
ATOM 2777 N N . PHE A 1 344 ? 20.148 -6.444 -18.800 1.00 76.06 344 PHE A N 1
ATOM 2778 C CA . PHE A 1 344 ? 21.411 -7.142 -18.526 1.00 76.06 344 PHE A CA 1
ATOM 2779 C C . PHE A 1 344 ? 22.414 -6.295 -17.754 1.00 76.06 344 PHE A C 1
ATOM 2781 O O . PHE A 1 344 ? 23.115 -6.821 -16.902 1.00 76.06 344 PHE A O 1
ATOM 2788 N N . ASN A 1 345 ? 22.395 -4.974 -17.917 1.00 72.69 345 ASN A N 1
ATOM 2789 C CA . ASN A 1 345 ? 23.281 -4.083 -17.162 1.00 72.69 345 ASN A CA 1
ATOM 2790 C C . ASN A 1 345 ? 22.943 -3.985 -15.653 1.00 72.69 345 ASN A C 1
ATOM 2792 O O . ASN A 1 345 ? 23.663 -3.328 -14.895 1.00 72.69 345 ASN A O 1
ATOM 2796 N N . THR A 1 346 ? 21.872 -4.641 -15.191 1.00 69.19 346 THR A N 1
ATOM 2797 C CA . THR A 1 346 ? 21.491 -4.713 -13.768 1.00 69.19 346 THR A CA 1
ATOM 2798 C C . THR A 1 346 ? 22.414 -5.686 -13.015 1.00 69.19 346 THR A C 1
ATOM 2800 O O . THR A 1 346 ? 22.784 -6.726 -13.556 1.00 69.19 346 THR A O 1
ATOM 2803 N N . ARG A 1 347 ? 22.818 -5.361 -11.775 1.00 58.31 347 ARG A N 1
ATOM 2804 C CA . ARG A 1 347 ? 23.775 -6.177 -10.989 1.00 58.31 347 ARG A CA 1
ATOM 2805 C C . ARG A 1 347 ? 23.340 -7.654 -10.873 1.00 58.31 347 ARG A C 1
ATOM 2807 O O . ARG A 1 347 ? 22.178 -7.917 -10.581 1.00 58.31 347 ARG A O 1
ATOM 2814 N N . GLY A 1 348 ? 24.290 -8.582 -11.057 1.00 59.59 348 GLY A N 1
ATOM 2815 C CA . GLY A 1 348 ? 24.137 -10.031 -10.822 1.00 59.59 348 GLY A CA 1
ATOM 2816 C C . GLY A 1 348 ? 23.553 -10.849 -11.980 1.00 59.59 348 GLY A C 1
ATOM 2817 O O . GLY A 1 348 ? 23.477 -12.067 -11.890 1.00 59.59 348 GLY A O 1
ATOM 2818 N N . ARG A 1 349 ? 23.132 -10.202 -13.073 1.00 66.38 349 ARG A N 1
ATOM 2819 C CA . ARG A 1 349 ? 22.517 -10.878 -14.224 1.00 66.38 349 ARG A CA 1
ATOM 2820 C C . ARG A 1 349 ? 23.504 -11.341 -15.306 1.00 66.38 349 ARG A C 1
ATOM 2822 O O . ARG A 1 349 ? 23.283 -12.430 -15.819 1.00 66.38 349 ARG A O 1
ATOM 2829 N N . PRO A 1 350 ? 24.558 -10.581 -15.663 1.00 62.62 350 PRO A N 1
ATOM 2830 C CA . PRO A 1 350 ? 25.522 -11.007 -16.682 1.00 62.62 350 PRO A CA 1
ATOM 2831 C C . PRO A 1 350 ? 26.191 -12.342 -16.339 1.00 62.62 350 PRO A C 1
ATOM 2833 O O . PRO A 1 350 ? 26.119 -13.266 -17.137 1.00 62.62 350 PRO A O 1
ATOM 2836 N N . GLN A 1 351 ? 26.688 -12.478 -15.105 1.00 65.81 351 GLN A N 1
ATOM 2837 C CA . GLN A 1 351 ? 27.414 -13.660 -14.613 1.00 65.81 351 GLN A CA 1
ATOM 2838 C C . GLN A 1 351 ? 26.627 -14.972 -14.752 1.00 65.81 351 GLN A C 1
ATOM 2840 O O . GLN A 1 351 ? 27.194 -15.993 -15.121 1.00 65.81 351 GLN A O 1
ATOM 2845 N N . ALA A 1 352 ? 25.313 -14.951 -14.503 1.00 67.62 352 ALA A N 1
ATOM 2846 C CA . ALA A 1 352 ? 24.474 -16.150 -14.582 1.00 67.62 352 ALA A CA 1
ATOM 2847 C C . ALA A 1 352 ? 24.212 -16.620 -16.026 1.00 67.62 352 ALA A C 1
ATOM 2849 O O . ALA A 1 352 ? 23.879 -17.779 -16.244 1.00 67.62 352 ALA A O 1
ATOM 2850 N N . PHE A 1 353 ? 24.335 -15.729 -17.016 1.00 74.88 353 PHE A N 1
ATOM 2851 C CA . PHE A 1 353 ? 24.057 -16.028 -18.425 1.00 74.88 353 PHE A CA 1
ATOM 2852 C C . PHE A 1 353 ? 25.317 -16.119 -19.288 1.00 74.88 353 PHE A C 1
ATOM 2854 O O . PHE A 1 353 ? 25.202 -16.479 -20.457 1.00 74.88 353 PHE A O 1
ATOM 2861 N N . THR A 1 354 ? 26.498 -15.807 -18.743 1.00 78.38 354 THR A N 1
ATOM 2862 C CA . THR A 1 354 ? 27.776 -15.822 -19.467 1.00 78.38 354 THR A CA 1
ATOM 2863 C C . THR A 1 354 ? 27.985 -17.111 -20.278 1.00 78.38 354 THR A C 1
ATOM 2865 O O . THR A 1 354 ? 28.222 -16.971 -21.478 1.00 78.38 354 THR A O 1
ATOM 2868 N N . PRO A 1 355 ? 27.797 -18.335 -19.730 1.00 78.12 355 PRO A N 1
ATOM 2869 C CA . PRO A 1 355 ? 28.026 -19.566 -20.498 1.00 78.12 355 PRO A CA 1
ATOM 2870 C C . PRO A 1 355 ? 27.079 -19.709 -21.697 1.00 78.12 355 PRO A C 1
ATOM 2872 O O . PRO A 1 355 ? 27.508 -20.001 -22.809 1.00 78.12 355 PRO A O 1
ATOM 2875 N N . LEU A 1 356 ? 25.788 -19.420 -21.497 1.00 81.00 356 LEU A N 1
ATOM 2876 C CA . LEU A 1 356 ? 24.784 -19.468 -22.561 1.00 81.00 356 LEU A CA 1
ATOM 2877 C C . LEU A 1 356 ? 25.078 -18.440 -23.662 1.00 81.00 356 LEU A C 1
ATOM 2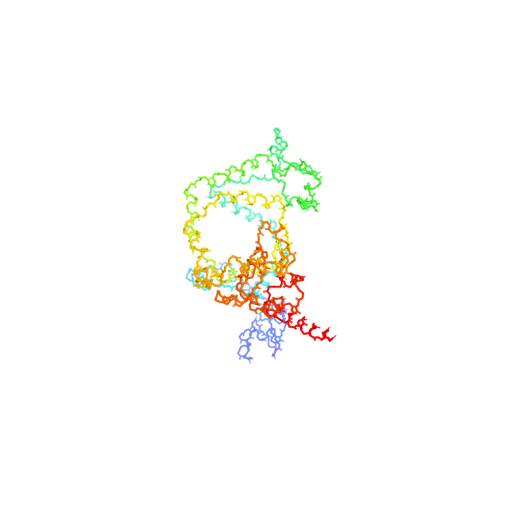879 O O . LEU A 1 356 ? 24.970 -18.741 -24.846 1.00 81.00 356 LEU A O 1
ATOM 2883 N N . LEU A 1 357 ? 25.424 -17.210 -23.281 1.00 83.62 357 LEU A N 1
ATOM 2884 C CA . LEU A 1 357 ? 25.685 -16.140 -24.242 1.00 83.62 357 LEU A CA 1
ATOM 2885 C C . LEU A 1 357 ? 26.969 -16.393 -25.036 1.00 83.62 357 LEU A C 1
ATOM 2887 O O . LEU A 1 357 ? 26.992 -16.082 -26.224 1.00 83.62 357 LEU A O 1
ATOM 2891 N N . GLN A 1 358 ? 28.001 -16.963 -24.407 1.00 84.25 358 GLN A N 1
ATOM 2892 C CA . GLN A 1 358 ? 29.226 -17.385 -25.092 1.00 84.25 358 GLN A CA 1
ATOM 2893 C C . GLN A 1 358 ? 28.926 -18.476 -26.122 1.00 84.25 358 GLN A C 1
ATOM 2895 O O . GLN A 1 358 ? 29.347 -18.343 -27.267 1.00 84.25 358 GLN A O 1
ATOM 2900 N N . ALA A 1 359 ? 28.126 -19.483 -25.759 1.00 80.50 359 ALA A N 1
ATOM 2901 C CA . ALA A 1 359 ? 27.707 -20.535 -26.684 1.00 80.50 359 ALA A CA 1
ATOM 2902 C C . ALA A 1 359 ? 26.889 -19.980 -27.868 1.00 80.50 359 ALA A C 1
ATOM 2904 O O . ALA A 1 359 ? 27.122 -20.345 -29.017 1.00 80.50 359 ALA A O 1
ATOM 2905 N N . ILE A 1 360 ? 25.977 -19.028 -27.624 1.00 83.75 360 ILE A N 1
ATOM 2906 C CA . ILE A 1 360 ? 25.233 -18.351 -28.703 1.00 83.75 360 ILE A CA 1
ATOM 2907 C C . ILE A 1 360 ? 26.181 -17.549 -29.607 1.00 83.75 360 ILE A C 1
ATOM 2909 O O . ILE A 1 360 ? 26.065 -17.602 -30.828 1.00 83.75 360 ILE A O 1
ATOM 2913 N N . ALA A 1 361 ? 27.127 -16.806 -29.030 1.00 84.75 361 ALA A N 1
ATOM 2914 C CA . ALA A 1 361 ? 28.068 -15.989 -29.793 1.00 84.75 361 ALA A CA 1
ATOM 2915 C C . ALA A 1 361 ? 29.096 -16.822 -30.583 1.00 84.75 361 ALA A C 1
ATOM 2917 O O . ALA A 1 361 ? 29.589 -16.351 -31.612 1.00 84.75 361 ALA A O 1
ATOM 2918 N N . ALA A 1 362 ? 29.403 -18.037 -30.118 1.00 82.69 362 ALA A N 1
ATOM 2919 C CA . ALA A 1 362 ? 30.220 -19.027 -30.818 1.00 82.69 362 ALA A CA 1
ATOM 2920 C C . ALA A 1 362 ? 29.452 -19.772 -31.927 1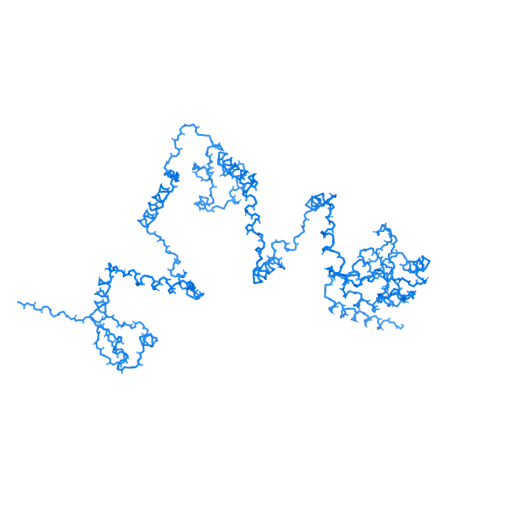.00 82.69 362 ALA A C 1
ATOM 2922 O O . ALA A 1 362 ? 30.075 -20.306 -32.840 1.00 82.69 362 ALA A O 1
ATOM 2923 N N . GLY A 1 363 ? 28.115 -19.747 -31.892 1.00 78.06 363 GLY A N 1
ATOM 2924 C CA . GLY A 1 363 ? 27.252 -20.469 -32.830 1.00 78.06 363 GLY A CA 1
ATOM 2925 C C . GLY A 1 363 ? 26.882 -21.887 -32.381 1.00 78.06 363 GLY A C 1
ATOM 2926 O O . GLY A 1 363 ? 26.195 -22.586 -33.120 1.00 78.06 363 GLY A O 1
ATOM 2927 N N . ASP A 1 364 ? 27.277 -22.289 -31.170 1.00 76.00 364 ASP A N 1
ATOM 2928 C CA . ASP A 1 364 ? 27.025 -23.619 -30.596 1.00 76.00 364 ASP A CA 1
ATOM 2929 C C . ASP A 1 364 ? 25.568 -23.801 -30.137 1.00 76.00 364 ASP A C 1
ATOM 2931 O O . ASP A 1 364 ? 25.100 -24.918 -29.922 1.00 76.00 364 ASP A O 1
ATOM 2935 N N . GLN A 1 365 ? 24.839 -22.698 -29.945 1.00 71.38 365 GLN A N 1
ATOM 2936 C CA . GLN A 1 365 ? 23.448 -22.687 -29.493 1.00 71.38 365 GLN A CA 1
ATOM 2937 C C . GLN A 1 365 ? 22.599 -21.742 -30.349 1.00 71.38 365 GLN A C 1
ATOM 2939 O O . GLN A 1 365 ? 23.081 -20.685 -30.770 1.00 71.38 365 GLN A O 1
ATOM 2944 N N . PRO A 1 366 ? 21.308 -22.059 -30.576 1.00 70.38 366 PRO A N 1
ATOM 2945 C CA . PRO A 1 366 ? 20.436 -21.195 -31.350 1.00 70.38 366 PRO A CA 1
ATOM 2946 C C . PRO A 1 366 ? 20.222 -19.851 -30.645 1.00 70.38 366 PRO A C 1
ATOM 2948 O O . PRO A 1 366 ? 19.793 -19.755 -29.485 1.00 70.38 366 PRO A O 1
ATOM 2951 N N . GLY A 1 367 ? 20.475 -18.789 -31.404 1.00 67.88 367 GLY A N 1
ATOM 2952 C CA . GLY A 1 367 ? 20.038 -17.444 -31.081 1.00 67.88 367 GLY A CA 1
ATOM 2953 C C . GLY A 1 367 ? 18.520 -17.365 -30.950 1.00 67.88 367 GLY A C 1
ATOM 2954 O O . GLY A 1 367 ? 17.796 -18.058 -31.654 1.00 67.88 367 GLY A O 1
ATOM 2955 N N . CYS A 1 368 ? 18.044 -16.494 -30.058 1.00 69.19 368 CYS A N 1
ATOM 2956 C CA . CYS A 1 368 ? 16.643 -16.150 -29.796 1.00 69.19 368 CYS A CA 1
ATOM 2957 C C . CYS A 1 368 ? 15.709 -17.312 -29.394 1.00 69.19 368 CYS A C 1
ATOM 2959 O O . CYS A 1 368 ? 15.199 -18.029 -30.233 1.00 69.19 368 CYS A O 1
ATOM 2961 N N . MET A 1 369 ? 15.406 -17.414 -28.093 1.00 65.88 369 MET A N 1
ATOM 2962 C CA . MET A 1 369 ? 14.287 -18.181 -27.479 1.00 65.88 369 MET A CA 1
ATOM 2963 C C . MET A 1 369 ? 14.301 -18.086 -25.935 1.00 65.88 369 MET A C 1
ATOM 2965 O O . MET A 1 369 ? 13.414 -18.579 -25.247 1.00 65.88 369 MET A O 1
ATOM 2969 N N . TRP A 1 370 ? 15.274 -17.368 -25.373 1.00 71.50 370 TRP A N 1
ATOM 2970 C CA . TRP A 1 370 ? 15.637 -17.393 -23.956 1.00 71.50 370 TRP A CA 1
ATOM 2971 C C . TRP A 1 370 ? 14.935 -16.331 -23.093 1.00 71.50 370 TRP A C 1
ATOM 2973 O O . TRP A 1 370 ? 15.103 -16.281 -21.875 1.00 71.50 370 TRP A O 1
ATOM 2983 N N . LYS A 1 371 ? 14.105 -15.471 -23.698 1.00 66.00 371 LYS A N 1
ATOM 2984 C CA . LYS A 1 371 ? 13.355 -14.416 -22.993 1.00 66.00 371 LYS A CA 1
ATOM 2985 C C . LYS A 1 371 ? 12.515 -14.915 -21.801 1.00 66.00 371 LYS A C 1
ATOM 2987 O O . LYS A 1 371 ? 12.482 -14.189 -20.808 1.00 66.00 371 LYS A O 1
ATOM 2992 N N . PRO A 1 372 ? 11.835 -16.081 -21.840 1.00 65.00 372 PRO A N 1
ATOM 2993 C CA . PRO A 1 372 ? 11.068 -16.571 -20.691 1.00 65.00 372 PRO A CA 1
ATOM 2994 C C . PRO A 1 372 ? 11.917 -16.739 -19.423 1.00 65.00 372 PRO A C 1
ATOM 2996 O O . PRO A 1 372 ? 11.450 -16.418 -18.330 1.00 65.00 372 PRO A O 1
ATOM 2999 N N . LEU A 1 373 ? 13.192 -17.120 -19.569 1.00 62.50 373 LEU A N 1
ATOM 3000 C CA . LEU A 1 373 ? 14.131 -17.279 -18.453 1.00 62.50 373 LEU A CA 1
ATOM 3001 C C . LEU A 1 373 ? 14.432 -15.943 -17.752 1.00 62.50 373 LEU A C 1
ATOM 3003 O O . LEU A 1 373 ? 14.739 -15.896 -16.566 1.00 62.50 373 LEU A O 1
ATOM 3007 N N . LEU A 1 374 ? 14.245 -14.816 -18.442 1.00 58.00 374 LEU A N 1
ATOM 3008 C CA . LEU A 1 374 ? 14.462 -13.484 -17.882 1.00 58.00 374 LEU A CA 1
ATOM 3009 C C . LEU A 1 374 ? 13.372 -13.015 -16.905 1.00 58.00 374 LEU A C 1
ATOM 3011 O O . LEU A 1 374 ? 13.540 -11.977 -16.258 1.00 58.00 374 LEU A O 1
ATOM 3015 N N . GLY A 1 375 ? 12.245 -13.719 -16.809 1.00 58.16 375 GLY A N 1
ATOM 3016 C CA . GLY A 1 375 ? 11.196 -13.395 -15.838 1.00 58.16 375 GLY A CA 1
ATOM 3017 C C . GLY A 1 375 ? 11.568 -13.756 -14.395 1.00 58.16 375 GLY A C 1
ATOM 3018 O O . GLY A 1 375 ? 10.975 -13.220 -13.457 1.00 58.16 375 GLY A O 1
ATOM 3019 N N . GLN A 1 376 ? 12.556 -14.637 -14.217 1.00 60.53 376 GLN A N 1
ATOM 3020 C CA . GLN A 1 376 ? 13.010 -15.147 -12.926 1.00 60.53 376 GLN A CA 1
ATOM 3021 C C . GLN A 1 376 ? 13.904 -14.104 -12.236 1.00 60.53 376 GLN A C 1
ATOM 3023 O O . GLN A 1 376 ? 14.878 -13.620 -12.810 1.00 60.53 376 GLN A O 1
ATOM 3028 N N . LYS A 1 377 ? 13.554 -13.716 -11.004 1.00 53.34 377 LYS A N 1
ATOM 3029 C CA . LYS A 1 377 ? 14.309 -12.712 -10.224 1.00 53.34 377 LYS A CA 1
ATOM 3030 C C . LYS A 1 377 ? 15.474 -13.304 -9.427 1.00 53.34 377 LYS A C 1
ATOM 3032 O O . LYS A 1 377 ? 16.270 -12.537 -8.897 1.00 53.34 377 LYS A O 1
ATOM 3037 N N . ASN A 1 378 ? 15.540 -14.627 -9.300 1.00 63.69 378 ASN A N 1
ATOM 3038 C CA . ASN A 1 378 ? 16.554 -15.314 -8.511 1.00 63.69 378 ASN A CA 1
ATOM 3039 C C . ASN A 1 378 ? 17.678 -15.801 -9.436 1.00 63.69 378 ASN A C 1
ATOM 3041 O O . ASN A 1 378 ? 17.425 -16.621 -10.315 1.00 63.69 378 ASN A O 1
ATOM 3045 N N . ALA A 1 379 ? 18.886 -15.265 -9.248 1.00 58.31 379 ALA A N 1
ATOM 3046 C CA . ALA A 1 379 ? 20.058 -15.596 -10.054 1.00 58.31 379 ALA A CA 1
ATOM 3047 C C . ALA A 1 379 ? 20.496 -17.061 -9.879 1.00 58.31 379 ALA A C 1
ATOM 3049 O O . ALA A 1 379 ? 20.892 -17.679 -10.862 1.00 58.31 379 ALA A O 1
ATOM 3050 N N . ASP A 1 380 ? 20.333 -17.632 -8.682 1.00 60.25 380 ASP A N 1
ATOM 3051 C CA . ASP A 1 380 ? 20.745 -19.007 -8.371 1.00 60.25 380 ASP A CA 1
ATOM 3052 C C . ASP A 1 380 ? 19.823 -20.022 -9.056 1.00 60.25 380 ASP A C 1
ATOM 3054 O O . ASP A 1 380 ? 20.277 -20.939 -9.731 1.00 60.25 380 ASP A O 1
ATOM 3058 N N . VAL A 1 381 ? 18.506 -19.796 -8.976 1.00 62.19 381 VAL A N 1
ATOM 3059 C CA . VAL A 1 381 ? 17.500 -20.618 -9.680 1.00 62.19 381 VAL A CA 1
ATOM 3060 C C . VAL A 1 381 ? 17.720 -20.558 -11.191 1.00 62.19 381 VAL A C 1
ATOM 3062 O O . VAL A 1 381 ? 17.549 -21.547 -11.897 1.00 62.19 381 VAL A O 1
ATOM 3065 N N . LEU A 1 382 ? 18.110 -19.390 -11.691 1.00 63.56 382 LEU A N 1
ATOM 3066 C CA . LEU A 1 382 ? 18.337 -19.158 -13.106 1.00 63.56 382 LEU A CA 1
ATOM 3067 C C . LEU A 1 382 ? 19.607 -19.847 -13.612 1.00 63.56 382 LEU A C 1
ATOM 3069 O O . LEU A 1 382 ? 19.563 -20.439 -14.686 1.00 63.56 382 LEU A O 1
ATOM 3073 N N . ALA A 1 383 ? 20.686 -19.829 -12.825 1.00 61.84 383 ALA A N 1
ATOM 3074 C CA . ALA A 1 383 ? 21.912 -20.567 -13.113 1.00 61.84 383 ALA A CA 1
ATOM 3075 C C . ALA A 1 383 ? 21.640 -22.079 -13.203 1.00 61.84 383 ALA A C 1
ATOM 3077 O O . ALA A 1 383 ? 21.978 -22.694 -14.211 1.00 61.84 383 ALA A O 1
ATOM 3078 N N . THR A 1 384 ? 20.904 -22.652 -12.242 1.00 64.19 384 THR A N 1
ATOM 3079 C CA . THR A 1 384 ? 20.519 -24.077 -12.271 1.00 64.19 384 THR A CA 1
ATOM 3080 C C . THR A 1 384 ? 19.659 -24.434 -13.490 1.00 64.19 384 THR A C 1
ATOM 3082 O O . THR A 1 384 ? 19.833 -25.492 -14.091 1.00 64.19 384 THR A O 1
ATOM 3085 N N . MET A 1 385 ? 18.727 -23.559 -13.891 1.00 62.94 385 MET A N 1
ATOM 3086 C CA . MET A 1 385 ? 17.916 -23.784 -15.095 1.00 62.94 385 MET A CA 1
ATOM 3087 C C . MET A 1 385 ? 18.755 -23.734 -16.378 1.00 62.94 385 MET A C 1
ATOM 3089 O O . MET A 1 385 ? 18.472 -24.483 -17.309 1.00 62.94 385 MET A O 1
ATOM 3093 N N . ILE A 1 386 ? 19.765 -22.862 -16.440 1.00 63.41 386 ILE A N 1
ATOM 3094 C CA . ILE A 1 386 ? 20.660 -22.743 -17.598 1.00 63.41 386 ILE A CA 1
ATOM 3095 C C . ILE A 1 386 ? 21.573 -23.967 -17.696 1.00 63.41 386 ILE A C 1
ATOM 3097 O O . ILE A 1 386 ? 21.653 -24.548 -18.772 1.00 63.41 386 ILE A O 1
ATOM 3101 N N . GLU A 1 387 ? 22.187 -24.405 -16.594 1.00 65.69 387 GLU A N 1
ATOM 3102 C CA . GLU A 1 387 ? 23.010 -25.626 -16.557 1.00 65.69 387 GLU A CA 1
ATOM 3103 C C . GLU A 1 387 ? 22.222 -26.854 -17.033 1.00 65.69 387 GLU A C 1
ATOM 3105 O O . GLU A 1 387 ? 22.710 -27.624 -17.859 1.00 65.69 387 GLU A O 1
ATOM 3110 N N . GLY A 1 388 ? 20.967 -26.993 -16.589 1.00 63.62 388 GLY A N 1
ATOM 3111 C CA . GLY A 1 388 ? 20.089 -28.078 -17.026 1.00 63.62 388 GLY A CA 1
ATOM 3112 C C . GLY A 1 388 ? 19.755 -28.045 -18.522 1.00 63.62 388 GLY A C 1
ATOM 3113 O O . GLY A 1 388 ? 19.670 -29.101 -19.141 1.00 63.62 388 GLY A O 1
ATOM 3114 N N . ILE A 1 389 ? 19.588 -26.859 -19.120 1.00 64.31 389 ILE A N 1
ATOM 3115 C CA . ILE A 1 389 ? 19.310 -26.739 -20.560 1.00 64.31 389 ILE A CA 1
ATOM 3116 C C . ILE A 1 389 ? 20.588 -26.954 -21.380 1.00 64.31 389 ILE A C 1
ATOM 3118 O O . ILE A 1 389 ? 20.556 -27.712 -22.344 1.00 64.31 389 ILE A O 1
ATOM 3122 N N . CYS A 1 390 ? 21.716 -26.354 -20.992 1.00 61.75 390 CYS A N 1
ATOM 3123 C CA . CYS A 1 390 ? 22.994 -26.568 -21.677 1.00 61.75 390 CYS A CA 1
ATOM 3124 C C . CYS A 1 390 ? 23.389 -28.057 -21.672 1.00 61.75 390 CYS A C 1
ATOM 3126 O O . CYS A 1 390 ? 23.741 -28.593 -22.720 1.00 61.75 390 CYS A O 1
ATOM 3128 N N . GLY A 1 391 ? 23.209 -28.756 -20.543 1.00 57.69 391 GLY A N 1
ATOM 3129 C CA . GLY A 1 391 ? 23.477 -30.197 -20.443 1.00 57.69 391 GLY A CA 1
ATOM 3130 C C . GLY A 1 391 ? 22.512 -31.088 -21.240 1.00 57.69 391 GLY A C 1
ATOM 3131 O O . GLY A 1 391 ? 22.862 -32.210 -21.596 1.00 57.69 391 GLY A O 1
ATOM 3132 N N . GLN A 1 392 ? 21.303 -30.611 -21.561 1.00 55.66 392 GLN A N 1
ATOM 3133 C CA . GLN A 1 392 ? 20.365 -31.340 -22.427 1.00 55.66 392 GLN A CA 1
ATOM 3134 C C . GLN A 1 392 ? 20.731 -31.246 -23.912 1.00 55.66 392 GLN A C 1
ATOM 3136 O O . GLN A 1 392 ? 20.462 -32.191 -24.650 1.00 55.66 392 GLN A O 1
ATOM 3141 N N . TYR A 1 393 ? 21.344 -30.145 -24.353 1.00 52.06 393 TYR A N 1
ATOM 3142 C CA . TYR A 1 393 ? 21.744 -29.963 -25.752 1.00 52.06 393 TYR A CA 1
ATOM 3143 C C . TYR A 1 393 ? 23.111 -30.587 -26.085 1.00 52.06 393 TYR A C 1
ATOM 3145 O O . TYR A 1 393 ? 23.312 -30.970 -27.235 1.00 52.06 393 TYR A O 1
ATOM 3153 N N . GLU A 1 394 ? 24.007 -30.797 -25.109 1.00 49.19 394 GLU A N 1
ATOM 3154 C CA . GLU A 1 394 ? 25.256 -31.567 -25.315 1.00 49.19 394 GLU A CA 1
ATOM 3155 C C . GLU A 1 394 ? 25.005 -33.042 -25.692 1.00 49.19 394 GLU A C 1
ATOM 3157 O O . GLU A 1 394 ? 25.853 -33.681 -26.306 1.00 49.19 394 GLU A O 1
ATOM 3162 N N . MET A 1 395 ? 23.819 -33.585 -25.394 1.00 43.00 395 MET A N 1
ATOM 3163 C CA . MET A 1 395 ? 23.454 -34.984 -25.665 1.00 43.00 395 MET A CA 1
ATOM 3164 C C . MET A 1 395 ? 22.811 -35.219 -27.047 1.00 43.00 395 MET A C 1
ATOM 3166 O O . MET A 1 395 ? 22.470 -36.358 -27.363 1.00 43.00 395 MET A O 1
ATOM 3170 N N . VAL A 1 396 ? 22.611 -34.176 -27.866 1.00 39.78 396 VAL A N 1
ATOM 3171 C CA . VAL A 1 396 ? 21.902 -34.275 -29.167 1.00 39.78 396 VAL A CA 1
ATOM 3172 C C . VAL A 1 396 ? 22.799 -33.910 -30.364 1.00 39.78 396 VAL A C 1
ATOM 3174 O O . VAL A 1 396 ? 22.318 -33.805 -31.488 1.00 39.78 396 VAL A O 1
ATOM 3177 N N . GLY A 1 397 ? 24.106 -33.739 -30.149 1.00 42.88 397 GLY A N 1
ATOM 3178 C CA . GLY A 1 397 ? 25.083 -33.475 -31.209 1.00 42.88 397 GLY A CA 1
ATOM 3179 C C . GLY A 1 397 ? 26.021 -34.655 -31.466 1.00 42.88 397 GLY A C 1
ATOM 3180 O O . GLY A 1 397 ? 27.118 -34.680 -30.911 1.00 42.88 397 GLY A O 1
ATOM 3181 N N . VAL A 1 398 ? 25.604 -35.596 -32.323 1.00 32.25 398 VAL A N 1
ATOM 3182 C CA . VAL A 1 398 ? 26.483 -36.484 -33.114 1.00 32.25 398 VAL A CA 1
ATOM 3183 C C . VAL A 1 398 ? 26.010 -36.464 -34.557 1.00 32.25 398 VAL A C 1
ATOM 3185 O O . VAL A 1 398 ? 24.784 -36.633 -34.758 1.00 32.25 398 VAL A O 1
#

InterPro domains:
  IPR002711 HNH endonuclease [PF01844] (302-343)
  IPR003611 Nuclease associated modular domain 3 [PF07460] (83-94)
  IPR003611 Nuclease associated modular domain 3 [PF07460] (217-249)
  IPR003611 Nuclease associated modular domain 3 [SM00496] (82-98)
  IPR003611 Nuclease associated modular domain 3 [SM00496] (99-115)
  IPR003611 Nuclease associated modular domain 3 [SM00496] (212-228)
  IPR003611 Nuclease associated modular domain 3 [SM00496] (236-252)
 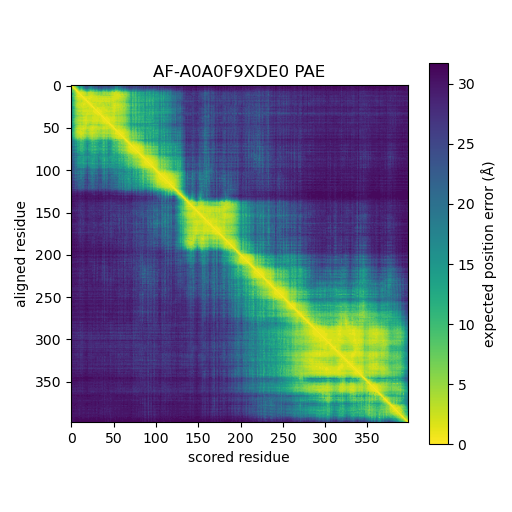 IPR003611 Nuclease associated modular domain 3 [SM00496] (253-269)
  IPR003615 HNH nuclease [SM00507] (289-342)
  IPR003615 HNH nuclease [cd00085] (289-341)
  IPR041920 ROS/MUCR transcriptional regulator superfamily [G3DSA:1.10.10.1550] (137-177)

Sequence (398 aa):
MMWSFFEKVEGIDYVVCQVCGRRQKELGMHLTQIHHMTKDSYLKLHLGALIVSQNSHDKRSKANSGRERSPEWISKWLASMKGYKHSEETKRKIGRKSAGRKHSPETLHKMCEAQRKSCLERGLKLCPPKEDLYVSGLIEGEDYVVCRECDKRFQVLTGFHLKTHNITMAEYRRRYPNVSLFSRKICNKQSESQTGRYEDPEERRKLSESHRGVRPSLETLQKLSEINSGERNPNYGKKHSEETKCKMSESHKGIKKSAEARRKISGQNHYNWKGGSSFEPYSLKWTSDLKQSIRDRDNHVCQLCGKSAEKNGKNLDVHHIDEDKMNSNPSNLIAFCSSCHTSFNTRGRPQAFTPLLQAIAAGDQPGCMWKPLLGQKNADVLATMIEGICGQYEMVGV